Protein AF-A0A4Q2Y6X5-F1 (afdb_monomer_lite)

Radius of gyration: 33.6 Å; chains: 1; bounding box: 65×97×84 Å

Secondary structure (DSSP, 8-state):
-----------------------------------TTS-PPEEEEEEETTTTT-B-S--TTEEEEEEEEESSEE-PPTT--SEEEEESSS--EEEEESTTS---EEEE-STT--SEEEEEEE-PPPPPBPTTT-SB-------PPPPEEEEE-SEEEE-STT--SEEEEEEE--S-HHHHHHHHHHHHTTGGGGEEEEEEEEE-TTSPEEPTTSEEEPEEE-TTS-B-SS---EEEE-TTS-EEEE-TT--TTSPTT-EEEEEEEEEEEEEETTT--EEEEEEEEEEEEEB-SSS-BPPPEEEEEEETTTEEESSSS--HHHHHHHHHHTTT-------EEEEE-S-EEE-STT--SEEEEEEPPPPPPPPPP-SSSPPPPPPPPPPPPPEEEEE-S-EEE-STT--SEEEEEEPPPPPPPPPP-SSS---PPPPPPPP--EEEES---EE-

Structure (mmCIF, N/CA/C/O backbone):
data_AF-A0A4Q2Y6X5-F1
#
_entry.id   AF-A0A4Q2Y6X5-F1
#
loop_
_atom_site.group_PDB
_atom_site.id
_atom_site.type_symbol
_atom_site.label_atom_id
_atom_site.label_alt_id
_atom_site.label_comp_id
_atom_site.label_asym_id
_atom_site.label_entity_id
_atom_site.label_seq_id
_atom_site.pdbx_PDB_ins_code
_atom_site.Cartn_x
_atom_site.Cartn_y
_atom_site.Cartn_z
_atom_site.occupancy
_atom_site.B_iso_or_equiv
_atom_site.auth_seq_id
_atom_site.auth_comp_id
_atom_site.auth_asym_id
_atom_site.auth_atom_id
_atom_site.pdbx_PDB_model_num
ATOM 1 N N . MET A 1 1 ? -13.989 77.201 -10.271 1.00 36.44 1 MET A N 1
ATOM 2 C CA . MET A 1 1 ? -12.717 77.909 -10.003 1.00 36.44 1 MET A CA 1
ATOM 3 C C . MET A 1 1 ? -11.608 77.286 -10.845 1.00 36.44 1 MET A C 1
ATOM 5 O O . MET A 1 1 ? -11.292 76.140 -10.591 1.00 36.44 1 MET A O 1
ATOM 9 N N . LYS A 1 2 ? -11.138 78.050 -11.854 1.00 32.19 2 LYS A N 1
ATOM 10 C CA . LYS A 1 2 ? -9.777 78.178 -12.452 1.00 32.19 2 LYS A CA 1
ATOM 11 C C . LYS A 1 2 ? -8.945 76.885 -12.678 1.00 32.19 2 LYS A C 1
ATOM 13 O O . LYS A 1 2 ? -8.758 76.141 -11.739 1.00 32.19 2 LYS A O 1
ATOM 18 N N . SER A 1 3 ? -8.332 76.574 -13.830 1.00 28.69 3 SER A N 1
ATOM 19 C CA . SER A 1 3 ? -7.686 77.395 -14.880 1.00 28.69 3 SER A CA 1
ATOM 20 C C . SER A 1 3 ? -7.291 76.519 -16.101 1.00 28.69 3 SER A C 1
ATOM 22 O O . SER A 1 3 ? -6.844 75.400 -15.902 1.00 28.69 3 SER A O 1
ATOM 24 N N . ARG A 1 4 ? -7.543 76.966 -17.345 1.00 33.59 4 ARG A N 1
ATOM 25 C CA . ARG A 1 4 ? -6.596 77.439 -18.403 1.00 33.59 4 ARG A CA 1
ATOM 26 C C . ARG A 1 4 ? -5.912 76.396 -19.337 1.00 33.59 4 ARG A C 1
ATOM 28 O O . ARG A 1 4 ? -5.067 75.635 -18.903 1.00 33.59 4 ARG A O 1
ATOM 35 N N . PHE A 1 5 ? -6.219 76.571 -20.638 1.00 30.16 5 PHE A N 1
ATOM 36 C CA . PHE A 1 5 ? -5.363 76.647 -21.854 1.00 30.16 5 PHE A CA 1
ATOM 37 C C . PHE A 1 5 ? -4.479 75.461 -22.344 1.00 30.16 5 PHE A C 1
ATOM 39 O O . PHE A 1 5 ? -3.422 75.232 -21.781 1.00 30.16 5 PHE A O 1
ATOM 46 N N . TYR A 1 6 ? -4.903 74.855 -23.484 1.00 25.84 6 TYR A N 1
ATOM 47 C CA . TYR A 1 6 ? -4.253 74.724 -24.833 1.00 25.84 6 TYR A CA 1
ATOM 48 C C . TYR A 1 6 ? -2.778 74.193 -24.982 1.00 25.84 6 TYR A C 1
ATOM 50 O O . TYR A 1 6 ? -1.978 74.383 -24.081 1.00 25.84 6 TYR A O 1
ATOM 58 N N . PRO A 1 7 ? -2.292 73.756 -26.181 1.00 54.50 7 PRO A N 1
ATOM 59 C CA . PRO A 1 7 ? -2.598 72.568 -27.019 1.00 54.50 7 PRO A CA 1
ATOM 60 C C . PRO A 1 7 ? -1.309 71.921 -27.661 1.00 54.50 7 PRO A C 1
ATOM 62 O O . PRO A 1 7 ? -0.195 72.204 -27.243 1.00 54.50 7 PRO A O 1
ATOM 65 N N . VAL A 1 8 ? -1.468 71.153 -28.764 1.00 26.56 8 VAL A N 1
ATOM 66 C CA . VAL A 1 8 ? -0.503 70.868 -29.881 1.00 26.56 8 VAL A CA 1
ATOM 67 C C . VAL A 1 8 ? 0.210 69.490 -29.957 1.00 26.56 8 VAL A C 1
ATOM 69 O O . VAL A 1 8 ? 1.254 69.254 -29.374 1.00 26.56 8 VAL A O 1
ATOM 72 N N . SER A 1 9 ? -0.337 68.655 -30.856 1.00 28.62 9 SER A N 1
ATOM 73 C CA . SER A 1 9 ? 0.243 67.974 -32.047 1.00 28.62 9 SER A CA 1
ATOM 74 C C . SER A 1 9 ? 1.456 67.007 -32.029 1.00 28.62 9 SER A C 1
ATOM 76 O O . SER A 1 9 ? 2.563 67.362 -31.643 1.00 28.62 9 SER A O 1
ATOM 78 N N . LYS A 1 10 ? 1.228 65.906 -32.782 1.00 30.27 10 LYS A N 1
ATOM 79 C CA . LYS A 1 10 ? 2.110 65.109 -33.679 1.00 30.27 10 LYS A CA 1
ATOM 80 C C . LYS A 1 10 ? 3.243 64.261 -33.069 1.00 30.27 10 LYS A C 1
ATOM 82 O O . LYS A 1 10 ? 4.232 64.810 -32.606 1.00 30.27 10 LYS A O 1
ATOM 87 N N . ARG A 1 11 ? 3.250 62.950 -33.392 1.00 29.05 11 ARG A N 1
ATOM 88 C CA . ARG A 1 11 ? 4.263 62.341 -34.298 1.00 29.05 11 ARG A CA 1
ATOM 89 C C . ARG A 1 11 ? 4.002 60.873 -34.684 1.00 29.05 11 ARG A C 1
ATOM 91 O O . ARG A 1 11 ? 3.384 60.107 -33.963 1.00 29.05 11 ARG A O 1
ATOM 98 N N . LEU A 1 12 ? 4.502 60.568 -35.882 1.00 28.81 12 LEU A N 1
ATOM 99 C CA . LEU A 1 12 ? 4.464 59.348 -36.695 1.00 28.81 12 LEU A CA 1
ATOM 100 C C . LEU A 1 12 ? 5.640 58.382 -36.399 1.00 28.81 12 LEU A C 1
ATOM 102 O O . LEU A 1 12 ? 6.706 58.856 -36.011 1.00 28.81 12 LEU A O 1
ATOM 106 N N . LYS A 1 13 ? 5.483 57.124 -36.873 1.00 30.12 13 LYS A N 1
ATOM 107 C CA . LYS A 1 13 ? 6.500 56.088 -37.235 1.00 30.12 13 LYS A CA 1
ATOM 108 C C . LYS A 1 13 ? 7.158 55.361 -36.040 1.00 30.12 13 LYS A C 1
ATOM 110 O O . LYS A 1 13 ? 7.479 55.990 -35.050 1.00 30.12 13 LYS A O 1
ATOM 115 N N . LYS A 1 14 ? 7.429 54.046 -36.070 1.00 27.94 14 LYS A N 1
ATOM 116 C CA . LYS A 1 14 ? 8.181 53.298 -37.097 1.00 27.94 14 LYS A CA 1
ATOM 117 C C . LYS A 1 14 ? 8.068 51.771 -36.868 1.00 27.94 14 LYS A C 1
ATOM 119 O O . LYS A 1 14 ? 8.070 51.315 -35.733 1.00 27.94 14 LYS A O 1
ATOM 124 N N . GLN A 1 15 ? 8.033 51.019 -37.964 1.00 38.78 15 GLN A N 1
ATOM 125 C CA . GLN A 1 15 ? 8.224 49.568 -38.082 1.00 38.78 15 GLN A CA 1
ATOM 126 C C . GLN A 1 15 ? 9.649 49.167 -37.642 1.00 38.78 15 GLN A C 1
ATOM 128 O O . GLN A 1 15 ? 10.603 49.827 -38.059 1.00 38.78 15 GLN A O 1
ATOM 133 N N . ILE A 1 16 ? 9.806 48.098 -36.848 1.00 29.66 16 ILE A N 1
ATOM 134 C CA . ILE A 1 16 ? 11.092 47.405 -36.641 1.00 29.66 16 ILE A CA 1
ATOM 135 C C . ILE A 1 16 ? 10.860 45.894 -36.739 1.00 29.66 16 ILE A C 1
ATOM 137 O O . ILE A 1 16 ? 10.193 45.285 -35.907 1.00 29.66 16 ILE A O 1
ATOM 141 N N . ILE A 1 17 ? 11.430 45.327 -37.798 1.00 34.59 17 ILE A N 1
ATOM 142 C CA . ILE A 1 17 ? 11.757 43.914 -37.959 1.00 34.59 17 ILE A CA 1
ATOM 143 C C . ILE A 1 17 ? 12.865 43.597 -36.950 1.00 34.59 17 ILE A C 1
ATOM 145 O O . ILE A 1 17 ? 13.873 44.301 -36.923 1.00 34.59 17 ILE A O 1
ATOM 149 N N . THR A 1 18 ? 12.717 42.525 -36.174 1.00 30.08 18 THR A N 1
ATOM 150 C CA . THR A 1 18 ? 13.888 41.851 -35.600 1.00 30.08 18 THR A CA 1
ATOM 151 C C . THR A 1 18 ? 13.834 40.386 -35.998 1.00 30.08 18 THR A C 1
ATOM 153 O O . THR A 1 18 ? 13.193 39.567 -35.345 1.00 30.08 18 THR A O 1
ATOM 156 N N . GLU A 1 19 ? 14.510 40.077 -37.103 1.00 29.36 19 GLU A N 1
ATOM 157 C CA . GLU A 1 19 ? 15.130 38.774 -37.296 1.00 29.36 19 GLU A CA 1
ATOM 158 C C . GLU A 1 19 ? 15.998 38.478 -36.067 1.00 29.36 19 GLU A C 1
ATOM 160 O O . GLU A 1 19 ? 16.834 39.296 -35.673 1.00 29.36 19 GLU A O 1
ATOM 165 N N . ARG A 1 20 ? 15.839 37.301 -35.464 1.00 28.77 20 ARG A N 1
ATOM 166 C CA . ARG A 1 20 ? 16.902 36.711 -34.652 1.00 28.77 20 ARG A CA 1
ATOM 167 C C . ARG A 1 20 ? 17.358 35.441 -35.343 1.00 28.77 20 ARG A C 1
ATOM 169 O O . ARG A 1 20 ? 16.699 34.410 -35.289 1.00 28.77 20 ARG A O 1
ATOM 176 N N . ARG A 1 21 ? 18.495 35.573 -36.023 1.00 25.08 21 ARG A N 1
ATOM 177 C CA . ARG A 1 21 ? 19.333 34.465 -36.478 1.00 25.08 21 ARG A CA 1
ATOM 178 C C . ARG A 1 21 ? 19.626 33.532 -35.293 1.00 25.08 21 ARG A C 1
ATOM 180 O O . ARG A 1 21 ? 19.928 34.049 -34.213 1.00 25.08 21 ARG A O 1
ATOM 187 N N . PRO A 1 22 ? 19.584 32.202 -35.465 1.00 27.14 22 PRO A N 1
ATOM 188 C CA . PRO A 1 22 ? 20.047 31.291 -34.433 1.00 27.14 22 PRO A CA 1
ATOM 189 C C . PRO A 1 22 ? 21.564 31.448 -34.293 1.00 27.14 22 PRO A C 1
ATOM 191 O O . PRO A 1 22 ? 22.323 31.230 -35.237 1.00 27.14 22 PRO A O 1
ATOM 194 N N . ILE A 1 23 ? 22.003 31.875 -33.112 1.00 24.89 23 ILE A N 1
ATOM 195 C CA . ILE A 1 23 ? 23.399 31.767 -32.698 1.00 24.89 23 ILE A CA 1
ATOM 196 C C . ILE A 1 23 ? 23.594 30.309 -32.282 1.00 24.89 23 ILE A C 1
ATOM 198 O O . ILE A 1 23 ? 23.013 29.862 -31.296 1.00 24.89 23 ILE A O 1
ATOM 202 N N . TRP A 1 24 ? 24.373 29.567 -33.067 1.00 31.25 24 TRP A N 1
ATOM 203 C CA . TRP A 1 24 ? 24.811 28.216 -32.731 1.00 31.25 24 TRP A CA 1
ATOM 204 C C . TRP A 1 24 ? 25.836 28.280 -31.600 1.00 31.25 24 TRP A C 1
ATOM 206 O O . TRP A 1 24 ? 27.009 28.570 -31.825 1.00 31.25 24 TRP A O 1
ATOM 216 N N . ILE A 1 25 ? 25.379 28.000 -30.384 1.00 28.00 25 ILE A N 1
ATOM 217 C CA . ILE A 1 25 ? 26.199 27.497 -29.281 1.00 28.00 25 ILE A CA 1
ATOM 218 C C . ILE A 1 25 ? 25.350 26.387 -28.659 1.00 28.00 25 ILE A C 1
ATOM 220 O O . ILE A 1 25 ? 24.203 26.642 -28.300 1.00 28.00 25 ILE A O 1
ATOM 224 N N . GLY A 1 26 ? 25.868 25.155 -28.641 1.00 32.72 26 GLY A N 1
ATOM 225 C CA . GLY A 1 26 ? 25.118 23.946 -28.288 1.00 32.72 26 GLY A CA 1
ATOM 226 C C . GLY A 1 26 ? 24.322 24.095 -26.992 1.00 32.72 26 GLY A C 1
ATOM 227 O O . GLY A 1 26 ? 24.898 24.304 -25.927 1.00 32.72 26 GLY A O 1
ATOM 228 N N . ALA A 1 27 ? 22.998 24.018 -27.106 1.00 31.78 27 ALA A N 1
ATOM 229 C CA . ALA A 1 27 ? 22.073 23.980 -25.986 1.00 31.78 27 ALA A CA 1
ATOM 230 C C . ALA A 1 27 ? 20.736 23.398 -26.464 1.00 31.78 27 ALA A C 1
ATOM 232 O O . ALA A 1 27 ? 20.133 23.906 -27.411 1.00 31.78 27 ALA A O 1
ATOM 233 N N . SER A 1 28 ? 20.285 22.343 -25.785 1.00 37.31 28 SER A N 1
ATOM 234 C CA . SER A 1 28 ? 18.995 21.685 -25.983 1.00 37.31 28 SER A CA 1
ATOM 235 C C . SER A 1 28 ? 17.841 22.695 -26.038 1.00 37.31 28 SER A C 1
ATOM 237 O O . SER A 1 28 ? 17.734 23.589 -25.195 1.00 37.31 28 SER A O 1
ATOM 239 N N . VAL A 1 29 ? 16.943 22.547 -27.014 1.00 36.50 29 VAL A N 1
ATOM 240 C CA . VAL A 1 29 ? 15.789 23.441 -27.182 1.00 36.50 29 VAL A CA 1
ATOM 241 C C . VAL A 1 29 ? 14.688 23.052 -26.192 1.00 36.50 29 VAL A C 1
ATOM 243 O O . VAL A 1 29 ? 13.982 22.063 -26.383 1.00 36.50 29 VAL A O 1
ATOM 246 N N . ILE A 1 30 ? 14.507 23.850 -25.137 1.00 38.84 30 ILE A N 1
ATOM 247 C CA . ILE A 1 30 ? 13.331 23.770 -24.259 1.00 38.84 30 ILE A CA 1
ATOM 248 C C . ILE A 1 30 ? 12.236 24.656 -24.865 1.00 38.84 30 ILE A C 1
ATOM 250 O O . ILE A 1 30 ? 12.332 25.884 -24.835 1.00 38.84 30 ILE A O 1
ATOM 254 N N . CYS A 1 31 ? 11.193 24.051 -25.434 1.00 35.69 31 CYS A N 1
ATOM 255 C CA . CYS A 1 31 ? 10.058 24.793 -25.980 1.00 35.69 31 CYS A CA 1
ATOM 256 C C . CYS A 1 31 ? 9.036 25.080 -24.862 1.00 35.69 31 CYS A C 1
ATOM 258 O O . CYS A 1 31 ? 8.359 24.171 -24.386 1.00 35.69 31 CYS A O 1
ATOM 260 N N . PHE A 1 32 ? 8.926 26.337 -24.419 1.00 36.91 32 PHE A N 1
ATOM 261 C CA . PHE A 1 32 ? 7.901 26.772 -23.463 1.00 36.91 32 PHE A CA 1
ATOM 262 C C . PHE A 1 32 ? 6.635 27.222 -24.204 1.00 36.91 32 PHE A C 1
ATOM 264 O O . PHE A 1 32 ? 6.652 28.231 -24.903 1.00 36.91 32 PHE A O 1
ATOM 271 N N . SER A 1 33 ? 5.515 26.529 -23.990 1.00 33.69 33 SER A N 1
ATOM 272 C CA . SER A 1 33 ? 4.174 27.038 -24.303 1.00 33.69 33 SER A CA 1
ATOM 273 C C . SER A 1 33 ? 3.385 27.160 -23.000 1.00 33.69 33 SER A C 1
ATOM 275 O O . SER A 1 33 ? 2.939 26.157 -22.446 1.00 33.69 33 SER A O 1
ATOM 277 N N . MET A 1 34 ? 3.235 28.384 -22.482 1.00 29.00 34 MET A N 1
ATOM 278 C CA . MET A 1 34 ? 2.341 28.679 -21.359 1.00 29.00 34 MET A CA 1
ATOM 279 C C . MET A 1 34 ? 0.939 28.999 -21.888 1.00 29.00 34 MET A C 1
ATOM 281 O O . MET A 1 34 ? 0.717 30.066 -22.454 1.00 29.00 34 MET A O 1
ATOM 285 N N . VAL A 1 35 ? -0.019 28.109 -21.633 1.00 31.81 35 VAL A N 1
ATOM 286 C CA . VAL A 1 35 ? -1.444 28.458 -21.543 1.00 31.81 35 VAL A CA 1
ATOM 287 C C . VAL A 1 35 ? -1.878 28.125 -20.116 1.00 31.81 35 VAL A C 1
ATOM 289 O O . VAL A 1 35 ? -1.518 27.080 -19.580 1.00 31.81 35 VAL A O 1
ATOM 292 N N . GLN A 1 36 ? -2.553 29.071 -19.464 1.00 35.38 36 GLN A N 1
ATOM 293 C CA . GLN A 1 36 ? -2.872 29.034 -18.037 1.00 35.38 36 GLN A CA 1
ATOM 294 C C . GLN A 1 36 ? -3.654 27.774 -17.621 1.00 35.38 36 GLN A C 1
ATOM 296 O O . GLN A 1 36 ? -4.653 27.429 -18.244 1.00 35.38 36 GLN A O 1
ATOM 301 N N . GLY A 1 37 ? -3.251 27.156 -16.503 1.00 33.44 37 GLY A N 1
ATOM 302 C CA . GLY A 1 37 ? -4.154 26.374 -15.644 1.00 33.44 37 GLY A CA 1
ATOM 303 C C . GLY A 1 37 ? -4.007 24.847 -15.610 1.00 33.44 37 GLY A C 1
ATOM 304 O O . GLY A 1 37 ? -4.588 24.232 -14.723 1.00 33.44 37 GLY A O 1
ATOM 305 N N . GLN A 1 38 ? -3.208 24.222 -16.476 1.00 37.69 38 GLN A N 1
ATOM 306 C CA . GLN A 1 38 ? -2.830 22.806 -16.345 1.00 37.69 38 GLN A CA 1
ATOM 307 C C . GLN A 1 38 ? -1.335 22.656 -16.613 1.00 37.69 38 GLN A C 1
ATOM 309 O O . GLN A 1 38 ? -0.820 23.189 -17.594 1.00 37.69 38 GLN A O 1
ATOM 314 N N . LEU A 1 39 ? -0.622 21.944 -15.738 1.00 42.81 39 LEU A N 1
ATOM 315 C CA . LEU A 1 39 ? 0.773 21.575 -15.960 1.00 42.81 39 LEU A CA 1
ATOM 316 C C . LEU A 1 39 ? 0.811 20.609 -17.163 1.00 42.81 39 LEU A C 1
ATOM 318 O O . LEU A 1 39 ? 0.622 19.407 -17.007 1.00 42.81 39 LEU A O 1
ATOM 322 N N . MET A 1 40 ? 0.940 21.138 -18.383 1.00 52.28 40 MET A N 1
ATOM 323 C CA . MET A 1 40 ? 1.047 20.328 -19.599 1.00 52.28 40 MET A CA 1
ATOM 324 C C . MET A 1 40 ? 2.309 19.465 -19.502 1.00 52.28 40 MET A C 1
ATOM 326 O O . MET A 1 40 ? 3.392 19.986 -19.229 1.00 52.28 40 MET A O 1
ATOM 330 N N . ALA A 1 41 ? 2.165 18.161 -19.736 1.00 61.88 41 ALA A N 1
ATOM 331 C CA . ALA A 1 41 ? 3.274 17.229 -19.915 1.00 61.88 41 ALA A CA 1
ATOM 332 C C . ALA A 1 41 ? 4.303 17.819 -20.895 1.00 61.88 41 ALA A C 1
ATOM 334 O O . ALA A 1 41 ? 3.966 18.103 -22.046 1.00 61.88 41 ALA A O 1
ATOM 335 N N . GLN A 1 42 ? 5.543 18.044 -20.450 1.00 84.75 42 GLN A N 1
ATOM 336 C CA . GLN A 1 42 ? 6.549 18.677 -21.300 1.00 84.75 42 GLN A CA 1
ATOM 337 C C . GLN A 1 42 ? 7.275 17.636 -22.154 1.00 84.75 42 GLN A C 1
ATOM 339 O O . GLN A 1 42 ? 7.621 16.545 -21.693 1.00 84.75 42 GLN A O 1
ATOM 344 N N . THR A 1 43 ? 7.500 17.998 -23.416 1.00 90.81 43 THR A N 1
ATOM 345 C CA . THR A 1 43 ? 8.312 17.231 -24.363 1.00 90.81 43 THR A CA 1
ATOM 346 C C . THR A 1 43 ? 9.707 17.832 -24.431 1.00 90.81 43 THR A C 1
ATOM 348 O O . THR A 1 43 ? 9.841 19.040 -24.622 1.00 90.81 43 THR A O 1
ATOM 351 N N . GLN A 1 44 ? 10.738 16.996 -24.340 1.00 92.94 44 GLN A N 1
ATOM 352 C CA . GLN A 1 44 ? 12.119 17.392 -24.591 1.00 92.94 44 GLN A CA 1
ATOM 353 C C . GLN A 1 44 ? 12.674 16.642 -25.799 1.00 92.94 44 GLN A C 1
ATOM 355 O O . GLN A 1 44 ? 12.501 15.431 -25.924 1.00 92.94 44 GLN A O 1
ATOM 360 N N . THR A 1 45 ? 13.324 17.380 -26.698 1.00 92.94 45 THR A N 1
ATOM 361 C CA . THR A 1 45 ? 13.923 16.838 -27.923 1.00 92.94 45 THR A CA 1
ATOM 362 C C . THR A 1 45 ? 15.439 16.981 -27.864 1.00 92.94 45 THR A C 1
ATOM 364 O O . THR A 1 45 ? 15.938 18.035 -27.471 1.00 92.94 45 THR A O 1
ATOM 367 N N . PHE A 1 46 ? 16.149 15.926 -28.256 1.00 92.12 46 PHE A N 1
ATOM 368 C CA . PHE A 1 46 ? 17.604 15.843 -28.326 1.00 92.12 46 PHE A CA 1
ATOM 369 C C . PHE A 1 46 ? 18.015 15.522 -29.762 1.00 92.12 46 PHE A C 1
ATOM 371 O O . PHE A 1 46 ? 17.482 14.583 -30.360 1.00 92.12 46 PHE A O 1
ATOM 378 N N . THR A 1 47 ? 18.955 16.297 -30.303 1.00 90.81 47 THR A N 1
ATOM 379 C CA . THR A 1 47 ? 19.464 16.136 -31.674 1.00 90.81 47 THR A CA 1
ATOM 380 C C . THR A 1 47 ? 20.972 16.334 -31.739 1.00 90.81 47 THR A C 1
ATOM 382 O O . THR A 1 47 ? 21.573 16.882 -30.814 1.00 90.81 47 THR A O 1
ATOM 385 N N . GLY A 1 48 ? 21.617 15.904 -32.822 1.00 86.25 48 GLY A N 1
ATOM 386 C CA . GLY A 1 48 ? 23.053 16.086 -32.996 1.00 86.25 48 GLY A CA 1
ATOM 387 C C . GLY A 1 48 ? 23.856 15.401 -31.887 1.00 86.25 48 GLY A C 1
ATOM 388 O O . GLY A 1 48 ? 23.744 14.195 -31.691 1.00 86.25 48 GLY A O 1
ATOM 389 N N . ASN A 1 49 ? 24.657 16.172 -31.149 1.00 86.69 49 ASN A N 1
ATOM 390 C CA . ASN A 1 49 ? 25.468 15.659 -30.038 1.00 86.69 49 ASN A CA 1
ATOM 391 C C . ASN A 1 49 ? 24.774 15.764 -28.666 1.00 86.69 49 ASN A C 1
ATOM 393 O O . ASN A 1 49 ? 25.371 15.371 -27.666 1.00 86.69 49 ASN A O 1
ATOM 397 N N . ASP A 1 50 ? 23.535 16.266 -28.589 1.00 87.81 50 ASP A N 1
ATOM 398 C CA . ASP A 1 50 ? 22.850 16.530 -27.311 1.00 87.81 50 ASP A CA 1
ATOM 399 C C . ASP A 1 50 ? 22.644 15.262 -26.464 1.00 87.81 50 ASP A C 1
ATOM 401 O O . ASP A 1 50 ? 22.544 15.336 -25.242 1.00 87.81 50 ASP A O 1
ATOM 405 N N . ALA A 1 51 ? 22.578 14.097 -27.114 1.00 89.62 51 ALA A N 1
ATOM 406 C CA . ALA A 1 51 ? 22.402 12.799 -26.470 1.00 89.62 51 ALA A CA 1
ATOM 407 C C . ALA A 1 51 ? 23.710 11.994 -26.344 1.00 89.62 51 ALA A C 1
ATOM 409 O O . ALA A 1 51 ? 23.669 10.860 -25.877 1.00 89.62 51 ALA A O 1
ATOM 410 N N . ALA A 1 52 ? 24.871 12.540 -26.736 1.00 90.94 52 ALA A N 1
ATOM 411 C CA . ALA A 1 52 ? 26.121 11.775 -26.837 1.00 90.94 52 ALA A CA 1
ATOM 412 C C . ALA A 1 52 ? 26.542 11.107 -25.513 1.00 90.94 52 ALA A C 1
ATOM 414 O O . ALA A 1 52 ? 27.102 10.018 -25.529 1.00 90.94 52 ALA A O 1
ATOM 415 N N . THR A 1 53 ? 26.224 11.712 -24.364 1.00 92.69 53 THR A N 1
ATOM 416 C CA . THR A 1 53 ? 26.510 11.172 -23.020 1.00 92.69 53 THR A CA 1
ATOM 417 C C . THR A 1 53 ? 25.302 10.494 -22.357 1.00 92.69 53 THR A C 1
ATOM 419 O O . THR A 1 53 ? 25.306 10.265 -21.146 1.00 92.69 53 THR A O 1
ATOM 422 N N . GLY A 1 54 ? 24.253 10.193 -23.125 1.00 93.31 54 GLY A N 1
ATOM 423 C CA . GLY A 1 54 ? 22.978 9.677 -22.630 1.00 93.31 54 GLY A CA 1
ATOM 424 C C . GLY A 1 54 ? 21.994 10.763 -22.193 1.00 93.31 54 GLY A C 1
ATOM 425 O O . GLY A 1 54 ? 22.372 11.842 -21.739 1.00 93.31 54 GLY A O 1
ATOM 426 N N . VAL A 1 55 ? 20.708 10.442 -22.303 1.00 95.25 55 VAL A N 1
ATOM 427 C CA . VAL A 1 55 ? 19.577 11.276 -21.890 1.00 95.25 55 VAL A CA 1
ATOM 428 C C . VAL A 1 55 ? 19.120 10.814 -20.509 1.00 95.25 55 VAL A C 1
ATOM 430 O O . VAL A 1 55 ? 18.322 9.890 -20.378 1.00 95.25 55 VAL A O 1
ATOM 433 N N . ASN A 1 56 ? 19.668 11.437 -19.468 1.00 92.12 56 ASN A N 1
ATOM 434 C CA . ASN A 1 56 ? 19.449 11.074 -18.066 1.00 92.12 56 ASN A CA 1
ATOM 435 C C . ASN A 1 56 ? 19.158 12.326 -17.216 1.00 92.12 56 ASN A C 1
ATOM 437 O O . ASN A 1 56 ? 19.416 13.446 -17.650 1.00 92.12 56 ASN A O 1
ATOM 441 N N . ASN A 1 57 ? 18.677 12.138 -15.979 1.00 88.31 57 ASN A N 1
ATOM 442 C CA . ASN A 1 57 ? 18.447 13.212 -14.992 1.00 88.31 57 ASN A CA 1
ATOM 443 C C . ASN A 1 57 ? 17.487 14.321 -15.465 1.00 88.31 57 ASN A C 1
ATOM 445 O O . ASN A 1 57 ? 17.694 15.504 -15.193 1.00 88.31 57 ASN A O 1
ATOM 449 N N . LEU A 1 58 ? 16.433 13.934 -16.182 1.00 90.19 58 LEU A N 1
ATOM 450 C CA . LEU A 1 58 ? 15.428 14.863 -16.689 1.00 90.19 58 LEU A CA 1
ATOM 451 C C . LEU A 1 58 ? 14.583 15.456 -15.545 1.00 90.19 58 LEU A C 1
ATOM 453 O O . LEU A 1 58 ? 14.284 14.750 -14.577 1.00 90.19 58 LEU A O 1
ATOM 457 N N . PRO A 1 59 ? 14.152 16.727 -15.647 1.00 88.62 59 PRO A N 1
ATOM 458 C CA . PRO A 1 59 ? 13.180 17.300 -14.721 1.00 88.62 59 PRO A CA 1
ATOM 459 C C . PRO A 1 59 ? 11.883 16.483 -14.687 1.00 88.62 59 PRO A C 1
ATOM 461 O O . PRO A 1 59 ? 11.431 15.994 -15.720 1.00 88.62 59 PRO A O 1
ATOM 464 N N . SER A 1 60 ? 11.220 16.417 -13.529 1.00 85.19 60 SER A N 1
ATOM 465 C CA . SER A 1 60 ? 9.957 15.675 -13.362 1.00 85.19 60 SER A CA 1
ATOM 466 C C . SER A 1 60 ? 8.788 16.207 -14.204 1.00 85.19 60 SER A C 1
ATOM 468 O O . SER A 1 60 ? 7.775 15.526 -14.335 1.00 85.19 60 SER A O 1
ATOM 470 N N . SER A 1 61 ? 8.909 17.409 -14.781 1.00 87.06 61 SER A N 1
ATOM 471 C CA . SER A 1 61 ? 7.940 17.960 -15.735 1.00 87.06 61 SER A CA 1
ATOM 472 C C . SER A 1 61 ? 8.035 17.332 -17.128 1.00 87.06 61 SER A C 1
ATOM 474 O O . SER A 1 61 ? 7.072 17.420 -17.895 1.00 87.06 61 SER A O 1
ATOM 476 N N . ILE A 1 62 ? 9.176 16.722 -17.471 1.00 89.44 62 ILE A N 1
ATOM 477 C CA . ILE A 1 62 ? 9.386 16.060 -18.758 1.00 89.44 62 ILE A CA 1
ATOM 478 C C . ILE A 1 62 ? 8.753 14.675 -18.705 1.00 89.44 62 ILE A C 1
ATOM 480 O O . ILE A 1 62 ? 9.150 13.824 -17.916 1.00 89.44 62 ILE A O 1
ATOM 484 N N . LEU A 1 63 ? 7.779 14.450 -19.581 1.00 93.00 63 LEU A N 1
ATOM 485 C CA . LEU A 1 63 ? 7.038 13.191 -19.694 1.00 93.00 63 LEU A CA 1
ATOM 486 C C . LEU A 1 63 ? 7.119 12.597 -21.105 1.00 93.00 63 LEU A C 1
ATOM 488 O O . LEU A 1 63 ? 6.644 11.490 -21.356 1.00 93.00 63 LEU A O 1
ATOM 492 N N . THR A 1 64 ? 7.727 13.320 -22.046 1.00 94.81 64 THR A N 1
ATOM 493 C CA . THR A 1 64 ? 8.005 12.829 -23.395 1.00 94.81 64 THR A CA 1
ATOM 494 C C . THR A 1 64 ? 9.429 13.179 -23.798 1.00 94.81 64 THR A C 1
ATOM 496 O O . THR A 1 64 ? 9.835 14.337 -23.709 1.00 94.81 64 THR A O 1
ATOM 499 N N . VAL A 1 65 ? 10.181 12.181 -24.254 1.00 95.62 65 VAL A N 1
ATOM 500 C CA . VAL A 1 65 ? 11.550 12.327 -24.755 1.00 95.62 65 VAL A CA 1
ATOM 501 C C . VAL A 1 65 ? 11.600 11.908 -26.212 1.00 95.62 65 VAL A C 1
ATOM 503 O O . VAL A 1 65 ? 11.111 10.844 -26.580 1.00 95.62 65 VAL A O 1
ATOM 506 N N . ARG A 1 66 ? 12.225 12.755 -27.022 1.00 94.56 66 ARG A N 1
ATOM 507 C CA . ARG A 1 66 ? 12.451 12.561 -28.451 1.00 94.56 66 ARG A CA 1
ATOM 508 C C . ARG A 1 66 ? 13.941 12.609 -28.739 1.00 94.56 66 ARG A C 1
ATOM 510 O O . ARG A 1 66 ? 14.579 13.595 -28.378 1.00 94.56 66 ARG A O 1
ATOM 517 N N . VAL A 1 67 ? 14.488 11.582 -29.381 1.00 93.75 67 VAL A N 1
ATOM 518 C CA . VAL A 1 67 ? 15.909 11.530 -29.759 1.00 93.75 67 VAL A CA 1
ATOM 519 C C . VAL A 1 67 ? 16.032 11.176 -31.237 1.00 93.75 67 VAL A C 1
ATOM 521 O O . VAL A 1 67 ? 15.741 10.051 -31.644 1.00 93.75 67 VAL A O 1
ATOM 524 N N . TYR A 1 68 ? 16.467 12.139 -32.044 1.00 89.81 68 TYR A N 1
ATOM 525 C CA . TYR A 1 68 ? 16.552 12.021 -33.503 1.00 89.81 68 TYR A CA 1
ATOM 526 C C . TYR A 1 68 ? 17.854 12.646 -34.013 1.00 89.81 68 TYR A C 1
ATOM 528 O O . TYR A 1 68 ? 18.483 13.414 -33.293 1.00 89.81 68 TYR A O 1
ATOM 536 N N . ASP A 1 69 ? 18.266 12.323 -35.241 1.00 86.81 69 ASP A N 1
ATOM 537 C CA . ASP A 1 69 ? 19.409 12.954 -35.926 1.00 86.81 69 ASP A CA 1
ATOM 538 C C . ASP A 1 69 ? 20.702 13.029 -35.090 1.00 86.81 69 ASP A C 1
ATOM 540 O O . ASP A 1 69 ? 21.378 14.061 -35.039 1.00 86.81 69 ASP A O 1
ATOM 544 N N . VAL A 1 70 ? 21.040 11.943 -34.388 1.00 87.69 70 VAL A N 1
ATOM 545 C CA . VAL A 1 70 ? 22.246 11.871 -33.551 1.00 87.69 70 VAL A CA 1
ATOM 546 C C . VAL A 1 70 ? 23.496 11.795 -34.429 1.00 87.69 70 VAL A C 1
ATOM 548 O O . VAL A 1 70 ? 23.586 10.972 -35.340 1.00 87.69 70 VAL A O 1
ATOM 551 N N . LEU A 1 71 ? 24.492 12.630 -34.131 1.00 82.75 71 LEU A N 1
ATOM 552 C CA . LEU A 1 71 ? 25.799 12.582 -34.783 1.00 82.75 71 LEU A CA 1
ATOM 553 C C . LEU A 1 71 ? 26.692 11.582 -34.034 1.00 82.75 71 LEU A C 1
ATOM 555 O O . LEU A 1 71 ? 27.311 11.911 -33.027 1.00 82.75 71 LEU A O 1
ATOM 559 N N . GLY A 1 72 ? 26.749 10.341 -34.522 1.00 87.44 72 GLY A N 1
ATOM 560 C CA . GLY A 1 72 ? 27.526 9.262 -33.904 1.00 87.44 72 GLY A CA 1
ATOM 561 C C . GLY A 1 72 ? 26.670 8.346 -33.030 1.00 87.44 72 GLY A C 1
ATOM 562 O O . GLY A 1 72 ? 25.671 7.803 -33.500 1.00 87.44 72 GLY A O 1
ATOM 563 N N . GLU A 1 73 ? 27.082 8.134 -31.778 1.00 92.50 73 GLU A N 1
ATOM 564 C CA . GLU A 1 73 ? 26.424 7.206 -30.851 1.00 92.50 73 GLU A CA 1
ATOM 565 C C . GLU A 1 73 ? 26.026 7.898 -29.542 1.00 92.50 73 GLU A C 1
ATOM 567 O O . GLU A 1 73 ? 26.698 8.814 -29.067 1.00 92.50 73 GLU A O 1
ATOM 572 N N . VAL A 1 74 ? 24.954 7.407 -28.924 1.00 96.25 74 VAL A N 1
ATOM 573 C CA . VAL A 1 74 ? 24.626 7.688 -27.524 1.00 96.25 74 VAL A CA 1
ATOM 574 C C . VAL A 1 74 ? 25.470 6.757 -26.654 1.00 96.25 74 VAL A C 1
ATOM 576 O O . VAL A 1 74 ? 25.195 5.558 -26.579 1.00 96.25 74 VAL A O 1
ATOM 579 N N . LEU A 1 75 ? 26.500 7.308 -26.010 1.00 96.69 75 LEU A 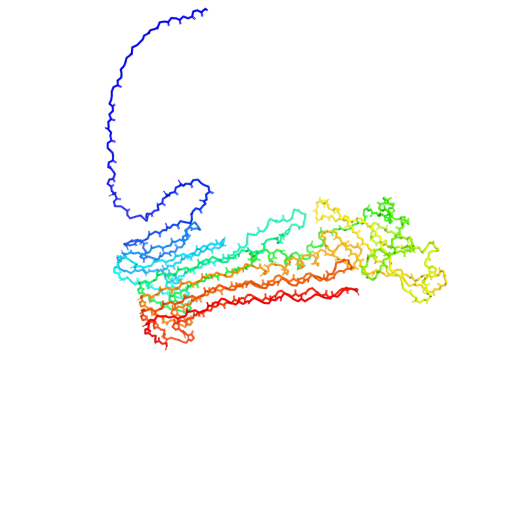N 1
ATOM 580 C CA . LEU A 1 75 ? 27.498 6.586 -25.221 1.00 96.69 75 LEU A CA 1
ATOM 581 C C . LEU A 1 75 ? 27.584 7.169 -23.794 1.00 96.69 75 LEU A C 1
ATOM 583 O O . LEU A 1 75 ? 28.476 7.967 -23.489 1.00 96.69 75 LEU A O 1
ATOM 587 N N . PRO A 1 76 ? 26.651 6.809 -22.895 1.00 96.94 76 PRO A N 1
ATOM 588 C CA . PRO A 1 76 ? 26.708 7.226 -21.500 1.00 96.94 76 PRO A CA 1
ATOM 589 C C . PRO A 1 76 ? 27.900 6.614 -20.750 1.00 96.94 76 PRO A C 1
ATOM 591 O O . PRO A 1 76 ? 28.508 5.627 -21.171 1.00 96.94 76 PRO A O 1
ATOM 594 N N . ALA A 1 77 ? 28.208 7.187 -19.585 1.00 96.31 77 ALA A N 1
ATOM 595 C CA . ALA A 1 77 ? 29.190 6.621 -18.664 1.00 96.31 77 ALA A CA 1
ATOM 596 C C . ALA A 1 77 ? 28.796 5.201 -18.208 1.00 96.31 77 ALA A C 1
ATOM 598 O O . ALA A 1 77 ? 27.617 4.841 -18.177 1.00 96.31 77 ALA A O 1
ATOM 599 N N . SER A 1 78 ? 29.787 4.402 -17.800 1.00 97.19 78 SER A N 1
ATOM 600 C CA . SER A 1 78 ? 29.550 3.052 -17.272 1.00 97.19 78 SER A CA 1
ATOM 601 C C . SER A 1 78 ? 28.546 3.066 -16.107 1.00 97.19 78 SER A C 1
ATOM 603 O O . SER A 1 78 ? 28.629 3.913 -15.218 1.00 97.19 78 SER A O 1
ATOM 605 N N . GLY A 1 79 ? 27.587 2.140 -16.126 1.00 96.19 79 GLY A N 1
ATOM 606 C CA . GLY A 1 79 ? 26.491 2.028 -15.161 1.00 96.19 79 GLY A CA 1
ATOM 607 C C . GLY A 1 79 ? 25.311 2.971 -15.417 1.00 96.19 79 GLY A C 1
ATOM 608 O O . GLY A 1 79 ? 24.338 2.931 -14.670 1.00 96.19 79 GLY A O 1
ATOM 609 N N . SER A 1 80 ? 25.369 3.817 -16.451 1.00 96.88 80 SER A N 1
ATOM 610 C CA . SER A 1 80 ? 24.284 4.740 -16.808 1.00 96.88 80 SER A CA 1
ATOM 611 C C . SER A 1 80 ? 23.497 4.244 -18.020 1.00 96.88 80 SER A C 1
ATOM 613 O O . SER A 1 80 ? 24.048 3.629 -18.934 1.00 96.88 80 SER A O 1
ATOM 615 N N . SER A 1 81 ? 22.192 4.518 -18.031 1.00 97.69 81 SER A N 1
ATOM 616 C CA . SER A 1 81 ? 21.323 4.148 -19.152 1.00 97.69 81 SER A CA 1
ATOM 617 C C . SER A 1 81 ? 21.501 5.097 -20.341 1.00 97.69 81 SER A C 1
ATOM 619 O O . SER A 1 81 ? 21.939 6.238 -20.178 1.00 97.69 81 SER A O 1
ATOM 621 N N . GLY A 1 82 ? 21.163 4.630 -21.544 1.00 97.50 82 GLY A N 1
ATOM 622 C CA . GLY A 1 82 ? 21.206 5.442 -22.761 1.00 97.50 82 GLY A CA 1
ATOM 623 C C . GLY A 1 82 ? 20.145 6.535 -22.731 1.00 97.50 82 GLY A C 1
ATOM 624 O O . GLY A 1 82 ? 20.465 7.715 -22.837 1.00 97.50 82 GLY A O 1
ATOM 625 N N . ILE A 1 83 ? 18.889 6.142 -22.524 1.00 97.94 83 ILE A N 1
ATOM 626 C CA . ILE A 1 83 ? 17.758 7.046 -22.301 1.00 97.94 83 ILE A CA 1
ATOM 627 C C . ILE A 1 83 ? 17.031 6.595 -21.037 1.00 97.94 83 ILE A C 1
ATOM 629 O O . ILE A 1 83 ? 16.579 5.456 -20.963 1.00 97.94 83 ILE A O 1
ATOM 633 N N . HIS A 1 84 ? 16.888 7.479 -20.054 1.00 97.25 84 HIS A N 1
ATOM 634 C CA . HIS A 1 84 ? 16.169 7.219 -18.810 1.00 97.25 84 HIS A CA 1
ATOM 635 C C . HIS A 1 84 ? 15.091 8.279 -18.595 1.00 97.25 84 HIS A C 1
ATOM 637 O O . HIS A 1 84 ? 15.377 9.438 -18.296 1.00 97.25 84 HIS A O 1
ATOM 643 N N . LEU A 1 85 ? 13.835 7.850 -18.700 1.00 96.56 85 LEU A N 1
ATOM 644 C CA . LEU A 1 85 ? 12.660 8.654 -18.412 1.00 96.56 85 LEU A CA 1
ATOM 645 C C . LEU A 1 85 ? 11.801 7.961 -17.353 1.00 96.56 85 LEU A C 1
ATOM 647 O O . LEU A 1 85 ? 11.281 6.864 -17.564 1.00 96.56 85 LEU A O 1
ATOM 651 N N . ARG A 1 86 ? 11.641 8.618 -16.204 1.00 93.75 86 ARG A N 1
ATOM 652 C CA . ARG A 1 86 ? 10.887 8.090 -15.070 1.00 93.75 86 ARG A CA 1
ATOM 653 C C . ARG A 1 86 ? 9.950 9.140 -14.488 1.00 93.75 86 ARG A C 1
ATOM 655 O O . ARG A 1 86 ? 10.389 10.227 -14.127 1.00 93.75 86 ARG A O 1
ATOM 662 N N . ASN A 1 87 ? 8.686 8.770 -14.316 1.00 92.12 87 ASN A N 1
ATOM 663 C CA . ASN A 1 87 ? 7.682 9.556 -13.607 1.00 92.12 87 ASN A CA 1
ATOM 664 C C . ASN A 1 87 ? 7.244 8.826 -12.324 1.00 92.12 87 ASN A C 1
ATOM 666 O O . ASN A 1 87 ? 6.859 7.664 -12.389 1.00 92.12 87 ASN A O 1
ATOM 670 N N . ASN A 1 88 ? 7.297 9.505 -11.172 1.00 87.31 88 ASN A N 1
ATOM 671 C CA . ASN A 1 88 ? 6.941 8.963 -9.848 1.00 87.31 88 ASN A CA 1
ATOM 672 C C . ASN A 1 88 ? 5.628 9.544 -9.274 1.00 87.31 88 ASN A C 1
ATOM 674 O O . ASN A 1 88 ? 5.362 9.374 -8.088 1.00 87.31 88 ASN A O 1
ATOM 678 N N . GLN A 1 89 ? 4.857 10.328 -10.033 1.00 76.56 89 GLN A N 1
ATOM 679 C CA . GLN A 1 89 ? 3.687 11.070 -9.520 1.00 76.56 89 GLN A CA 1
ATOM 680 C C . GLN A 1 89 ? 2.370 10.674 -10.211 1.00 76.56 89 GLN A C 1
ATOM 682 O O . GLN A 1 89 ? 1.402 11.427 -10.148 1.00 76.56 89 GLN A O 1
ATOM 687 N N . ALA A 1 90 ? 2.332 9.501 -10.859 1.00 71.19 90 ALA A N 1
ATOM 688 C CA . ALA A 1 90 ? 1.354 9.131 -11.892 1.00 71.19 90 ALA A CA 1
ATOM 689 C C . ALA A 1 90 ? 1.421 10.000 -13.163 1.00 71.19 90 ALA A C 1
ATOM 691 O O . ALA A 1 90 ? 1.937 11.117 -13.168 1.00 71.19 90 ALA A O 1
ATOM 692 N N . GLY A 1 91 ? 0.917 9.461 -14.278 1.00 85.69 91 GLY A N 1
ATOM 693 C CA . GLY A 1 91 ? 0.901 10.129 -15.586 1.00 85.69 91 GLY A CA 1
ATOM 694 C C . GLY A 1 91 ? 1.817 9.485 -16.628 1.00 85.69 91 GLY A C 1
ATOM 695 O O . GLY A 1 91 ? 2.719 8.710 -16.308 1.00 85.69 91 GLY A O 1
ATOM 696 N N . ASN A 1 92 ? 1.542 9.767 -17.898 1.00 93.12 92 ASN A N 1
ATOM 697 C CA . ASN A 1 92 ? 2.104 9.013 -19.017 1.00 93.12 92 ASN A CA 1
ATOM 698 C C . ASN A 1 92 ? 3.597 9.292 -19.221 1.00 93.12 92 ASN A C 1
ATOM 700 O O . ASN A 1 92 ? 4.081 10.374 -18.905 1.00 93.12 92 ASN A O 1
ATOM 704 N N . VAL A 1 93 ? 4.305 8.316 -19.778 1.00 96.12 93 VAL A N 1
ATOM 705 C CA . VAL A 1 93 ? 5.710 8.419 -20.171 1.00 96.12 93 VAL A CA 1
ATOM 706 C C . VAL A 1 93 ? 5.839 7.959 -21.616 1.00 96.12 93 VAL A C 1
ATOM 708 O O . VAL A 1 93 ? 5.360 6.883 -21.967 1.00 96.12 93 VAL A O 1
ATOM 711 N N . ARG A 1 94 ? 6.493 8.764 -22.456 1.00 97.06 94 ARG A N 1
ATOM 712 C CA . ARG A 1 94 ? 6.722 8.430 -23.864 1.00 97.06 94 ARG A CA 1
ATOM 713 C C . ARG A 1 94 ? 8.176 8.653 -24.266 1.00 97.06 94 ARG A C 1
ATOM 715 O O . ARG A 1 94 ? 8.725 9.723 -24.023 1.00 97.06 94 ARG A O 1
ATOM 722 N N . VAL A 1 95 ? 8.791 7.653 -24.886 1.00 97.69 95 VAL A N 1
ATOM 723 C CA . VAL A 1 95 ? 10.130 7.747 -25.480 1.00 97.69 95 VAL A CA 1
ATOM 724 C C . VAL A 1 95 ? 10.015 7.442 -26.963 1.00 97.69 95 VAL A C 1
ATOM 726 O O . VAL A 1 95 ? 9.409 6.444 -27.337 1.00 97.69 95 VAL A O 1
ATOM 729 N N . GLU A 1 96 ? 10.596 8.293 -27.797 1.00 95.88 96 GLU A N 1
ATOM 730 C CA . GLU A 1 96 ? 10.640 8.104 -29.242 1.00 95.88 96 GLU A CA 1
ATOM 731 C C . GLU A 1 96 ? 12.084 8.258 -29.744 1.00 95.88 96 GLU A C 1
ATOM 733 O O . GLU A 1 96 ? 12.750 9.254 -29.433 1.00 95.88 96 GLU A O 1
ATOM 738 N N . THR A 1 97 ? 12.572 7.290 -30.523 1.00 94.12 97 THR A N 1
ATOM 739 C CA . THR A 1 97 ? 13.892 7.338 -31.169 1.00 94.12 97 THR A CA 1
ATOM 740 C C . THR A 1 97 ? 13.780 7.158 -32.683 1.00 94.12 97 THR A C 1
ATOM 742 O O . THR A 1 97 ? 12.951 6.402 -33.176 1.00 94.12 97 THR A O 1
ATOM 745 N N . ALA A 1 98 ? 14.616 7.879 -33.431 1.00 76.31 98 ALA A N 1
ATOM 746 C CA . ALA A 1 98 ? 14.826 7.751 -34.884 1.00 76.31 98 ALA A CA 1
ATOM 747 C C . ALA A 1 98 ? 13.596 7.831 -35.844 1.00 76.31 98 ALA A C 1
ATOM 749 O O . ALA A 1 98 ? 13.767 7.609 -37.037 1.00 76.31 98 ALA A O 1
ATOM 750 N N . GLN A 1 99 ? 12.402 8.259 -35.412 1.00 63.38 99 GLN A N 1
ATOM 751 C CA . GLN A 1 99 ? 11.178 8.341 -36.243 1.00 63.38 99 GLN A CA 1
ATOM 752 C C . GLN A 1 99 ? 11.233 9.232 -37.515 1.00 63.38 99 GLN A C 1
ATOM 754 O O . GLN A 1 99 ? 10.303 9.158 -38.317 1.00 63.38 99 GLN A O 1
ATOM 759 N N . GLN A 1 100 ? 12.261 10.066 -37.743 1.00 55.03 100 GLN A N 1
ATOM 760 C CA . GLN A 1 100 ? 12.393 10.899 -38.964 1.00 55.03 100 GLN A CA 1
ATOM 761 C C . GLN A 1 100 ? 13.829 11.003 -39.533 1.00 55.03 100 GLN A C 1
ATOM 763 O O . GLN A 1 100 ? 14.089 11.867 -40.368 1.00 55.03 100 GLN A O 1
ATOM 768 N N . GLY A 1 101 ? 14.757 10.124 -39.129 1.00 59.47 101 GLY A N 1
ATOM 769 C CA . GLY A 1 101 ? 16.178 10.203 -39.509 1.00 59.47 101 GLY A CA 1
ATOM 770 C C . GLY A 1 101 ? 16.851 8.836 -39.664 1.00 59.47 101 GLY A C 1
ATOM 771 O O . GLY A 1 101 ? 16.214 7.797 -39.507 1.00 59.47 101 GLY A O 1
ATOM 772 N N . ALA A 1 102 ? 18.149 8.816 -39.985 1.00 70.12 102 ALA A N 1
ATOM 773 C CA . ALA A 1 102 ? 18.913 7.568 -40.038 1.00 70.12 102 ALA A CA 1
ATOM 774 C C . ALA A 1 102 ? 18.974 6.915 -38.646 1.00 70.12 102 ALA A C 1
ATOM 776 O O . ALA A 1 102 ? 19.163 7.605 -37.640 1.00 70.12 102 ALA A O 1
ATOM 777 N N . ALA A 1 103 ? 18.839 5.587 -38.587 1.00 79.94 103 ALA A N 1
ATOM 778 C CA . ALA A 1 103 ? 19.024 4.846 -37.344 1.00 79.94 103 ALA A CA 1
ATOM 779 C C . ALA A 1 103 ? 20.416 5.143 -36.761 1.00 79.94 103 ALA A C 1
ATOM 781 O O . ALA A 1 103 ? 21.425 5.070 -37.465 1.00 79.94 103 ALA A O 1
ATOM 782 N N . PHE A 1 104 ? 20.463 5.472 -35.473 1.00 92.31 104 PHE A N 1
ATOM 783 C CA . PHE A 1 104 ? 21.699 5.694 -34.724 1.00 92.31 104 PHE A CA 1
ATOM 784 C C . PHE A 1 104 ? 21.887 4.596 -33.677 1.00 92.31 104 PHE A C 1
ATOM 786 O O . PHE A 1 104 ? 20.983 3.793 -33.434 1.00 92.31 104 PHE A O 1
ATOM 793 N N . ASN A 1 105 ? 23.062 4.561 -33.049 1.00 95.62 105 ASN A N 1
ATOM 794 C CA . ASN A 1 105 ? 23.384 3.553 -32.045 1.00 95.62 105 ASN A CA 1
ATOM 795 C C . ASN A 1 105 ? 23.290 4.130 -30.628 1.00 95.62 105 ASN A C 1
ATOM 797 O O . ASN A 1 105 ? 23.810 5.208 -30.341 1.00 95.62 105 ASN A O 1
ATOM 801 N N . ILE A 1 106 ? 22.678 3.369 -29.727 1.00 97.62 106 ILE A N 1
ATOM 802 C CA . ILE A 1 106 ? 22.734 3.541 -28.279 1.00 97.62 106 ILE A CA 1
ATOM 803 C C . ILE A 1 106 ? 23.613 2.421 -27.737 1.00 97.62 106 ILE A C 1
ATOM 805 O O . ILE A 1 106 ? 23.278 1.244 -27.881 1.00 97.62 106 ILE A O 1
ATOM 809 N N . ARG A 1 107 ? 24.733 2.766 -27.101 1.00 98.25 107 ARG A N 1
ATOM 810 C CA . ARG A 1 107 ? 25.664 1.786 -26.542 1.00 98.25 107 ARG A CA 1
ATOM 811 C C . ARG A 1 107 ? 25.872 2.024 -25.056 1.00 98.25 107 ARG A C 1
ATOM 813 O O . ARG A 1 107 ? 26.438 3.034 -24.664 1.00 98.25 107 ARG A O 1
ATOM 820 N N . THR A 1 108 ? 25.477 1.067 -24.225 1.00 98.44 108 THR A N 1
ATOM 821 C CA . THR A 1 108 ? 25.646 1.151 -22.769 1.00 98.44 108 THR A CA 1
ATOM 822 C C . THR A 1 108 ? 26.618 0.099 -22.245 1.00 98.44 108 THR A C 1
ATOM 824 O O . THR A 1 108 ? 26.808 -0.979 -22.825 1.00 98.44 108 THR A O 1
ATOM 827 N N . SER A 1 109 ? 27.282 0.425 -21.137 1.00 98.06 109 SER A N 1
ATOM 828 C CA . SER A 1 109 ? 28.236 -0.462 -20.471 1.00 98.06 109 SER A CA 1
ATOM 829 C C . SER A 1 109 ? 28.103 -0.382 -18.958 1.00 98.06 109 SER A C 1
ATOM 831 O O . SER A 1 109 ? 27.617 0.617 -18.438 1.00 98.06 109 SER A O 1
ATOM 833 N N . GLY A 1 110 ? 28.545 -1.424 -18.257 1.00 97.69 110 GLY A N 1
ATOM 834 C CA . GLY A 1 110 ? 28.415 -1.537 -16.806 1.00 97.69 110 GLY A CA 1
ATOM 835 C C . GLY A 1 110 ? 27.111 -2.211 -16.376 1.00 97.69 110 GLY A C 1
ATOM 836 O O . GLY A 1 110 ? 26.166 -2.355 -17.150 1.00 97.69 110 GLY A O 1
ATOM 837 N N . ASN A 1 111 ? 27.078 -2.686 -15.132 1.00 97.44 111 ASN A N 1
ATOM 838 C CA . ASN A 1 111 ? 25.890 -3.346 -14.590 1.00 97.44 111 ASN A CA 1
ATOM 839 C C . ASN A 1 111 ? 24.740 -2.340 -14.447 1.00 97.44 111 ASN A C 1
ATOM 841 O O . ASN A 1 111 ? 24.985 -1.179 -14.120 1.00 97.44 111 ASN A O 1
ATOM 845 N N . ASN A 1 112 ? 23.502 -2.798 -14.639 1.00 97.06 112 ASN A N 1
ATOM 846 C CA . ASN A 1 112 ? 22.290 -1.980 -14.543 1.00 97.06 112 ASN A CA 1
ATOM 847 C C . ASN A 1 112 ? 22.192 -0.834 -15.582 1.00 97.06 112 ASN A C 1
ATOM 849 O O . ASN A 1 112 ? 21.450 0.130 -15.393 1.00 97.06 112 ASN A O 1
ATOM 853 N N . ALA A 1 113 ? 22.922 -0.929 -16.697 1.00 97.50 113 ALA A N 1
ATOM 854 C CA . ALA A 1 113 ? 22.995 0.104 -17.729 1.00 97.50 113 ALA A CA 1
ATOM 855 C C . ALA A 1 113 ? 22.045 -0.211 -18.900 1.00 97.50 113 ALA A C 1
ATOM 857 O O . ALA A 1 113 ? 22.431 -0.863 -19.873 1.00 97.50 113 ALA A O 1
ATOM 858 N N . LYS A 1 114 ? 20.786 0.237 -18.817 1.00 98.31 114 LYS A N 1
ATOM 859 C CA . LYS A 1 114 ? 19.750 -0.086 -19.816 1.00 98.31 114 LYS A CA 1
ATOM 860 C C . LYS A 1 114 ? 19.907 0.746 -21.089 1.00 98.31 114 LYS A C 1
ATOM 862 O O . LYS A 1 114 ? 20.326 1.898 -21.017 1.00 98.31 114 LYS A O 1
ATOM 867 N N . GLY A 1 115 ? 19.511 0.221 -22.246 1.00 98.44 115 GLY A N 1
ATOM 868 C CA . GLY A 1 115 ? 19.454 1.028 -23.472 1.00 98.44 115 GLY A CA 1
ATOM 869 C C . GLY A 1 115 ? 18.417 2.147 -23.349 1.00 98.44 115 GLY A C 1
ATOM 870 O O . GLY A 1 115 ? 18.766 3.328 -23.329 1.00 98.44 115 GLY A O 1
ATOM 871 N N . ILE A 1 116 ? 17.152 1.757 -23.186 1.00 98.69 116 ILE A N 1
ATOM 872 C CA . ILE A 1 116 ? 16.020 2.645 -22.902 1.00 98.69 116 ILE A CA 1
ATOM 873 C C . ILE A 1 116 ? 15.332 2.180 -21.618 1.00 98.69 116 ILE A C 1
ATOM 875 O O . ILE A 1 116 ? 14.962 1.016 -21.491 1.00 98.69 116 ILE A O 1
ATOM 879 N N . LEU A 1 117 ? 15.127 3.100 -20.680 1.00 98.44 117 LEU A N 1
ATOM 880 C CA . LEU A 1 117 ? 14.393 2.895 -19.438 1.00 98.44 117 LEU A CA 1
ATOM 881 C C . LEU A 1 117 ? 13.236 3.894 -19.366 1.00 98.44 117 LEU A C 1
ATOM 883 O O . LEU A 1 117 ? 13.450 5.075 -19.099 1.00 98.44 117 LEU A O 1
ATOM 887 N N . ALA A 1 118 ? 12.016 3.414 -19.601 1.00 98.00 118 ALA A N 1
ATOM 888 C CA . ALA A 1 118 ? 10.783 4.192 -19.557 1.00 98.00 118 ALA A CA 1
ATOM 889 C C . ALA A 1 118 ? 9.870 3.671 -18.438 1.00 98.00 118 ALA A C 1
ATOM 891 O O . ALA A 1 118 ? 9.391 2.538 -18.485 1.00 98.00 118 ALA A O 1
ATOM 892 N N . MET A 1 119 ? 9.631 4.486 -17.410 1.00 96.25 119 MET A N 1
ATOM 893 C CA . MET A 1 119 ? 8.904 4.054 -16.213 1.00 96.25 119 MET A CA 1
ATOM 894 C C . MET A 1 119 ? 7.854 5.074 -15.785 1.00 96.25 119 MET A C 1
ATOM 896 O O . MET A 1 119 ? 8.180 6.235 -15.548 1.00 96.25 119 MET A O 1
ATOM 900 N N . SER A 1 120 ? 6.617 4.630 -15.589 1.00 95.50 120 SER A N 1
ATOM 901 C CA . SER A 1 120 ? 5.587 5.399 -14.897 1.00 95.50 120 SER A CA 1
ATOM 902 C C . SER A 1 120 ? 5.144 4.663 -13.641 1.00 95.50 120 SER A C 1
ATOM 904 O O . SER A 1 120 ? 4.584 3.570 -13.708 1.00 95.50 120 SER A O 1
ATOM 906 N N . ILE A 1 121 ? 5.420 5.266 -12.488 1.00 92.50 121 ILE A N 1
ATOM 907 C CA . ILE A 1 121 ? 5.108 4.719 -11.175 1.00 92.50 121 ILE A CA 1
ATOM 908 C C . ILE A 1 121 ? 4.162 5.670 -10.460 1.00 92.50 121 ILE A C 1
ATOM 910 O O . ILE A 1 121 ? 4.488 6.825 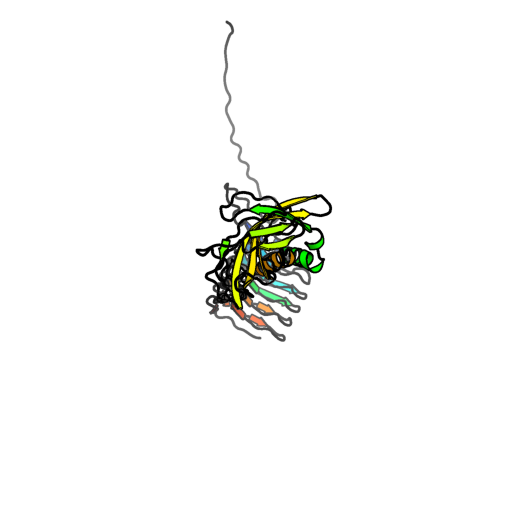-10.179 1.00 92.50 121 ILE A O 1
ATOM 914 N N . GLY A 1 122 ? 2.970 5.168 -10.166 1.00 90.31 122 GLY A N 1
ATOM 915 C CA . GLY A 1 122 ? 2.015 5.849 -9.315 1.00 90.31 122 GLY A CA 1
ATOM 916 C C . GLY A 1 122 ? 2.411 5.720 -7.847 1.00 90.31 122 GLY A C 1
ATOM 917 O O . GLY A 1 122 ? 2.275 4.644 -7.261 1.00 90.31 122 GLY A O 1
ATOM 918 N N . THR A 1 123 ? 2.885 6.808 -7.244 1.00 87.00 123 THR A N 1
ATOM 919 C CA . THR A 1 123 ? 3.210 6.872 -5.815 1.00 87.00 123 THR A CA 1
ATOM 920 C C . THR A 1 123 ? 2.317 7.916 -5.146 1.00 87.00 123 THR A C 1
ATOM 922 O O . THR A 1 123 ? 2.426 9.097 -5.480 1.00 87.00 123 THR A O 1
ATOM 925 N N . PRO A 1 124 ? 1.436 7.524 -4.207 1.00 84.12 124 PRO A N 1
ATOM 926 C CA . PRO A 1 124 ? 0.718 8.467 -3.363 1.00 84.12 124 PRO A CA 1
ATOM 927 C C . PRO A 1 124 ? 1.670 9.417 -2.637 1.00 84.12 124 PRO A C 1
ATOM 929 O O . PRO A 1 124 ? 2.731 9.015 -2.159 1.00 84.12 124 PRO A O 1
ATOM 932 N N . THR A 1 125 ? 1.282 10.683 -2.516 1.00 84.50 125 THR A N 1
ATOM 933 C CA . THR A 1 125 ? 2.027 11.641 -1.698 1.00 84.50 125 THR A CA 1
ATOM 934 C C . THR A 1 125 ? 1.978 11.203 -0.238 1.00 84.50 125 THR A C 1
ATOM 936 O O . THR A 1 125 ? 0.922 10.815 0.266 1.00 84.50 125 THR A O 1
ATOM 939 N N . ALA A 1 126 ? 3.118 11.275 0.455 1.00 84.56 126 ALA A N 1
ATOM 940 C CA . ALA A 1 126 ? 3.150 11.026 1.889 1.00 84.56 126 ALA A CA 1
ATOM 941 C C . ALA A 1 126 ? 2.201 12.015 2.596 1.00 84.56 126 ALA A C 1
ATOM 943 O O . ALA A 1 126 ? 2.330 13.227 2.391 1.00 84.56 126 ALA A O 1
ATOM 944 N N . PRO A 1 127 ? 1.243 11.530 3.401 1.00 86.19 127 PRO A N 1
ATOM 945 C CA . PRO A 1 127 ? 0.347 12.412 4.125 1.00 86.19 127 PRO A CA 1
ATOM 946 C C . PRO A 1 127 ? 1.134 13.169 5.198 1.00 86.19 127 PRO A C 1
ATOM 948 O O . PRO A 1 127 ? 2.159 12.696 5.696 1.00 86.19 127 PRO A O 1
ATOM 951 N N . GLY A 1 128 ? 0.639 14.350 5.569 1.00 86.56 128 GLY A N 1
ATOM 952 C CA . GLY A 1 128 ? 1.179 15.079 6.712 1.00 86.56 128 GLY A CA 1
ATOM 953 C C . GLY A 1 128 ? 1.077 14.250 7.995 1.00 86.56 128 GLY A C 1
ATOM 954 O O . GLY A 1 128 ? 0.195 13.398 8.135 1.00 86.56 128 GLY A O 1
ATOM 955 N N . SER A 1 129 ? 1.984 14.501 8.939 1.00 90.44 129 SER A N 1
ATOM 956 C CA . SER A 1 129 ? 1.902 13.883 10.259 1.00 90.44 129 SER A CA 1
ATOM 957 C C . SER A 1 129 ? 0.691 14.413 11.018 1.00 90.44 129 SER A C 1
ATOM 959 O O . SER A 1 129 ? 0.464 15.622 11.081 1.00 90.44 129 SER A O 1
ATOM 961 N N . ASP A 1 130 ? -0.045 13.504 11.645 1.00 91.12 130 ASP A N 1
ATOM 962 C CA . ASP A 1 130 ? -1.046 13.832 12.641 1.00 91.12 130 ASP A CA 1
ATOM 963 C C . ASP A 1 130 ? -0.400 14.691 13.743 1.00 91.12 130 ASP A C 1
ATOM 965 O O . ASP A 1 130 ? 0.624 14.292 14.311 1.00 91.12 130 ASP A O 1
ATOM 969 N N . PRO A 1 131 ? -0.954 15.873 14.056 1.00 88.94 131 PRO A N 1
ATOM 970 C CA . PRO A 1 131 ? -0.326 16.807 14.986 1.00 88.94 131 PRO A CA 1
ATOM 971 C C . PRO A 1 131 ? -0.277 16.275 16.424 1.00 88.94 131 PRO A C 1
ATOM 973 O O . PRO A 1 131 ? 0.551 16.723 17.221 1.00 88.94 131 PRO A O 1
ATOM 976 N N . PHE A 1 132 ? -1.139 15.317 16.775 1.00 91.88 132 PHE A N 1
ATOM 977 C CA . PHE A 1 132 ? -1.195 14.746 18.111 1.00 91.88 132 PHE A CA 1
ATOM 978 C C . PHE A 1 132 ? -0.251 13.545 18.242 1.00 91.88 132 PHE A C 1
ATOM 980 O O . PHE A 1 132 ? 0.722 13.592 19.004 1.00 91.88 132 PHE A O 1
ATOM 987 N N . LEU A 1 133 ? -0.470 12.504 17.443 1.00 91.62 133 LEU A N 1
ATOM 988 C CA . LEU A 1 133 ? 0.303 11.265 17.444 1.00 91.62 133 LEU A CA 1
ATOM 989 C C . LEU A 1 133 ? 1.705 11.432 16.842 1.00 91.62 133 LEU A C 1
ATOM 991 O O . LEU A 1 133 ? 2.624 10.713 17.230 1.00 91.62 133 LEU A O 1
ATOM 995 N N . GLY A 1 134 ? 1.902 12.398 15.941 1.00 90.81 134 GLY A N 1
ATOM 996 C CA . GLY A 1 134 ? 3.173 12.604 15.242 1.00 90.81 134 GLY A CA 1
ATOM 997 C C . GLY A 1 134 ? 3.484 11.509 14.220 1.00 90.81 134 GLY A C 1
ATOM 998 O O . GLY A 1 134 ? 4.653 11.203 13.997 1.00 90.81 134 GLY A O 1
ATOM 999 N N . ILE A 1 135 ? 2.450 10.900 13.634 1.00 92.50 135 ILE A N 1
ATOM 1000 C CA . ILE A 1 135 ? 2.559 9.828 12.634 1.00 92.50 135 ILE A CA 1
ATOM 1001 C C . ILE A 1 135 ? 1.776 10.196 11.369 1.00 92.50 135 ILE A C 1
ATOM 1003 O O . ILE A 1 135 ? 0.765 10.885 11.475 1.00 92.50 135 ILE A O 1
ATOM 1007 N N . PRO A 1 136 ? 2.192 9.752 10.176 1.00 92.62 136 PRO A N 1
ATOM 1008 C CA . PRO A 1 136 ? 1.403 9.934 8.958 1.00 92.62 136 PRO A CA 1
ATOM 1009 C C . PRO A 1 136 ? 0.093 9.131 9.028 1.00 92.62 136 PRO A C 1
ATOM 1011 O O . PRO A 1 136 ? 0.104 7.994 9.487 1.00 92.62 136 PRO A O 1
ATOM 1014 N N . ILE A 1 137 ? -1.027 9.682 8.545 1.00 89.31 137 ILE A N 1
ATOM 1015 C CA . ILE A 1 137 ? -2.297 8.937 8.423 1.00 89.31 137 ILE A CA 1
ATOM 1016 C C . ILE A 1 137 ? -2.569 8.642 6.939 1.00 89.31 137 ILE A C 1
ATOM 1018 O O . ILE A 1 137 ? -2.896 9.568 6.194 1.00 89.31 137 ILE A O 1
ATOM 1022 N N . PRO A 1 138 ? -2.434 7.384 6.480 1.00 84.81 138 PRO A N 1
ATOM 1023 C CA . PRO A 1 138 ? -2.729 7.000 5.099 1.00 84.81 138 PRO A CA 1
ATOM 1024 C C . PRO A 1 138 ? -4.231 7.147 4.789 1.00 84.81 138 PRO A C 1
ATOM 1026 O O . PRO A 1 138 ? -5.049 6.466 5.398 1.00 84.81 138 PRO A O 1
ATOM 1029 N N . THR A 1 139 ? -4.614 8.028 3.853 1.00 71.94 139 THR A N 1
ATOM 1030 C CA . THR A 1 139 ? -6.038 8.288 3.517 1.00 71.94 139 THR A CA 1
ATOM 1031 C C . THR A 1 139 ? -6.400 8.114 2.038 1.00 71.94 139 THR A C 1
ATOM 1033 O O . THR A 1 139 ? -7.561 7.850 1.735 1.00 71.94 139 THR A O 1
ATOM 1036 N N . SER A 1 140 ? -5.443 8.219 1.103 1.00 63.09 140 SER A N 1
ATOM 1037 C CA . SER A 1 140 ? -5.680 8.025 -0.339 1.00 63.09 140 SER A CA 1
ATOM 1038 C C . SER A 1 140 ? -4.688 7.036 -0.953 1.00 63.09 140 SER A C 1
ATOM 1040 O O . SER A 1 140 ? -3.502 7.335 -1.073 1.00 63.09 140 SER A O 1
ATOM 1042 N N . GLN A 1 141 ? -5.176 5.868 -1.365 1.00 66.50 141 GLN A N 1
ATOM 1043 C CA . GLN A 1 141 ? -4.337 4.748 -1.814 1.00 66.50 141 GLN A CA 1
ATOM 1044 C C . GLN A 1 141 ? -4.204 4.630 -3.337 1.00 66.50 141 GLN A C 1
ATOM 1046 O O . GLN A 1 141 ? -3.309 3.954 -3.825 1.00 66.50 141 GLN A O 1
ATOM 1051 N N . ASN A 1 142 ? -5.071 5.283 -4.112 1.00 74.44 142 ASN A N 1
ATOM 1052 C CA . ASN A 1 142 ? -5.228 4.959 -5.528 1.00 74.44 142 ASN A CA 1
ATOM 1053 C C . ASN A 1 142 ? -4.495 5.943 -6.446 1.00 74.44 142 ASN A C 1
ATOM 1055 O O . ASN A 1 142 ? -5.111 6.783 -7.101 1.00 74.44 142 ASN A O 1
ATOM 1059 N N . VAL A 1 143 ? -3.169 5.837 -6.486 1.00 87.25 143 VAL A N 1
ATOM 1060 C CA . VAL A 1 143 ? -2.361 6.525 -7.497 1.00 87.25 143 VAL A CA 1
ATOM 1061 C C . VAL A 1 143 ? -1.867 5.483 -8.493 1.00 87.25 143 VAL A C 1
ATOM 1063 O O . VAL A 1 143 ? -0.946 4.721 -8.207 1.00 87.25 143 VAL A O 1
ATOM 1066 N N . ALA A 1 144 ? -2.540 5.411 -9.643 1.00 90.31 144 ALA A N 1
ATOM 1067 C CA . ALA A 1 144 ? -2.232 4.464 -10.711 1.00 90.31 144 ALA A CA 1
ATOM 1068 C C . ALA A 1 144 ? -0.929 4.817 -11.441 1.00 90.31 144 ALA A C 1
ATOM 1070 O O . ALA A 1 144 ? -0.539 5.984 -11.527 1.00 90.31 144 ALA A O 1
ATOM 1071 N N . GLY A 1 145 ? -0.290 3.807 -12.028 1.00 91.88 145 GLY A N 1
ATOM 1072 C CA . GLY A 1 145 ? 0.707 4.035 -13.067 1.00 91.88 145 GLY A CA 1
ATOM 1073 C C . GLY A 1 145 ? 0.089 4.769 -14.265 1.00 91.88 145 GLY A C 1
ATOM 1074 O O . GLY A 1 145 ? -1.118 4.714 -14.517 1.00 91.88 145 GLY A O 1
ATOM 1075 N N . GLY A 1 146 ? 0.909 5.492 -15.018 1.00 93.62 146 GLY A N 1
ATOM 1076 C CA . GLY A 1 146 ? 0.510 6.085 -16.295 1.00 93.62 146 GLY A CA 1
ATOM 1077 C C . GLY A 1 146 ? 0.796 5.170 -17.479 1.00 93.62 146 GLY A C 1
ATOM 1078 O O . GLY A 1 146 ? 1.490 4.159 -17.345 1.00 93.62 146 GLY A O 1
ATOM 1079 N N . VAL A 1 147 ? 0.269 5.537 -18.647 1.00 95.75 147 VAL A N 1
ATOM 1080 C CA . VAL A 1 147 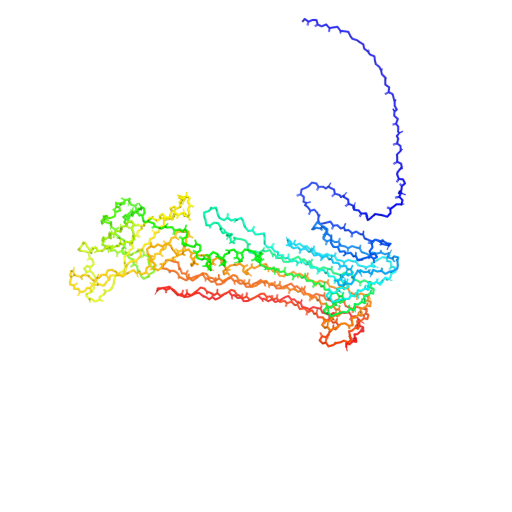? 0.550 4.841 -19.909 1.00 95.75 147 VAL A CA 1
ATOM 1081 C C . VAL A 1 147 ? 2.026 5.003 -20.251 1.00 95.75 147 VAL A C 1
ATOM 1083 O O . VAL A 1 147 ? 2.548 6.118 -20.203 1.00 95.75 147 VAL A O 1
ATOM 1086 N N . VAL A 1 148 ? 2.691 3.910 -20.612 1.00 98.31 148 VAL A N 1
ATOM 1087 C CA . VAL A 1 148 ? 4.083 3.939 -21.072 1.00 98.31 148 VAL A CA 1
ATOM 1088 C C . VAL A 1 148 ? 4.137 3.579 -22.543 1.00 98.31 148 VAL A C 1
ATOM 1090 O O . VAL A 1 148 ? 3.602 2.550 -22.949 1.00 98.31 148 VAL A O 1
ATOM 1093 N N . THR A 1 149 ? 4.797 4.409 -23.344 1.00 98.38 149 THR A N 1
ATOM 1094 C CA . THR A 1 149 ? 5.021 4.119 -24.760 1.00 98.38 149 THR A CA 1
ATOM 1095 C C . THR A 1 149 ? 6.480 4.299 -25.140 1.00 98.38 149 THR A C 1
ATOM 1097 O O . THR A 1 149 ? 7.079 5.331 -24.843 1.00 98.38 149 THR A O 1
ATOM 1100 N N . VAL A 1 150 ? 7.044 3.307 -25.819 1.00 98.56 150 VAL A N 1
ATOM 1101 C CA . VAL A 1 150 ? 8.383 3.363 -26.402 1.00 98.56 150 VAL A CA 1
ATOM 1102 C C . VAL A 1 150 ? 8.264 3.085 -27.895 1.00 98.56 150 VAL A C 1
ATOM 1104 O O . VAL A 1 150 ? 7.832 2.004 -28.278 1.00 98.56 150 VAL A O 1
ATOM 1107 N N . GLU A 1 151 ? 8.647 4.054 -28.718 1.00 97.31 151 GLU A N 1
ATOM 1108 C CA . GLU A 1 151 ? 8.834 3.895 -30.162 1.00 97.31 151 GLU A CA 1
ATOM 1109 C C . GLU A 1 151 ? 10.341 3.911 -30.424 1.00 97.31 151 GLU A C 1
ATOM 1111 O O . GLU A 1 151 ? 10.983 4.947 -30.231 1.00 97.31 151 GLU A O 1
ATOM 1116 N N . ASN A 1 152 ? 10.930 2.778 -30.799 1.00 96.62 152 ASN A N 1
ATOM 1117 C CA . ASN A 1 152 ? 12.369 2.675 -30.996 1.00 96.62 152 ASN A CA 1
ATOM 1118 C C . ASN A 1 152 ? 12.738 2.236 -32.411 1.00 96.62 152 ASN A C 1
ATOM 1120 O O . ASN A 1 152 ? 12.515 1.086 -32.773 1.00 96.62 152 ASN A O 1
ATOM 1124 N N . SER A 1 153 ? 13.439 3.097 -33.146 1.00 94.75 153 SER A N 1
ATOM 1125 C CA . SER A 1 153 ? 14.096 2.718 -34.407 1.00 94.75 153 SER A CA 1
ATOM 1126 C C . SER A 1 153 ? 15.633 2.816 -34.326 1.00 94.75 153 SER A C 1
ATOM 1128 O O . SER A 1 153 ? 16.328 2.588 -35.314 1.00 94.75 153 SER A O 1
ATOM 1130 N N . ALA A 1 154 ? 16.197 3.135 -33.151 1.00 95.19 154 ALA A N 1
ATOM 1131 C CA . ALA A 1 154 ? 17.642 3.132 -32.903 1.00 95.19 154 ALA A CA 1
ATOM 1132 C C . ALA A 1 154 ? 18.175 1.720 -32.598 1.00 95.19 154 ALA A C 1
ATOM 1134 O O . ALA A 1 154 ? 17.501 0.911 -31.957 1.00 95.19 154 ALA A O 1
ATOM 1135 N N . ASN A 1 155 ? 19.417 1.431 -32.993 1.00 96.56 155 ASN A N 1
ATOM 1136 C CA . ASN A 1 155 ? 20.078 0.188 -32.600 1.00 96.56 155 ASN A CA 1
ATOM 1137 C C . ASN A 1 155 ? 20.580 0.302 -31.158 1.00 96.56 155 ASN A C 1
ATOM 1139 O O . ASN A 1 155 ? 21.208 1.292 -30.792 1.00 96.56 155 ASN A O 1
ATOM 1143 N N . ILE A 1 156 ? 20.367 -0.723 -30.342 1.00 98.25 156 ILE A N 1
ATOM 1144 C CA . ILE A 1 156 ? 20.745 -0.753 -28.932 1.00 98.25 156 ILE A CA 1
ATOM 1145 C C . ILE A 1 156 ? 21.768 -1.863 -28.717 1.00 98.25 156 ILE A C 1
ATOM 1147 O O . ILE A 1 156 ? 21.526 -3.015 -29.059 1.00 98.25 156 ILE A O 1
ATOM 1151 N N . THR A 1 157 ? 22.907 -1.542 -28.110 1.00 98.50 157 THR A N 1
ATOM 1152 C CA . THR A 1 157 ? 23.865 -2.530 -27.604 1.00 98.50 157 THR A CA 1
ATOM 1153 C C . THR A 1 157 ? 24.126 -2.292 -26.127 1.00 98.50 157 THR A C 1
ATOM 1155 O O . THR A 1 157 ? 24.649 -1.245 -25.753 1.00 98.50 157 THR A O 1
ATOM 1158 N N . THR A 1 158 ? 23.829 -3.274 -25.283 1.00 98.44 158 THR A N 1
ATOM 1159 C CA . THR A 1 158 ? 24.086 -3.197 -23.843 1.00 98.44 158 THR A CA 1
ATOM 1160 C C . THR A 1 158 ? 25.110 -4.239 -23.398 1.00 98.44 158 THR A C 1
ATOM 1162 O O . THR A 1 158 ? 25.160 -5.385 -23.872 1.00 98.44 158 THR A O 1
ATOM 1165 N N . SER A 1 159 ? 25.967 -3.835 -22.463 1.00 97.19 159 SER A N 1
ATOM 1166 C CA . SER A 1 159 ? 26.979 -4.695 -21.850 1.00 97.19 159 SER A CA 1
ATOM 1167 C C . SER A 1 159 ? 27.012 -4.502 -20.337 1.00 97.19 159 SER A C 1
ATOM 1169 O O . SER A 1 159 ? 26.895 -3.383 -19.853 1.00 97.19 159 SER A O 1
ATOM 1171 N N . GLY A 1 160 ? 27.173 -5.594 -19.587 1.00 96.38 160 GLY A N 1
ATOM 1172 C CA . GLY A 1 160 ? 27.049 -5.610 -18.123 1.00 96.38 160 GLY A CA 1
ATOM 1173 C C . GLY A 1 160 ? 25.800 -6.358 -17.666 1.00 96.38 160 GLY A C 1
ATOM 1174 O O . GLY A 1 160 ? 24.883 -6.552 -18.451 1.00 96.38 160 GLY A O 1
ATOM 1175 N N . ASN A 1 161 ? 25.803 -6.853 -16.431 1.00 97.62 161 ASN A N 1
ATOM 1176 C CA . ASN A 1 161 ? 24.711 -7.678 -15.911 1.00 97.62 161 ASN A CA 1
ATOM 1177 C C . ASN A 1 161 ? 23.484 -6.823 -15.584 1.00 97.62 161 ASN A C 1
ATOM 1179 O O . ASN A 1 161 ? 23.636 -5.664 -15.192 1.00 97.62 161 ASN A O 1
ATOM 1183 N N . ASP A 1 162 ? 22.293 -7.413 -15.706 1.00 97.50 162 ASP A N 1
ATOM 1184 C CA . ASP A 1 162 ? 21.018 -6.709 -15.550 1.00 97.50 162 ASP A CA 1
ATOM 1185 C C . ASP A 1 162 ? 20.961 -5.454 -16.446 1.00 97.50 162 ASP A C 1
ATOM 1187 O O . ASP A 1 162 ? 20.593 -4.377 -16.011 1.00 97.50 162 ASP A O 1
ATOM 1191 N N . SER A 1 163 ? 21.388 -5.536 -17.706 1.00 97.81 163 SER A N 1
ATOM 1192 C CA . SER A 1 163 ? 21.421 -4.389 -18.628 1.00 97.81 163 SER A CA 1
ATOM 1193 C C . SER A 1 163 ? 20.511 -4.658 -19.825 1.00 97.81 163 SER A C 1
ATOM 1195 O O . SER A 1 163 ? 20.974 -5.002 -20.909 1.00 97.81 163 SER A O 1
ATOM 1197 N N . GLN A 1 164 ? 19.196 -4.550 -19.630 1.00 98.38 164 GLN A N 1
ATOM 1198 C CA . GLN A 1 164 ? 18.195 -4.794 -20.674 1.00 98.38 164 GLN A CA 1
ATOM 1199 C C . GLN A 1 164 ? 18.303 -3.783 -21.823 1.00 98.38 164 GLN A C 1
ATOM 1201 O O . GLN A 1 164 ? 18.698 -2.632 -21.618 1.00 98.38 164 GLN A O 1
ATOM 1206 N N . GLY A 1 165 ? 17.908 -4.197 -23.028 1.00 98.50 165 GLY A N 1
ATOM 1207 C CA . GLY A 1 165 ? 17.829 -3.299 -24.180 1.00 98.50 165 GLY A CA 1
ATOM 1208 C C . GLY A 1 165 ? 16.778 -2.213 -23.956 1.00 98.50 165 GLY A C 1
ATOM 1209 O O . GLY A 1 165 ? 17.113 -1.032 -23.877 1.00 98.50 165 GLY A O 1
ATOM 1210 N N . ILE A 1 166 ? 15.521 -2.622 -23.780 1.00 98.81 166 ILE A N 1
ATOM 1211 C CA . ILE A 1 166 ? 14.390 -1.739 -23.476 1.00 98.81 166 ILE A CA 1
ATOM 1212 C C . ILE A 1 166 ? 13.681 -2.228 -22.213 1.00 98.81 166 ILE A C 1
ATOM 1214 O O . ILE A 1 166 ? 13.308 -3.395 -22.119 1.00 98.81 166 ILE A O 1
ATOM 1218 N N . ILE A 1 167 ? 13.436 -1.318 -21.272 1.00 98.62 167 ILE A N 1
ATOM 1219 C CA . ILE A 1 167 ? 12.468 -1.487 -20.189 1.00 98.62 167 ILE A CA 1
ATOM 1220 C C . ILE A 1 167 ? 11.335 -0.489 -20.378 1.00 98.62 167 ILE A C 1
ATOM 1222 O O . ILE A 1 167 ? 11.568 0.719 -20.434 1.00 98.62 167 ILE A O 1
ATOM 1226 N N . ALA A 1 168 ? 10.109 -1.002 -20.383 1.00 98.50 168 ALA A N 1
ATOM 1227 C CA . ALA A 1 168 ? 8.894 -0.212 -20.289 1.00 98.50 168 ALA A CA 1
ATOM 1228 C C . ALA A 1 168 ? 8.055 -0.714 -19.104 1.00 98.50 168 ALA A C 1
ATOM 1230 O O . ALA A 1 168 ? 7.679 -1.886 -19.055 1.00 98.50 168 ALA A O 1
ATOM 1231 N N . GLN A 1 169 ? 7.783 0.147 -18.121 1.00 97.69 169 GLN A N 1
ATOM 1232 C CA . GLN A 1 169 ? 7.085 -0.252 -16.895 1.00 97.69 169 GLN A CA 1
ATOM 1233 C C . GLN A 1 169 ? 6.004 0.734 -16.474 1.00 97.69 169 GLN A C 1
ATOM 1235 O O . GLN A 1 169 ? 6.300 1.895 -16.206 1.00 97.69 169 GLN A O 1
ATOM 1240 N N . SER A 1 170 ? 4.780 0.235 -16.305 1.00 97.00 170 SER A N 1
ATOM 1241 C CA . SER A 1 170 ? 3.702 0.931 -15.604 1.00 97.00 170 SER A CA 1
ATOM 1242 C C . SER A 1 170 ? 3.370 0.200 -14.306 1.00 97.00 170 SER A C 1
ATOM 1244 O O . SER A 1 170 ? 2.975 -0.965 -14.329 1.00 97.00 170 SER A O 1
ATOM 1246 N N . SER A 1 171 ? 3.538 0.854 -13.162 1.00 93.75 171 SER A N 1
ATOM 1247 C CA . SER A 1 171 ? 3.214 0.245 -11.871 1.00 93.75 171 SER A CA 1
ATOM 1248 C C . SER A 1 171 ? 2.813 1.277 -10.823 1.00 93.75 171 SER A C 1
ATOM 1250 O O . SER A 1 171 ? 2.689 2.471 -11.094 1.00 93.75 171 SER A O 1
ATOM 1252 N N . THR A 1 172 ? 2.590 0.810 -9.603 1.00 88.38 172 THR A N 1
ATOM 1253 C CA . THR A 1 172 ? 2.377 1.636 -8.418 1.00 88.38 172 THR A CA 1
ATOM 1254 C C . THR A 1 172 ? 3.268 1.126 -7.292 1.00 88.38 172 THR A C 1
ATOM 1256 O O . THR A 1 172 ? 3.606 -0.056 -7.246 1.00 88.38 172 THR A O 1
ATOM 1259 N N . SER A 1 173 ? 3.677 2.013 -6.390 1.00 82.12 173 SER A N 1
ATOM 1260 C CA . SER A 1 173 ? 4.534 1.649 -5.256 1.00 82.12 173 SER A CA 1
ATOM 1261 C C . SER A 1 173 ? 3.778 1.443 -3.941 1.00 82.12 173 SER A C 1
ATOM 1263 O O . SER A 1 173 ? 4.402 1.048 -2.961 1.00 82.12 173 SER A O 1
ATOM 1265 N N . GLY A 1 174 ? 2.483 1.781 -3.880 1.00 82.25 174 GLY A N 1
ATOM 1266 C CA . GLY A 1 174 ? 1.841 2.104 -2.600 1.00 82.25 174 GLY A CA 1
ATOM 1267 C C . GLY A 1 174 ? 2.468 3.352 -1.963 1.00 82.25 174 GLY A C 1
ATOM 1268 O O . GLY A 1 174 ? 3.235 4.071 -2.622 1.00 82.25 174 GLY A O 1
ATOM 1269 N N . PHE A 1 175 ? 2.142 3.638 -0.699 1.00 85.88 175 PHE A N 1
ATOM 1270 C CA . PHE A 1 175 ? 2.713 4.799 -0.004 1.00 85.88 175 PHE A CA 1
ATOM 1271 C C . PHE A 1 175 ? 4.253 4.739 0.039 1.00 85.88 175 PHE A C 1
ATOM 1273 O O . PHE A 1 175 ? 4.827 3.649 0.085 1.00 85.88 175 PHE A O 1
ATOM 1280 N N . PRO A 1 176 ? 4.949 5.895 0.061 1.00 87.00 176 PRO A N 1
ATOM 1281 C CA . PRO A 1 176 ? 6.403 5.929 0.156 1.00 87.00 176 PRO A CA 1
ATOM 1282 C C . PRO A 1 176 ? 6.910 5.119 1.362 1.00 87.00 176 PRO A C 1
ATOM 1284 O O . PRO A 1 176 ? 6.296 5.203 2.431 1.00 87.00 176 PRO A O 1
ATOM 1287 N N . PRO A 1 177 ? 8.044 4.394 1.252 1.00 87.81 177 PRO A N 1
ATOM 1288 C CA . PRO A 1 177 ? 8.554 3.533 2.326 1.00 87.81 177 PRO A CA 1
ATOM 1289 C C . PRO A 1 177 ? 8.710 4.235 3.683 1.00 87.81 177 PRO A C 1
ATOM 1291 O O . PRO A 1 177 ? 8.567 3.612 4.732 1.00 87.81 177 PRO A O 1
ATOM 1294 N N . GLN A 1 178 ? 8.951 5.548 3.669 1.00 90.31 178 GLN A N 1
ATOM 1295 C CA . GLN A 1 178 ? 9.076 6.381 4.863 1.00 90.31 178 GLN A CA 1
ATOM 1296 C C . GLN A 1 178 ? 7.784 6.413 5.693 1.00 90.31 178 GLN A C 1
ATOM 1298 O O . GLN A 1 178 ? 7.856 6.483 6.916 1.00 90.31 178 GLN A O 1
ATOM 1303 N N . VAL A 1 179 ? 6.610 6.326 5.057 1.00 91.31 179 VAL A N 1
ATOM 1304 C CA . VAL A 1 179 ? 5.314 6.285 5.754 1.00 91.31 179 VAL A CA 1
ATOM 1305 C C . VAL A 1 179 ? 5.213 5.007 6.585 1.00 91.31 179 VAL A C 1
ATOM 1307 O O . VAL A 1 179 ? 4.960 5.069 7.786 1.00 91.31 179 VAL A O 1
ATOM 1310 N N . ALA A 1 180 ? 5.478 3.853 5.967 1.00 90.50 180 ALA A N 1
ATOM 1311 C CA . ALA A 1 180 ? 5.470 2.564 6.653 1.00 90.50 180 ALA A CA 1
ATOM 1312 C C . ALA A 1 180 ? 6.541 2.500 7.754 1.00 90.50 180 ALA A C 1
ATOM 1314 O O . ALA A 1 180 ? 6.264 2.034 8.858 1.00 90.50 180 ALA A O 1
ATOM 1315 N N . GLN A 1 181 ? 7.739 3.033 7.491 1.00 92.62 181 GLN A N 1
ATOM 1316 C CA . GLN A 1 181 ? 8.809 3.113 8.484 1.00 92.62 181 GLN A CA 1
ATOM 1317 C C . GLN A 1 181 ? 8.380 3.925 9.713 1.00 92.62 181 GLN A C 1
ATOM 1319 O O . GLN A 1 181 ? 8.546 3.451 10.832 1.00 92.62 181 GLN A O 1
ATOM 1324 N N . GLN A 1 182 ? 7.790 5.110 9.529 1.00 93.75 182 GLN A N 1
ATOM 1325 C CA . GLN A 1 182 ? 7.344 5.955 10.642 1.00 93.75 182 GLN A CA 1
ATOM 1326 C C . GLN A 1 182 ? 6.260 5.280 11.494 1.00 93.75 182 GLN A C 1
ATOM 1328 O O . GLN A 1 182 ? 6.301 5.368 12.723 1.00 93.75 182 GLN A O 1
ATOM 1333 N N . LEU A 1 183 ? 5.315 4.580 10.860 1.00 94.25 183 LEU A N 1
ATOM 1334 C CA . LEU A 1 183 ? 4.291 3.807 11.569 1.00 94.25 183 LEU A CA 1
ATOM 1335 C C . LEU A 1 183 ? 4.906 2.626 12.334 1.00 94.25 183 LEU A C 1
ATOM 1337 O O . LEU A 1 183 ? 4.599 2.420 13.507 1.00 94.25 183 LEU A O 1
ATOM 1341 N N . ASN A 1 184 ? 5.828 1.889 11.710 1.00 94.50 184 ASN A N 1
ATOM 1342 C CA . ASN A 1 184 ? 6.517 0.773 12.352 1.00 94.50 184 ASN A CA 1
ATOM 1343 C C . ASN A 1 184 ? 7.398 1.233 13.524 1.00 94.50 184 ASN A C 1
ATOM 1345 O O . ASN A 1 184 ? 7.426 0.589 14.570 1.00 94.50 184 ASN A O 1
ATOM 1349 N N . GLU A 1 185 ? 8.094 2.362 13.393 1.00 94.81 185 GLU A N 1
ATOM 1350 C CA . GLU A 1 185 ? 8.885 2.959 14.473 1.00 94.81 185 GLU A CA 1
ATOM 1351 C C . GLU A 1 185 ? 8.020 3.376 15.661 1.00 94.81 185 GLU A C 1
ATOM 1353 O O . GLU A 1 185 ? 8.446 3.214 16.801 1.00 94.81 185 GLU A O 1
ATOM 1358 N N . PHE A 1 186 ? 6.799 3.871 15.432 1.00 95.62 186 PHE A N 1
ATOM 1359 C CA . PHE A 1 186 ? 5.885 4.190 16.530 1.00 95.62 186 PHE A CA 1
ATOM 1360 C C . PHE A 1 186 ? 5.616 2.964 17.412 1.00 95.62 186 PHE A C 1
ATOM 1362 O O . PHE A 1 186 ? 5.690 3.063 18.639 1.00 95.62 186 PHE A O 1
ATOM 1369 N N . VAL A 1 187 ? 5.363 1.810 16.788 1.00 93.94 187 VAL A N 1
ATOM 1370 C CA . VAL A 1 187 ? 5.078 0.550 17.487 1.00 93.94 187 VAL A CA 1
ATOM 1371 C C . VAL A 1 187 ? 6.352 -0.039 18.101 1.00 93.94 187 VAL A C 1
ATOM 1373 O O . VAL A 1 187 ? 6.400 -0.313 19.299 1.00 93.94 187 VAL A O 1
ATOM 1376 N N . THR A 1 188 ? 7.407 -0.202 17.303 1.00 95.25 188 THR A N 1
ATOM 1377 C CA . THR A 1 188 ? 8.638 -0.909 17.705 1.00 95.25 188 THR A CA 1
ATOM 1378 C C . THR A 1 188 ? 9.504 -0.128 18.691 1.00 95.25 188 THR A C 1
ATOM 1380 O O . THR A 1 188 ? 10.154 -0.736 19.536 1.00 95.25 188 THR A O 1
ATOM 1383 N N . GLN A 1 189 ? 9.490 1.208 18.642 1.00 94.69 189 GLN A N 1
ATOM 1384 C CA . GLN A 1 189 ? 10.200 2.055 19.610 1.00 94.69 189 GLN A CA 1
ATOM 1385 C C . GLN A 1 189 ? 9.344 2.383 20.844 1.00 94.69 189 GLN A C 1
ATOM 1387 O O . GLN A 1 189 ? 9.741 3.212 21.660 1.00 94.69 189 GLN A O 1
ATOM 1392 N N . GLY A 1 190 ? 8.156 1.782 20.982 1.00 92.81 190 GLY A N 1
ATOM 1393 C CA . GLY A 1 190 ? 7.300 1.965 22.153 1.00 92.81 190 GLY A CA 1
ATOM 1394 C C . GLY A 1 190 ? 6.788 3.396 22.332 1.00 92.81 190 GLY A C 1
ATOM 1395 O O . GLY A 1 190 ? 6.550 3.821 23.461 1.00 92.81 190 GLY A O 1
ATOM 1396 N N . ARG A 1 191 ? 6.590 4.156 21.243 1.00 94.00 191 ARG A N 1
ATOM 1397 C CA . ARG A 1 191 ? 6.165 5.568 21.323 1.00 94.00 191 ARG A CA 1
ATOM 1398 C C . ARG A 1 191 ? 4.779 5.741 21.942 1.00 94.00 191 ARG A C 1
ATOM 1400 O O . ARG A 1 191 ? 4.486 6.820 22.448 1.00 94.00 191 ARG A O 1
ATOM 1407 N N . ALA A 1 192 ? 3.961 4.689 21.980 1.00 94.25 192 ALA A N 1
ATOM 1408 C CA . ALA A 1 192 ? 2.715 4.671 22.744 1.00 94.25 192 ALA A CA 1
ATOM 1409 C C . ALA A 1 192 ? 2.914 4.978 24.246 1.00 94.25 192 ALA A C 1
ATOM 1411 O O . ALA A 1 192 ? 2.000 5.504 24.870 1.00 94.25 192 ALA A O 1
ATOM 1412 N N . ALA A 1 193 ? 4.099 4.724 24.820 1.00 94.06 193 ALA A N 1
ATOM 1413 C CA . ALA A 1 193 ? 4.418 5.055 26.214 1.00 94.06 193 ALA A CA 1
ATOM 1414 C C . ALA A 1 193 ? 4.517 6.570 26.484 1.00 94.06 193 ALA A C 1
ATOM 1416 O O . ALA A 1 193 ? 4.418 7.002 27.631 1.00 94.06 193 ALA A O 1
ATOM 1417 N N . ASN A 1 194 ? 4.650 7.384 25.431 1.00 94.62 194 ASN A N 1
ATOM 1418 C CA . ASN A 1 194 ? 4.587 8.846 25.504 1.00 94.62 194 ASN A CA 1
ATOM 1419 C C . ASN A 1 194 ? 3.144 9.363 25.618 1.00 94.62 194 ASN A C 1
ATOM 1421 O O . ASN A 1 194 ? 2.892 10.549 25.409 1.00 94.62 194 ASN A O 1
ATOM 1425 N N . PHE A 1 195 ? 2.175 8.483 25.874 1.00 96.06 195 PHE A N 1
ATOM 1426 C CA . PHE A 1 195 ? 0.778 8.842 26.032 1.00 96.06 195 PHE A CA 1
ATOM 1427 C C . PHE A 1 195 ? 0.231 8.244 27.323 1.00 96.06 195 PHE A C 1
ATOM 1429 O O . PHE A 1 195 ? 0.437 7.070 27.627 1.00 96.06 195 PHE A O 1
ATOM 1436 N N . THR A 1 196 ? -0.485 9.063 28.086 1.00 95.88 196 THR A N 1
ATOM 1437 C CA . THR A 1 196 ? -1.206 8.638 29.286 1.00 95.88 196 THR A CA 1
ATOM 1438 C C . THR A 1 196 ? -2.702 8.773 29.069 1.00 95.88 196 THR A C 1
ATOM 1440 O O . THR A 1 196 ? -3.163 9.624 28.305 1.00 95.88 196 THR A O 1
ATOM 1443 N N . PHE A 1 197 ? -3.468 7.923 29.747 1.00 96.81 197 PHE A N 1
ATOM 1444 C CA . PHE A 1 197 ? -4.914 7.856 29.591 1.00 96.81 197 PHE A CA 1
ATOM 1445 C C . PHE A 1 197 ? -5.607 8.085 30.926 1.00 96.81 197 PHE A C 1
ATOM 1447 O O . PHE A 1 197 ? -5.164 7.585 31.960 1.00 96.81 197 PHE A O 1
ATOM 1454 N N . ALA A 1 198 ? -6.710 8.824 30.897 1.00 97.19 198 ALA A N 1
ATOM 1455 C CA . ALA A 1 198 ? -7.588 8.984 32.045 1.00 97.19 198 ALA A CA 1
ATOM 1456 C C . ALA A 1 198 ? -9.034 9.127 31.581 1.00 97.19 198 ALA A C 1
ATOM 1458 O O . ALA A 1 198 ? -9.321 9.868 30.638 1.00 97.19 198 ALA A O 1
ATOM 1459 N N . VAL A 1 199 ? -9.958 8.457 32.266 1.00 97.88 199 VAL A N 1
ATOM 1460 C CA . VAL A 1 199 ? -11.386 8.712 32.065 1.00 97.88 199 VAL A CA 1
ATOM 1461 C C . VAL A 1 199 ? -11.683 10.130 32.552 1.00 97.88 199 VAL A C 1
ATOM 1463 O O . VAL A 1 199 ? -11.342 10.479 33.680 1.00 97.88 199 VAL A O 1
ATOM 1466 N N . GLN A 1 200 ? -12.291 10.951 31.698 1.00 97.06 200 GLN A N 1
ATOM 1467 C CA . GLN A 1 200 ? -12.674 12.332 32.019 1.00 97.06 200 GLN A CA 1
ATOM 1468 C C . GLN A 1 200 ? -14.163 12.492 32.283 1.00 97.06 200 GLN A C 1
ATOM 1470 O O . GLN A 1 200 ? -14.567 13.406 32.993 1.00 97.06 200 GLN A O 1
ATOM 1475 N N . GLY A 1 201 ? -14.984 11.628 31.697 1.00 96.56 201 GLY A N 1
ATOM 1476 C CA . GLY A 1 201 ? -16.429 11.733 31.801 1.00 96.56 201 GLY A CA 1
ATOM 1477 C C . GLY A 1 201 ? -17.095 10.386 31.617 1.00 96.56 201 GLY A C 1
ATOM 1478 O O . GLY A 1 201 ? -16.545 9.492 30.978 1.00 96.56 201 GLY A O 1
ATOM 1479 N N . VAL A 1 202 ? -18.285 10.265 32.185 1.00 97.75 202 VAL A N 1
ATOM 1480 C CA . VAL A 1 202 ? -19.179 9.112 32.071 1.00 97.75 202 VAL A CA 1
ATOM 1481 C C . VAL A 1 202 ? -20.570 9.633 31.746 1.00 97.75 202 VAL A C 1
ATOM 1483 O O . VAL A 1 202 ? -20.925 10.734 32.165 1.00 97.75 202 VAL A O 1
ATOM 1486 N N . ALA A 1 203 ? -21.353 8.869 30.997 1.00 96.94 203 ALA A N 1
ATOM 1487 C CA . ALA A 1 203 ? -22.716 9.240 30.648 1.00 96.94 203 ALA A CA 1
ATOM 1488 C C . ALA A 1 203 ? -23.700 8.147 31.063 1.00 96.94 203 ALA A C 1
ATOM 1490 O O . ALA A 1 203 ? -23.397 6.953 31.003 1.00 96.94 203 ALA A O 1
ATOM 1491 N N . ASN A 1 204 ? -24.889 8.584 31.464 1.00 96.12 204 ASN A N 1
ATOM 1492 C CA . ASN A 1 204 ? -26.042 7.721 31.667 1.00 96.12 204 ASN A CA 1
ATOM 1493 C C . ASN A 1 204 ? -26.541 7.153 30.332 1.00 96.12 204 ASN A C 1
ATOM 1495 O O . ASN A 1 204 ? -26.202 7.643 29.248 1.00 96.12 204 ASN A O 1
ATOM 1499 N N . LYS A 1 205 ? -27.409 6.141 30.407 1.00 93.62 205 LYS A N 1
ATOM 1500 C CA . LYS A 1 205 ? -28.012 5.505 29.227 1.00 93.62 205 LYS A CA 1
ATOM 1501 C C . LYS A 1 205 ? -28.788 6.477 28.329 1.00 93.62 205 LYS A C 1
ATOM 1503 O O . LYS A 1 205 ? -28.898 6.236 27.133 1.00 93.62 205 LYS A O 1
ATOM 1508 N N . ASP A 1 206 ? -29.314 7.562 28.898 1.00 92.56 206 ASP A N 1
ATOM 1509 C CA . ASP A 1 206 ? -30.045 8.633 28.206 1.00 92.56 206 ASP A CA 1
ATOM 1510 C C . ASP A 1 206 ? -29.125 9.729 27.634 1.00 92.56 206 ASP A C 1
ATOM 1512 O O . ASP A 1 206 ? -29.601 10.774 27.197 1.00 92.56 206 ASP A O 1
ATOM 1516 N N . ALA A 1 207 ? -27.809 9.486 27.640 1.00 92.00 207 ALA A N 1
ATOM 1517 C CA . ALA A 1 207 ? -26.747 10.407 27.245 1.00 92.00 207 ALA A CA 1
ATOM 1518 C C . ALA A 1 207 ? -26.583 11.652 28.139 1.00 92.00 207 ALA A C 1
ATOM 1520 O O . ALA A 1 207 ? -25.743 12.502 27.837 1.00 92.00 207 ALA A O 1
ATOM 1521 N N . SER A 1 208 ? -27.303 11.754 29.262 1.00 95.88 208 SER A N 1
ATOM 1522 C CA . SER A 1 208 ? -27.028 12.792 30.257 1.00 95.88 208 SER A CA 1
ATOM 1523 C C . SER A 1 208 ? -25.663 12.567 30.916 1.00 95.88 208 SER A C 1
ATOM 1525 O O . SER A 1 208 ? -25.230 11.431 31.139 1.00 95.88 208 SER A O 1
ATOM 1527 N N . ALA A 1 209 ? -24.963 13.658 31.228 1.00 95.81 209 ALA A N 1
ATOM 1528 C CA . ALA A 1 209 ? -23.663 13.589 31.884 1.00 95.81 209 ALA A CA 1
ATOM 1529 C C . ALA A 1 209 ? -23.800 13.017 33.305 1.00 95.81 209 ALA A C 1
ATOM 1531 O O . ALA A 1 209 ? -24.640 13.460 34.087 1.00 95.81 209 ALA A O 1
ATOM 1532 N N . GLY A 1 210 ? -22.957 12.042 33.635 1.00 95.56 210 GLY A N 1
ATOM 1533 C CA . GLY A 1 210 ? -22.798 11.515 34.984 1.00 95.56 210 GLY A CA 1
ATOM 1534 C C . GLY A 1 210 ? -21.544 12.055 35.670 1.00 95.56 210 GLY A C 1
ATOM 1535 O O . GLY A 1 210 ? -20.699 12.705 35.052 1.00 95.56 210 GLY A O 1
ATOM 1536 N N . THR A 1 211 ? -21.400 11.740 36.956 1.00 96.25 211 THR A N 1
ATOM 1537 C CA . THR A 1 211 ? -20.221 12.118 37.746 1.00 96.25 211 THR A CA 1
ATOM 1538 C C . THR A 1 211 ? -19.237 10.953 37.811 1.00 96.25 211 THR A C 1
ATOM 1540 O O . THR A 1 211 ? -19.602 9.829 38.162 1.00 96.25 211 THR A O 1
ATOM 1543 N N . LEU A 1 212 ? -17.971 11.214 37.490 1.00 95.69 212 LEU A N 1
ATOM 1544 C CA . LEU A 1 212 ? -16.910 10.209 37.541 1.00 95.69 212 LEU A CA 1
ATOM 1545 C C . LEU A 1 212 ? -16.756 9.628 38.955 1.00 95.69 212 LEU A C 1
ATOM 1547 O O . LEU A 1 212 ? -16.837 10.356 39.941 1.00 95.69 212 LEU A O 1
ATOM 1551 N N . GLY A 1 213 ? -16.540 8.316 39.057 1.00 95.44 213 GLY A N 1
ATOM 1552 C CA . GLY A 1 213 ? -16.469 7.613 40.342 1.00 95.44 213 GLY A CA 1
ATOM 1553 C C . GLY A 1 213 ? -17.816 7.439 41.051 1.00 95.44 213 GLY A C 1
ATOM 1554 O O . GLY A 1 213 ? -17.858 6.896 42.152 1.00 95.44 213 GLY A O 1
ATOM 1555 N N . THR A 1 214 ? -18.925 7.831 40.417 1.00 96.75 214 THR A N 1
ATOM 1556 C CA . THR A 1 214 ? -20.284 7.551 40.897 1.00 96.75 214 THR A CA 1
ATOM 1557 C C . THR A 1 214 ? -21.023 6.618 39.942 1.00 96.75 214 THR A C 1
ATOM 1559 O O . THR A 1 214 ? -20.642 6.466 38.780 1.00 96.75 214 THR A O 1
ATOM 1562 N N . ALA A 1 215 ? -22.068 5.969 40.451 1.00 96.62 215 ALA A N 1
ATOM 1563 C CA . ALA A 1 215 ? -22.859 5.010 39.696 1.00 96.62 215 ALA A CA 1
ATOM 1564 C C . ALA A 1 215 ? -23.725 5.720 38.638 1.00 96.62 215 ALA A C 1
ATOM 1566 O O . ALA A 1 215 ? -24.593 6.521 38.985 1.00 96.62 215 ALA A O 1
ATOM 1567 N N . VAL A 1 216 ? -23.523 5.393 37.359 1.00 97.56 216 VAL A N 1
ATOM 1568 C CA . VAL A 1 216 ? -24.341 5.861 36.227 1.00 97.56 216 VAL A CA 1
ATOM 1569 C C . VAL A 1 216 ? -25.191 4.731 35.666 1.00 97.56 216 VAL A C 1
ATOM 1571 O O . VAL A 1 216 ? -24.807 3.564 35.732 1.00 97.56 216 VAL A O 1
ATOM 1574 N N . THR A 1 217 ? -26.352 5.061 35.105 1.00 96.75 217 THR A N 1
ATOM 1575 C CA . THR A 1 217 ? -27.225 4.057 34.476 1.00 96.75 217 THR A CA 1
ATOM 1576 C C . THR A 1 217 ? -26.603 3.533 33.183 1.00 96.75 217 THR A C 1
ATOM 1578 O O . THR A 1 217 ? -26.216 4.317 32.318 1.00 96.75 217 THR A O 1
ATOM 1581 N N . ALA A 1 218 ? -26.517 2.212 33.042 1.00 96.81 218 ALA A N 1
ATOM 1582 C CA . ALA A 1 218 ? -25.989 1.559 31.848 1.00 96.81 218 ALA A CA 1
ATOM 1583 C C . ALA A 1 218 ? -27.120 1.029 30.952 1.00 96.81 218 ALA A C 1
ATOM 1585 O O . ALA A 1 218 ? -28.275 0.902 31.368 1.00 96.81 218 ALA A O 1
ATOM 1586 N N . SER A 1 219 ? -26.784 0.727 29.701 1.00 95.31 219 SER A N 1
ATOM 1587 C CA . SER A 1 219 ? -27.698 0.094 28.747 1.00 95.31 219 SER A CA 1
ATOM 1588 C C . SER A 1 219 ? -27.447 -1.405 28.710 1.00 95.31 219 SER A C 1
ATOM 1590 O O . SER A 1 219 ? -26.296 -1.825 28.610 1.00 95.31 219 SER A O 1
ATOM 1592 N N . ARG A 1 220 ? -28.499 -2.225 28.722 1.00 95.25 220 ARG A N 1
ATOM 1593 C CA . ARG A 1 220 ? -28.360 -3.638 28.364 1.00 95.25 220 ARG A CA 1
ATOM 1594 C C . ARG A 1 220 ? -28.054 -3.740 26.879 1.00 95.25 220 ARG A C 1
ATOM 1596 O O . ARG A 1 220 ? -28.671 -3.036 26.079 1.00 95.25 220 ARG A O 1
ATOM 1603 N N . VAL A 1 221 ? -27.121 -4.611 26.522 1.00 92.00 221 VAL A N 1
ATOM 1604 C CA . VAL A 1 221 ? -26.759 -4.842 25.126 1.00 92.00 221 VAL A CA 1
ATOM 1605 C C . VAL A 1 221 ? -26.804 -6.318 24.771 1.00 92.00 221 VAL A C 1
ATOM 1607 O O . VAL A 1 221 ? -26.681 -7.186 25.639 1.00 92.00 221 VAL A O 1
ATOM 1610 N N . ASP A 1 222 ? -27.011 -6.599 23.492 1.00 86.44 222 ASP A N 1
ATOM 1611 C CA . ASP A 1 222 ? -26.895 -7.946 22.954 1.00 86.44 222 ASP A CA 1
ATOM 1612 C C . ASP A 1 222 ? -25.424 -8.391 22.856 1.00 86.44 222 ASP A C 1
ATOM 1614 O O . ASP A 1 222 ? -24.490 -7.772 23.381 1.00 86.44 222 ASP A O 1
ATOM 1618 N N . GLN A 1 223 ? -25.203 -9.516 22.181 1.00 76.81 223 GLN A N 1
ATOM 1619 C CA . GLN A 1 223 ? -23.860 -10.005 21.912 1.00 76.81 223 GLN A CA 1
ATOM 1620 C C . GLN A 1 223 ? -23.047 -9.040 21.033 1.00 76.81 223 GLN A C 1
ATOM 1622 O O . GLN A 1 223 ? -21.833 -9.004 21.166 1.00 76.81 223 GLN A O 1
ATOM 1627 N N . PHE A 1 224 ? -23.671 -8.218 20.192 1.00 72.69 224 PHE A N 1
ATOM 1628 C CA . PHE A 1 224 ? -23.003 -7.276 19.293 1.00 72.69 224 PHE A CA 1
ATOM 1629 C C . PHE A 1 224 ? -22.754 -5.896 19.927 1.00 72.69 224 PHE A C 1
ATOM 1631 O O . PHE A 1 224 ? -22.138 -5.040 19.293 1.00 72.69 224 PHE A O 1
ATOM 1638 N N . GLY A 1 225 ? -23.185 -5.670 21.172 1.00 78.12 225 GLY A N 1
ATOM 1639 C CA . GLY A 1 225 ? -23.069 -4.368 21.832 1.00 78.12 225 GLY A CA 1
ATOM 1640 C C . GLY A 1 225 ? -24.181 -3.382 21.450 1.00 78.12 225 GLY A C 1
ATOM 1641 O O . GLY A 1 225 ? -24.095 -2.203 21.809 1.00 78.12 225 GLY A O 1
ATOM 1642 N N . GLU A 1 226 ? -25.222 -3.859 20.759 1.00 83.31 226 GLU A N 1
ATOM 1643 C CA . GLU A 1 226 ? -26.399 -3.073 20.397 1.00 83.31 226 GLU A CA 1
ATOM 1644 C C . GLU A 1 226 ? -27.398 -3.048 21.550 1.00 83.31 226 GLU A C 1
ATOM 1646 O O . GLU A 1 226 ? -27.593 -4.046 22.245 1.00 83.31 226 GLU A O 1
ATOM 1651 N N . ALA A 1 227 ? -28.026 -1.894 21.780 1.00 86.56 227 ALA A N 1
ATOM 1652 C CA . ALA A 1 227 ? -28.956 -1.725 22.889 1.00 86.56 227 ALA A CA 1
ATOM 1653 C C . ALA A 1 227 ? -30.188 -2.627 22.723 1.00 86.56 227 ALA A C 1
ATOM 1655 O O . ALA A 1 227 ? -30.847 -2.612 21.686 1.00 86.56 227 ALA A O 1
ATOM 1656 N N . VAL A 1 228 ? -30.531 -3.364 23.779 1.00 91.19 228 VAL A N 1
ATOM 1657 C CA . VAL A 1 228 ? -31.745 -4.187 23.842 1.00 91.19 228 VAL A CA 1
ATOM 1658 C C . VAL A 1 228 ? -32.681 -3.683 24.929 1.00 91.19 228 VAL A C 1
ATOM 1660 O O . VAL A 1 228 ? -32.268 -3.018 25.881 1.00 91.19 228 VAL A O 1
ATOM 1663 N N . THR A 1 229 ? -33.967 -4.004 24.796 1.00 87.19 229 THR A N 1
ATOM 1664 C CA . THR A 1 229 ? -34.970 -3.658 25.804 1.00 87.19 229 THR A CA 1
ATOM 1665 C C . THR A 1 229 ? -34.643 -4.324 27.143 1.00 87.19 229 THR A C 1
ATOM 1667 O O . THR A 1 229 ? -34.321 -5.510 27.201 1.00 87.19 229 THR A O 1
ATOM 1670 N N . GLY A 1 230 ? -34.742 -3.556 28.228 1.00 87.06 230 GLY A N 1
ATOM 1671 C CA . GLY A 1 230 ? -34.502 -4.026 29.590 1.00 87.06 230 GLY A CA 1
ATOM 1672 C C . GLY A 1 230 ? -33.667 -3.051 30.415 1.00 87.06 230 GLY A C 1
ATOM 1673 O O . GLY A 1 230 ? -33.196 -2.023 29.924 1.00 87.06 230 GLY A O 1
ATOM 1674 N N . GLY A 1 231 ? -33.511 -3.382 31.693 1.00 88.56 231 GLY A N 1
ATOM 1675 C CA . GLY A 1 231 ? -32.596 -2.696 32.597 1.00 88.56 231 GLY A CA 1
ATOM 1676 C C . GLY A 1 231 ? -31.133 -3.065 32.317 1.00 88.56 231 GLY A C 1
ATOM 1677 O O . GLY A 1 231 ? -30.856 -4.211 31.966 1.00 88.56 231 GLY A O 1
ATOM 1678 N N . GLY A 1 232 ? -30.218 -2.095 32.414 1.00 93.06 232 GLY A N 1
ATOM 1679 C CA . GLY A 1 232 ? -28.771 -2.274 32.221 1.00 93.06 232 GLY A CA 1
ATOM 1680 C C . GLY A 1 232 ? -27.944 -2.160 33.506 1.00 93.06 232 GLY A C 1
ATOM 1681 O O . GLY A 1 232 ? -26.718 -2.203 33.445 1.00 93.06 232 GLY A O 1
ATOM 1682 N N . GLY A 1 233 ? -28.588 -2.041 34.664 1.00 95.06 233 GLY A N 1
ATOM 1683 C CA . GLY A 1 233 ? -27.964 -1.810 35.956 1.00 95.06 233 GLY A CA 1
ATOM 1684 C C . GLY A 1 233 ? -27.287 -0.444 36.040 1.00 95.06 233 GLY A C 1
ATOM 1685 O O . GLY A 1 233 ? -27.555 0.488 35.270 1.00 95.06 233 GLY A O 1
ATOM 1686 N N . LYS A 1 234 ? -26.375 -0.332 36.999 1.00 96.31 234 LYS A N 1
ATOM 1687 C CA . LYS A 1 234 ? -25.514 0.826 37.190 1.00 96.31 234 LYS A CA 1
ATOM 1688 C C . LYS A 1 234 ? -24.048 0.424 37.125 1.00 96.31 234 LYS A C 1
ATOM 1690 O O . LYS A 1 234 ? -23.646 -0.621 37.632 1.00 96.31 234 LYS A O 1
ATOM 1695 N N . VAL A 1 235 ? -23.239 1.286 36.522 1.00 97.56 235 VAL A N 1
ATOM 1696 C CA . VAL A 1 235 ? -21.787 1.126 36.433 1.00 97.56 235 VAL A CA 1
ATOM 1697 C C . VAL A 1 235 ? -21.124 2.331 37.077 1.00 97.56 235 VAL A C 1
ATOM 1699 O O . VAL A 1 235 ? -21.472 3.470 36.780 1.00 97.56 235 VAL A O 1
ATOM 1702 N N . THR A 1 236 ? -20.146 2.083 37.937 1.00 97.31 236 THR A N 1
ATOM 1703 C CA . THR A 1 236 ? -19.239 3.116 38.442 1.00 97.31 236 THR A CA 1
ATOM 1704 C C . THR A 1 236 ? -17.924 2.981 37.699 1.00 97.31 236 THR A C 1
ATOM 1706 O O . THR A 1 236 ? -17.344 1.899 37.704 1.00 97.31 236 THR A O 1
ATOM 1709 N N . LEU A 1 237 ? -17.439 4.057 37.079 1.00 97.69 237 LEU A N 1
ATOM 1710 C CA . LEU A 1 237 ? -16.151 4.085 36.382 1.00 97.69 237 LEU A CA 1
ATOM 1711 C C . LEU A 1 237 ? -15.289 5.225 36.934 1.00 97.69 237 LEU A C 1
ATOM 1713 O O . LEU A 1 237 ? -15.762 6.352 37.079 1.00 97.69 237 LEU A O 1
ATOM 1717 N N . ASN A 1 238 ? -14.033 4.923 37.258 1.00 97.06 238 ASN A N 1
ATOM 1718 C CA . ASN A 1 238 ? -13.082 5.861 37.852 1.00 97.06 238 ASN A CA 1
ATOM 1719 C C . ASN A 1 238 ? -12.090 6.410 36.818 1.00 97.06 238 ASN A C 1
ATOM 1721 O O . ASN A 1 238 ? -11.881 5.823 35.757 1.00 97.06 238 ASN A O 1
ATOM 1725 N N . ALA A 1 239 ? -11.412 7.510 37.165 1.00 96.00 239 ALA A N 1
ATOM 1726 C CA . ALA A 1 239 ? -10.413 8.161 36.308 1.00 96.00 239 ALA A CA 1
ATOM 1727 C C . ALA A 1 239 ? -9.291 7.217 35.844 1.00 96.00 239 ALA A C 1
ATOM 1729 O O . ALA A 1 239 ? -8.860 7.281 34.695 1.00 96.00 239 ALA A O 1
ATOM 1730 N N . ASN A 1 240 ? -8.848 6.316 36.724 1.00 96.00 240 ASN A N 1
ATOM 1731 C CA . ASN A 1 240 ? -7.810 5.319 36.449 1.00 96.00 240 ASN A CA 1
ATOM 1732 C C . ASN A 1 240 ? -8.324 4.085 35.682 1.00 96.00 240 ASN A C 1
ATOM 1734 O O . ASN A 1 240 ? -7.567 3.142 35.471 1.00 96.00 240 ASN A O 1
ATOM 1738 N N . GLY A 1 241 ? -9.597 4.077 35.284 1.00 95.81 241 GLY A N 1
ATOM 1739 C CA . GLY A 1 241 ? -10.215 2.995 34.528 1.00 95.81 241 GLY A CA 1
ATOM 1740 C C . GLY A 1 241 ? -10.714 1.825 35.376 1.00 95.81 241 GLY A C 1
ATOM 1741 O O . GLY A 1 241 ? -11.227 0.867 34.808 1.00 95.81 241 GLY A O 1
ATOM 1742 N N . THR A 1 242 ? -10.616 1.862 36.710 1.00 96.75 242 THR A N 1
ATOM 1743 C CA . THR A 1 242 ? -11.273 0.833 37.532 1.00 96.75 242 THR A CA 1
ATOM 1744 C C . THR A 1 242 ? -12.786 1.004 37.484 1.00 96.75 242 THR A C 1
ATOM 1746 O O . THR A 1 242 ? -13.295 2.128 37.441 1.00 96.75 242 THR A O 1
ATOM 1749 N N . TYR A 1 243 ? -13.508 -0.113 37.505 1.00 96.81 243 TYR A N 1
ATOM 1750 C CA . TYR A 1 243 ? -14.961 -0.127 37.399 1.00 96.81 243 TYR A CA 1
ATOM 1751 C C . TYR A 1 243 ? -15.609 -1.060 38.422 1.00 96.81 243 TYR A C 1
ATOM 1753 O O . TYR A 1 243 ? -15.003 -2.027 38.881 1.00 96.81 243 TYR A O 1
ATOM 1761 N N . ALA A 1 244 ? -16.862 -0.761 38.752 1.00 95.81 244 ALA A N 1
ATOM 1762 C CA . ALA A 1 244 ? -17.742 -1.594 39.559 1.00 95.81 244 ALA A CA 1
ATOM 1763 C C . ALA A 1 244 ? -19.134 -1.646 38.921 1.00 95.81 244 ALA A C 1
ATOM 1765 O O . ALA A 1 244 ? -19.516 -0.749 38.167 1.00 95.81 244 ALA A O 1
ATOM 1766 N N . PHE A 1 245 ? -19.886 -2.698 39.230 1.00 96.19 245 PHE A N 1
ATOM 1767 C CA . PHE A 1 245 ? -21.229 -2.921 38.712 1.00 96.19 245 PHE A CA 1
ATOM 1768 C C . PHE A 1 245 ? -22.206 -3.153 39.863 1.00 96.19 245 PHE A C 1
ATOM 1770 O O . PHE A 1 245 ? -21.899 -3.889 40.799 1.00 96.19 245 PHE A O 1
ATOM 1777 N N . ASP A 1 246 ? -23.382 -2.545 39.756 1.00 95.00 246 ASP A N 1
ATOM 1778 C CA . ASP A 1 246 ? -24.530 -2.766 40.624 1.00 95.00 246 ASP A CA 1
ATOM 1779 C C . ASP A 1 246 ? -25.731 -3.122 39.745 1.00 95.00 246 ASP A C 1
ATOM 1781 O O . ASP A 1 246 ? -26.130 -2.352 38.870 1.00 95.00 246 ASP A O 1
ATOM 1785 N N . ALA A 1 247 ? -26.327 -4.290 39.975 1.00 92.75 247 ALA A N 1
ATOM 1786 C CA . ALA A 1 247 ? -27.502 -4.724 39.231 1.00 92.75 247 ALA A CA 1
ATOM 1787 C C . ALA A 1 247 ? -28.721 -3.818 39.462 1.00 92.75 247 ALA A C 1
ATOM 1789 O O . ALA A 1 247 ? -29.636 -3.835 38.645 1.00 92.75 247 ALA A O 1
ATOM 1790 N N . ASN A 1 248 ? -28.748 -3.027 40.543 1.00 93.62 248 ASN A N 1
ATOM 1791 C CA . ASN A 1 248 ? -29.807 -2.066 40.856 1.00 93.62 248 ASN A CA 1
ATOM 1792 C C . ASN A 1 248 ? -31.210 -2.715 40.893 1.00 93.62 248 ASN A C 1
ATOM 1794 O O . ASN A 1 248 ? -32.197 -2.114 40.482 1.00 93.62 248 ASN A O 1
ATOM 1798 N N . SER A 1 249 ? -31.290 -3.957 41.393 1.00 89.19 249 SER A N 1
ATOM 1799 C CA . SER A 1 249 ? -32.503 -4.802 41.401 1.00 89.19 249 SER A CA 1
ATOM 1800 C C . SER A 1 249 ? -33.098 -5.104 40.014 1.00 89.19 249 SER A C 1
ATOM 1802 O O . SER A 1 249 ? -34.276 -5.437 39.902 1.00 89.19 249 SER A O 1
ATOM 1804 N N . GLU A 1 250 ? -32.302 -4.998 38.950 1.00 91.75 250 GLU A N 1
ATOM 1805 C CA . GLU A 1 250 ? -32.696 -5.355 37.584 1.00 91.75 250 GLU A CA 1
ATOM 1806 C C . GLU A 1 250 ? -32.322 -6.821 37.255 1.00 91.75 250 GLU A C 1
ATOM 1808 O O . GLU A 1 250 ? -31.824 -7.561 38.104 1.00 91.75 250 GLU A O 1
ATOM 1813 N N . PHE A 1 251 ? -32.571 -7.262 36.014 1.00 93.44 251 PHE A N 1
ATOM 1814 C CA . PHE A 1 251 ? -32.241 -8.611 35.505 1.00 93.44 251 PHE A CA 1
ATOM 1815 C C . PHE A 1 251 ? -32.983 -9.782 36.177 1.00 93.44 251 PHE A C 1
ATOM 1817 O O . PHE A 1 251 ? -32.465 -10.901 36.274 1.00 93.44 251 PHE A O 1
ATOM 1824 N N . ALA A 1 252 ? -34.224 -9.558 36.619 1.00 91.00 252 ALA A N 1
ATOM 1825 C CA . ALA A 1 252 ? -35.112 -10.637 37.065 1.00 91.00 252 ALA A CA 1
ATOM 1826 C C . ALA A 1 252 ? -35.411 -11.650 35.939 1.00 91.00 252 ALA A C 1
ATOM 1828 O O . ALA A 1 252 ? -35.623 -12.826 36.204 1.00 91.00 252 ALA A O 1
ATOM 1829 N N . ASP A 1 253 ? -35.362 -11.204 34.681 1.00 91.69 253 ASP A N 1
ATOM 1830 C CA . ASP A 1 253 ? -35.560 -12.027 33.485 1.00 91.69 253 ASP A CA 1
ATOM 1831 C C . ASP A 1 253 ? -34.366 -12.940 33.149 1.00 91.69 253 ASP A C 1
ATOM 1833 O O . ASP A 1 253 ? -34.484 -13.843 32.323 1.00 91.69 253 ASP A O 1
ATOM 1837 N N . VAL A 1 254 ? -33.207 -12.717 33.775 1.00 92.25 254 VAL A N 1
ATOM 1838 C CA . VAL A 1 254 ? -32.011 -13.537 33.566 1.00 92.25 254 VAL A CA 1
ATOM 1839 C C . VAL A 1 254 ? -32.030 -14.692 34.564 1.00 92.25 254 VAL A C 1
ATOM 1841 O O . VAL A 1 254 ? -32.130 -14.479 35.773 1.00 92.25 254 VAL A O 1
ATOM 1844 N N . ALA A 1 255 ? -31.915 -15.924 34.069 1.00 94.44 255 ALA A N 1
ATOM 1845 C CA . ALA A 1 255 ? -31.811 -17.110 34.914 1.00 94.44 255 ALA A CA 1
ATOM 1846 C C . ALA A 1 255 ? -30.463 -17.161 35.655 1.00 94.44 255 ALA A C 1
ATOM 1848 O O . ALA A 1 255 ? -29.444 -16.673 35.158 1.00 94.44 255 ALA A O 1
ATOM 1849 N N . VAL A 1 256 ? -30.438 -17.796 36.828 1.00 95.50 256 VAL A N 1
ATOM 1850 C CA . VAL A 1 256 ? -29.188 -18.084 37.549 1.00 95.50 256 VAL A CA 1
ATOM 1851 C C . VAL A 1 256 ? -28.265 -18.935 36.667 1.00 95.50 256 VAL A C 1
ATOM 1853 O O . VAL A 1 256 ? -28.704 -19.881 36.019 1.00 95.50 256 VAL A O 1
ATOM 1856 N N . GLY A 1 257 ? -26.986 -18.567 36.612 1.00 94.00 257 GLY A N 1
ATOM 1857 C CA . GLY A 1 257 ? -25.983 -19.119 35.699 1.00 94.00 257 GLY A CA 1
ATOM 1858 C C . GLY A 1 257 ? -25.912 -18.404 34.345 1.00 94.00 257 GLY A C 1
ATOM 1859 O O . GLY A 1 257 ? -24.905 -18.540 33.648 1.00 94.00 257 GLY A O 1
ATOM 1860 N N . GLY A 1 258 ? -26.934 -17.615 33.993 1.00 94.31 258 GLY A N 1
ATOM 1861 C CA . GLY A 1 258 ? -27.001 -16.836 32.761 1.00 94.31 258 GLY A CA 1
ATOM 1862 C C . GLY A 1 258 ? -26.072 -15.621 32.748 1.00 94.31 258 GLY A C 1
ATOM 1863 O O . GLY A 1 258 ? -25.598 -15.152 33.787 1.00 94.31 258 GLY A O 1
ATOM 1864 N N . PHE A 1 259 ? -25.837 -15.095 31.546 1.00 92.56 259 PHE A N 1
ATOM 1865 C CA . PHE A 1 259 ? -24.993 -13.926 31.311 1.00 92.56 259 PHE A CA 1
ATOM 1866 C C . PHE A 1 259 ? -25.793 -12.768 30.724 1.00 92.56 259 PHE A C 1
ATOM 1868 O O . PHE A 1 259 ? -26.713 -12.967 29.931 1.00 92.56 259 PHE A O 1
ATOM 1875 N N . VAL A 1 260 ? -25.383 -11.552 31.071 1.00 93.56 260 VAL A N 1
ATOM 1876 C CA . VAL A 1 260 ? -25.874 -10.318 30.464 1.00 93.56 260 VAL A CA 1
ATOM 1877 C C . VAL A 1 260 ? -24.712 -9.388 30.143 1.00 93.56 260 VAL A C 1
ATOM 1879 O O . VAL A 1 260 ? -23.739 -9.317 30.897 1.00 93.56 260 VAL A O 1
ATOM 1882 N N . ASN A 1 261 ? -24.818 -8.676 29.024 1.00 93.12 261 ASN A N 1
ATOM 1883 C CA . ASN A 1 261 ? -23.878 -7.629 28.660 1.00 93.12 261 ASN A CA 1
ATOM 1884 C C . ASN A 1 261 ? -24.501 -6.261 28.936 1.00 93.12 261 ASN A C 1
ATOM 1886 O O . ASN A 1 261 ? -25.678 -6.025 28.649 1.00 93.12 261 ASN A O 1
ATOM 1890 N N . VAL A 1 262 ? -23.695 -5.348 29.466 1.00 95.12 262 VAL A N 1
ATOM 1891 C CA . VAL A 1 262 ? -24.089 -3.961 29.719 1.00 95.12 262 VAL A CA 1
ATOM 1892 C C . VAL A 1 262 ? -23.057 -3.017 29.128 1.00 95.12 262 VAL A C 1
ATOM 1894 O O . VAL A 1 262 ? -21.863 -3.318 29.113 1.00 95.12 262 VAL A O 1
ATOM 1897 N N . ARG A 1 263 ? -23.520 -1.870 28.643 1.00 93.94 263 ARG A N 1
ATOM 1898 C CA . ARG A 1 263 ? -22.715 -0.832 28.008 1.00 93.94 263 ARG A CA 1
ATOM 1899 C C . ARG A 1 263 ? -22.799 0.469 28.793 1.00 93.94 263 ARG A C 1
ATOM 1901 O O . ARG A 1 263 ? -23.896 0.930 29.106 1.00 93.94 263 ARG A O 1
ATOM 1908 N N . VAL A 1 264 ? -21.649 1.100 29.015 1.00 95.31 264 VAL A N 1
ATOM 1909 C CA . VAL A 1 264 ? -21.547 2.473 29.529 1.00 95.31 264 VAL A CA 1
ATOM 1910 C C . VAL A 1 264 ? -20.784 3.345 28.534 1.00 95.31 264 VAL A C 1
ATOM 1912 O O . VAL A 1 264 ? -19.743 2.938 28.021 1.00 95.31 264 VAL A O 1
ATOM 1915 N N . ASN A 1 265 ? -21.310 4.532 28.232 1.00 94.88 265 ASN A N 1
ATOM 1916 C CA . ASN A 1 265 ? -20.623 5.519 27.399 1.00 94.88 265 ASN A CA 1
ATOM 1917 C C . ASN A 1 265 ? -19.741 6.404 28.290 1.00 94.88 265 ASN A C 1
ATOM 1919 O O . ASN A 1 265 ? -20.133 6.775 29.398 1.00 94.88 265 ASN A O 1
ATOM 1923 N N . TYR A 1 266 ? -18.547 6.739 27.818 1.00 96.88 266 TYR A N 1
ATOM 1924 C CA . TYR A 1 266 ? -17.560 7.499 28.577 1.00 96.88 266 TYR A CA 1
ATOM 1925 C C . TYR A 1 266 ? -16.633 8.278 27.643 1.00 96.88 266 TYR A C 1
ATOM 1927 O O . TYR A 1 266 ? -16.614 8.057 26.434 1.00 96.88 266 TYR A O 1
ATOM 1935 N N . THR A 1 267 ? -15.861 9.201 28.204 1.00 97.44 267 THR A N 1
ATOM 1936 C CA . THR A 1 267 ? -14.861 9.980 27.470 1.00 97.44 267 THR A CA 1
ATOM 1937 C C . THR A 1 267 ? -13.498 9.737 28.091 1.00 97.44 267 THR A C 1
ATOM 1939 O O . THR A 1 267 ? -13.340 9.847 29.310 1.00 97.44 267 THR A O 1
ATOM 1942 N N . VAL A 1 268 ? -12.503 9.431 27.262 1.00 97.62 268 VAL A N 1
ATOM 1943 C CA . VAL A 1 268 ? -11.110 9.258 27.685 1.00 97.62 268 VAL A CA 1
ATOM 1944 C C . VAL A 1 268 ? -10.266 10.397 27.159 1.00 97.62 268 VAL A C 1
ATOM 1946 O O . VAL A 1 268 ? -10.267 10.680 25.965 1.00 97.62 268 VAL A O 1
ATOM 1949 N N . ARG A 1 269 ? -9.483 10.994 28.051 1.00 96.81 269 ARG A N 1
ATOM 1950 C CA . ARG A 1 269 ? -8.393 11.884 27.681 1.00 96.81 269 ARG A CA 1
ATOM 1951 C C . ARG A 1 269 ? -7.147 11.082 27.414 1.00 96.81 269 ARG A C 1
ATOM 1953 O O . ARG A 1 269 ? -6.694 10.342 28.285 1.00 96.81 269 ARG A O 1
ATOM 1960 N N . THR A 1 270 ? -6.590 11.288 26.234 1.00 97.00 270 THR A N 1
ATOM 1961 C CA . THR A 1 270 ? -5.235 10.873 25.898 1.00 97.00 270 THR A CA 1
ATOM 1962 C C . THR A 1 270 ? -4.346 12.100 26.002 1.00 97.00 270 THR A C 1
ATOM 1964 O O . THR A 1 270 ? -4.611 13.098 25.338 1.00 97.00 270 THR A O 1
ATOM 1967 N N . THR A 1 271 ? -3.311 12.048 26.831 1.00 96.12 271 THR A N 1
ATOM 1968 C CA . THR A 1 271 ? -2.374 13.157 27.046 1.00 96.12 271 THR A CA 1
ATOM 1969 C C . THR A 1 271 ? -0.998 12.757 26.550 1.00 96.12 271 THR A C 1
ATOM 1971 O O . THR A 1 271 ? -0.486 11.712 26.940 1.00 96.12 271 THR A O 1
ATOM 1974 N N . LYS A 1 272 ? -0.378 13.596 25.723 1.00 94.94 272 LYS A N 1
ATOM 1975 C CA . LYS A 1 272 ? 0.987 13.410 25.234 1.00 94.94 272 LYS A CA 1
ATOM 1976 C C . LYS A 1 272 ? 2.006 13.888 26.269 1.00 94.94 272 LYS A C 1
ATOM 1978 O O . LYS A 1 272 ? 1.903 14.995 26.803 1.00 94.94 272 LYS A O 1
ATOM 1983 N N . THR A 1 273 ? 3.023 13.078 26.521 1.00 87.81 273 THR A N 1
ATOM 1984 C CA . THR A 1 273 ? 4.126 13.349 27.441 1.00 87.81 273 THR A CA 1
ATOM 1985 C C . THR A 1 273 ? 5.475 13.247 26.711 1.00 87.81 273 THR A C 1
ATOM 1987 O O . THR A 1 273 ? 5.681 12.322 25.929 1.00 87.81 273 THR A O 1
ATOM 1990 N N . PRO A 1 274 ? 6.421 14.180 26.939 1.00 79.75 274 PRO A N 1
ATOM 1991 C CA . PRO A 1 274 ? 6.260 15.468 27.617 1.00 79.75 274 PRO A CA 1
ATOM 1992 C C . PRO A 1 274 ? 5.490 16.475 26.738 1.00 79.75 274 PRO A C 1
ATOM 1994 O O . PRO A 1 274 ? 5.477 16.367 25.516 1.00 79.75 274 PRO A O 1
ATOM 1997 N N . GLY A 1 275 ? 4.856 17.472 27.357 1.00 78.75 275 GLY A N 1
ATOM 1998 C CA . GLY A 1 275 ? 4.186 18.572 26.645 1.00 78.75 275 GLY A CA 1
ATOM 1999 C C . GLY A 1 275 ? 2.734 18.810 27.058 1.00 78.75 275 GLY A C 1
ATOM 2000 O O . GLY A 1 275 ? 2.258 19.933 26.943 1.00 78.75 275 GLY A O 1
ATOM 2001 N N . GLY A 1 276 ? 2.041 17.797 27.587 1.00 85.44 276 GLY A N 1
ATOM 2002 C CA . GLY A 1 276 ? 0.723 17.951 28.213 1.00 85.44 276 GLY A CA 1
ATOM 2003 C C . GLY A 1 276 ? -0.425 18.277 27.253 1.00 85.44 276 GLY A C 1
ATOM 2004 O O . GLY A 1 276 ? -1.546 18.494 27.710 1.00 85.44 276 GLY A O 1
ATOM 2005 N N . THR A 1 277 ? -0.183 18.303 25.938 1.00 94.62 277 THR A N 1
ATOM 2006 C CA . THR A 1 277 ? -1.260 18.402 24.948 1.00 94.62 277 THR A CA 1
ATOM 2007 C C . THR A 1 277 ? -2.136 17.162 25.032 1.00 94.62 277 THR A C 1
ATOM 2009 O O . THR A 1 277 ? -1.650 16.059 25.287 1.00 94.62 277 THR A O 1
ATOM 2012 N N . PHE A 1 278 ? -3.440 17.330 24.839 1.00 95.00 278 PHE A N 1
ATOM 2013 C CA . PHE A 1 278 ? -4.390 16.246 25.030 1.00 95.00 278 PHE A CA 1
ATOM 2014 C C . PHE A 1 278 ? -5.479 16.239 23.963 1.00 95.00 278 PHE A C 1
ATOM 2016 O O . PHE A 1 278 ? -5.783 17.266 23.355 1.00 95.00 278 PHE A O 1
ATOM 2023 N N . GLN A 1 279 ? -6.068 15.065 23.764 1.00 95.00 279 GLN A N 1
ATOM 2024 C CA . GLN A 1 279 ? -7.270 14.861 22.969 1.00 95.00 279 GLN A CA 1
ATOM 2025 C C . GLN A 1 279 ? -8.255 14.002 23.753 1.00 95.00 279 GLN A C 1
ATOM 2027 O O . GLN A 1 279 ? -7.893 12.953 24.294 1.00 95.00 279 GLN A O 1
ATOM 2032 N N . ASP A 1 280 ? -9.504 14.453 23.785 1.00 95.56 280 ASP A N 1
ATOM 2033 C CA . ASP A 1 280 ? -10.601 13.719 24.396 1.00 95.56 280 ASP A CA 1
ATOM 2034 C C . ASP A 1 280 ? -11.310 12.893 23.323 1.00 95.56 280 ASP A C 1
ATOM 2036 O O . ASP A 1 280 ? -11.630 13.381 22.241 1.00 95.56 280 ASP A O 1
ATOM 2040 N N . ASN A 1 281 ? -11.533 11.623 23.632 1.00 93.94 281 ASN A N 1
ATOM 2041 C CA . ASN A 1 281 ? -12.121 10.645 22.739 1.00 93.94 281 ASN A CA 1
ATOM 2042 C C . ASN A 1 281 ? -13.368 10.050 23.376 1.00 93.94 281 ASN A C 1
ATOM 2044 O O . ASN A 1 281 ? -13.314 9.511 24.484 1.00 93.94 281 ASN A O 1
ATOM 2048 N N . THR A 1 282 ? -14.489 10.136 22.665 1.00 94.44 282 THR A N 1
ATOM 2049 C CA . THR A 1 282 ? -15.716 9.449 23.064 1.00 94.44 282 THR A CA 1
ATOM 2050 C C . THR A 1 282 ? -15.552 7.950 22.890 1.00 94.44 282 THR A C 1
ATOM 2052 O O . THR A 1 282 ? -14.951 7.486 21.916 1.00 94.44 282 THR A O 1
ATOM 2055 N N . ALA A 1 283 ? -16.098 7.201 23.835 1.00 93.00 283 ALA A N 1
ATOM 2056 C CA . ALA A 1 283 ? -15.963 5.766 23.897 1.00 93.00 283 ALA A CA 1
ATOM 2057 C C . ALA A 1 283 ? -17.181 5.109 24.541 1.00 93.00 283 ALA A C 1
ATOM 2059 O O . ALA A 1 283 ? -18.012 5.753 25.187 1.00 93.00 283 ALA A O 1
ATOM 2060 N N . PHE A 1 284 ? -17.261 3.794 24.413 1.00 91.75 284 PHE A N 1
ATOM 2061 C CA . PHE A 1 284 ? -18.117 2.994 25.273 1.00 91.75 284 PHE A CA 1
ATOM 2062 C C . PHE A 1 284 ? -17.403 1.710 25.700 1.00 91.75 284 PHE A C 1
ATOM 2064 O O . PHE A 1 284 ? -16.491 1.219 25.032 1.00 91.75 284 PHE A O 1
ATOM 2071 N N . LEU A 1 285 ? -17.805 1.208 26.860 1.00 92.44 285 LEU A N 1
ATOM 2072 C CA . LEU A 1 285 ? -17.253 0.044 27.539 1.00 92.44 285 LEU A CA 1
ATOM 2073 C C . LEU A 1 285 ? -18.349 -1.014 27.632 1.00 92.44 285 LEU A C 1
ATOM 2075 O O . LEU A 1 285 ? -19.457 -0.672 28.048 1.00 92.44 285 LEU A O 1
ATOM 2079 N N . VAL A 1 286 ? -18.057 -2.271 27.287 1.00 91.69 286 VAL A N 1
ATOM 2080 C CA . VAL A 1 286 ? -18.991 -3.389 27.504 1.00 91.69 286 VAL A CA 1
ATOM 2081 C C . VAL A 1 286 ? -18.452 -4.324 28.570 1.00 91.69 286 VAL A C 1
ATOM 2083 O O . VAL A 1 286 ? -17.331 -4.831 28.484 1.00 91.69 286 VAL A O 1
ATOM 2086 N N . LEU A 1 287 ? -19.291 -4.573 29.566 1.00 93.31 287 LEU A N 1
ATOM 2087 C CA . LEU A 1 287 ? -19.044 -5.510 30.647 1.00 93.31 287 LEU A CA 1
ATOM 2088 C C . LEU A 1 287 ? -19.998 -6.687 30.502 1.00 93.31 287 LEU A C 1
ATOM 2090 O O . LEU A 1 287 ? -21.171 -6.509 30.179 1.00 93.31 287 LEU A O 1
ATOM 2094 N N . ARG A 1 288 ? -19.497 -7.884 30.781 1.00 92.88 288 ARG A N 1
ATOM 2095 C CA . ARG A 1 288 ? -20.286 -9.106 30.869 1.00 92.88 288 ARG A CA 1
ATOM 2096 C C . ARG A 1 288 ? -20.394 -9.516 32.323 1.00 92.88 288 ARG A C 1
ATOM 2098 O O . ARG A 1 288 ? -19.383 -9.647 33.019 1.00 92.88 288 ARG A O 1
ATOM 2105 N N . ILE A 1 289 ? -21.622 -9.753 32.752 1.00 94.62 289 ILE A N 1
ATOM 2106 C CA . ILE A 1 289 ? -21.972 -10.088 34.123 1.00 94.62 289 ILE A CA 1
ATOM 2107 C C . ILE A 1 289 ? -22.670 -11.439 34.122 1.00 94.62 289 ILE A C 1
ATOM 2109 O O . ILE A 1 289 ? -23.590 -11.673 33.339 1.00 94.62 289 ILE A O 1
ATOM 2113 N N . GLN A 1 290 ? -22.229 -12.326 35.009 1.00 95.00 290 GLN A N 1
ATOM 2114 C CA . GLN A 1 290 ? -22.918 -13.581 35.276 1.00 95.00 290 GLN A CA 1
ATOM 2115 C C . GLN A 1 290 ? -23.855 -13.405 36.467 1.00 95.00 290 GLN A C 1
ATOM 2117 O O . GLN A 1 290 ? -23.435 -12.905 37.512 1.00 95.00 290 GLN A O 1
ATOM 2122 N N . LYS A 1 291 ? -25.102 -13.854 36.347 1.00 94.94 291 LYS A N 1
ATOM 2123 C CA . LYS A 1 291 ? -26.000 -13.966 37.498 1.00 94.94 291 LYS A CA 1
ATOM 2124 C C . LYS A 1 291 ? -25.651 -15.241 38.264 1.00 94.94 291 LYS A C 1
ATOM 2126 O O . LYS A 1 291 ? -25.741 -16.332 37.710 1.00 94.94 291 LYS A O 1
ATOM 2131 N N . THR A 1 292 ? -25.212 -15.121 39.513 1.00 95.19 292 THR A N 1
ATOM 2132 C CA . THR A 1 292 ? -24.723 -16.254 40.328 1.00 95.19 292 THR A CA 1
ATOM 2133 C C . THR A 1 292 ? -25.757 -16.764 41.329 1.00 95.19 292 THR A C 1
ATOM 2135 O O . THR A 1 292 ? -25.614 -17.869 41.841 1.00 95.19 292 THR A O 1
ATOM 2138 N N . GLY A 1 293 ? -26.817 -15.994 41.575 1.00 92.50 293 GLY A N 1
ATOM 2139 C CA . GLY A 1 293 ? -27.958 -16.350 42.418 1.00 92.50 293 GLY A CA 1
ATOM 2140 C C . GLY A 1 293 ? -29.144 -15.433 42.123 1.00 92.50 293 GLY A C 1
ATOM 2141 O O . GLY A 1 293 ? -29.082 -14.630 41.195 1.00 92.50 293 GLY A O 1
ATOM 2142 N N . GLU A 1 294 ? -30.231 -15.538 42.889 1.00 87.06 294 GLU A N 1
ATOM 2143 C CA . GLU A 1 294 ? -31.487 -14.831 42.574 1.00 87.06 294 GLU A CA 1
ATOM 2144 C C . GLU A 1 294 ? -31.310 -13.305 42.492 1.00 87.06 294 GLU A C 1
ATOM 2146 O O . GLU A 1 294 ? -31.827 -12.655 41.584 1.00 87.06 294 GLU A O 1
ATOM 2151 N N . THR A 1 295 ? -30.496 -12.751 43.393 1.00 86.69 295 THR A N 1
ATOM 2152 C CA . THR A 1 295 ? -30.154 -11.321 43.465 1.00 86.69 295 THR A CA 1
ATOM 2153 C C . THR A 1 295 ? -28.645 -11.065 43.472 1.00 86.69 295 THR A C 1
ATOM 2155 O O . THR A 1 295 ? -28.211 -9.922 43.613 1.00 86.69 295 THR A O 1
ATOM 2158 N N . THR A 1 296 ? -27.825 -12.110 43.326 1.00 90.44 296 THR A N 1
ATOM 2159 C CA . THR A 1 296 ? -26.362 -12.009 43.380 1.00 90.44 296 THR A CA 1
ATOM 2160 C C . THR A 1 296 ? -25.748 -12.136 41.993 1.00 90.44 296 THR A C 1
ATOM 2162 O O . THR A 1 296 ? -26.151 -12.973 41.182 1.00 90.44 296 THR A O 1
ATOM 2165 N N . PHE A 1 297 ? -24.727 -11.323 41.740 1.00 93.31 297 PHE A N 1
ATOM 2166 C CA . PHE A 1 297 ? -24.025 -11.258 40.465 1.00 93.31 297 PHE A CA 1
ATOM 2167 C C . PHE A 1 297 ? -22.525 -11.447 40.685 1.00 93.31 297 PHE A C 1
ATOM 2169 O O . PHE A 1 297 ? -21.975 -11.042 41.709 1.00 93.31 297 PHE A O 1
ATOM 2176 N N . GLY A 1 298 ? -21.872 -12.100 39.727 1.00 90.44 298 GLY A N 1
ATOM 2177 C CA . GLY A 1 298 ? -20.424 -12.247 39.703 1.00 90.44 298 GLY A CA 1
ATOM 2178 C C . GLY A 1 298 ? -19.726 -10.924 39.394 1.00 90.44 298 GLY A C 1
ATOM 2179 O O . GLY A 1 298 ? -20.348 -9.956 38.952 1.00 90.44 298 GLY A O 1
ATOM 2180 N N . MET A 1 299 ? -18.407 -10.899 39.591 1.00 90.25 299 MET A N 1
ATOM 2181 C CA . MET A 1 299 ? -17.598 -9.735 39.233 1.00 90.25 299 MET A CA 1
ATOM 2182 C C . MET A 1 299 ? -17.731 -9.439 37.731 1.00 90.25 299 MET A C 1
ATOM 2184 O O . MET A 1 299 ? -17.658 -10.371 36.922 1.00 90.25 299 MET A O 1
ATOM 2188 N N . PRO A 1 300 ? -17.920 -8.166 37.339 1.00 93.38 300 PRO A N 1
ATOM 2189 C CA . PRO A 1 300 ? -18.027 -7.809 35.935 1.00 93.38 300 PRO A CA 1
ATOM 2190 C C . PRO A 1 300 ? -16.724 -8.149 35.213 1.00 93.38 300 PRO A C 1
ATOM 2192 O O . PRO A 1 300 ? -15.637 -7.767 35.644 1.00 93.38 300 PRO A O 1
ATOM 2195 N N . THR A 1 301 ? -16.841 -8.852 34.092 1.00 92.00 301 THR A N 1
ATOM 2196 C CA . THR A 1 301 ? -15.714 -9.132 33.199 1.00 92.00 301 THR A CA 1
ATOM 2197 C C . THR A 1 301 ? -15.720 -8.129 32.061 1.00 92.00 301 THR A C 1
ATOM 2199 O O . THR A 1 301 ? -16.736 -7.951 31.385 1.00 92.00 301 THR A O 1
ATOM 2202 N N . LEU A 1 302 ? -14.591 -7.461 31.838 1.00 91.00 302 LEU A N 1
ATOM 2203 C CA . LEU A 1 302 ? -14.443 -6.594 30.680 1.00 91.00 302 LEU A CA 1
ATOM 2204 C C . LEU A 1 302 ? -14.502 -7.427 29.401 1.00 91.00 302 LEU A C 1
ATOM 2206 O O . LEU A 1 302 ? -13.686 -8.324 29.203 1.00 91.00 302 LEU A O 1
ATOM 2210 N N . VAL A 1 303 ? -15.461 -7.111 28.534 1.00 88.31 303 VAL A N 1
ATOM 2211 C CA . VAL A 1 303 ? -15.496 -7.649 27.171 1.00 88.31 303 VAL A CA 1
ATOM 2212 C C . VAL A 1 303 ? -14.586 -6.815 26.269 1.00 88.31 303 VAL A C 1
ATOM 2214 O O . VAL A 1 303 ? -13.825 -7.365 25.481 1.00 88.31 303 VAL A O 1
ATOM 2217 N N . GLY A 1 304 ? -14.631 -5.489 26.416 1.00 88.31 304 GLY A N 1
ATOM 2218 C CA . GLY A 1 304 ? -13.748 -4.551 25.728 1.00 88.31 304 GLY A CA 1
ATOM 2219 C C . GLY A 1 304 ? -14.297 -3.126 25.719 1.00 88.31 304 GLY A C 1
ATOM 2220 O O . GLY A 1 304 ? -15.344 -2.836 26.305 1.00 88.31 304 GLY A O 1
ATOM 2221 N N . SER A 1 305 ? -13.590 -2.242 25.024 1.00 89.62 305 SER A N 1
ATOM 2222 C CA . SER A 1 305 ? -14.004 -0.863 24.760 1.00 89.62 305 SER A CA 1
ATOM 2223 C C . SER A 1 305 ? -13.830 -0.492 23.286 1.00 89.62 305 SER A C 1
ATOM 2225 O O . SER A 1 305 ? -13.157 -1.188 22.518 1.00 89.62 305 SER A O 1
ATOM 2227 N N . ASN A 1 306 ? -14.457 0.603 22.867 1.00 89.19 306 ASN A N 1
ATOM 2228 C CA . ASN A 1 306 ? -14.278 1.188 21.542 1.00 89.19 306 ASN A CA 1
ATOM 2229 C C . ASN A 1 306 ? -14.231 2.708 21.647 1.00 89.19 306 ASN A C 1
ATOM 2231 O O . ASN A 1 306 ? -15.058 3.305 22.332 1.00 89.19 306 ASN A O 1
ATOM 2235 N N . PHE A 1 307 ? -13.267 3.295 20.951 1.00 90.81 307 PHE A N 1
ATOM 2236 C CA . PHE A 1 307 ? -12.992 4.718 20.878 1.00 90.81 307 PHE A CA 1
ATOM 2237 C C . PHE A 1 307 ? -13.272 5.201 19.463 1.00 90.81 307 PHE A C 1
ATOM 2239 O O . PHE A 1 307 ? -12.845 4.571 18.495 1.00 90.81 307 PHE A O 1
ATOM 2246 N N . SER A 1 308 ? -13.909 6.362 19.344 1.00 88.56 308 SER A N 1
ATOM 2247 C CA . SER A 1 308 ? -14.275 6.951 18.051 1.00 88.56 308 SER A CA 1
ATOM 2248 C C . SER A 1 308 ? -13.093 7.130 17.091 1.00 88.56 308 SER A C 1
ATOM 2250 O O . SER A 1 308 ? -13.268 6.987 15.887 1.00 88.56 308 SER A O 1
ATOM 2252 N N . GLN A 1 309 ? -11.899 7.440 17.609 1.00 88.50 309 GLN A N 1
ATOM 2253 C CA . GLN A 1 309 ? -10.696 7.671 16.798 1.00 88.50 309 GLN A CA 1
ATOM 2254 C C . GLN A 1 309 ? -9.750 6.467 16.774 1.00 88.50 309 GLN A C 1
ATOM 2256 O O . GLN A 1 309 ? -9.201 6.136 15.730 1.00 88.50 309 GLN A O 1
ATOM 2261 N N . PHE A 1 310 ? -9.539 5.820 17.924 1.00 89.19 310 PHE A N 1
ATOM 2262 C CA . PHE A 1 310 ? -8.500 4.795 18.085 1.00 89.19 310 PHE A CA 1
ATOM 2263 C C . PHE A 1 310 ? -9.011 3.361 17.920 1.00 89.19 310 PHE A C 1
ATOM 2265 O O . PHE A 1 310 ? -8.252 2.414 18.115 1.00 89.19 310 PHE A O 1
ATOM 2272 N N . GLY A 1 311 ? -10.286 3.187 17.570 1.00 86.75 311 GLY A N 1
ATOM 2273 C CA . GLY A 1 311 ? -10.893 1.871 17.426 1.00 86.75 311 GLY A CA 1
ATOM 2274 C C . GLY A 1 311 ? -11.017 1.162 18.770 1.00 86.75 311 GLY A C 1
ATOM 2275 O O . GLY A 1 311 ? -11.215 1.798 19.802 1.00 86.75 311 GLY A O 1
ATOM 2276 N N . SER A 1 312 ? -10.944 -0.165 18.781 1.00 85.38 312 SER A N 1
ATOM 2277 C CA . SER A 1 312 ? -11.177 -0.935 20.005 1.00 85.38 312 SER A CA 1
ATOM 2278 C C . SER A 1 312 ? -9.946 -1.301 20.802 1.00 85.38 312 SER A C 1
ATOM 2280 O O . SER A 1 312 ? -8.817 -1.303 20.325 1.00 85.38 312 SER A O 1
ATOM 2282 N N . SER A 1 313 ? -10.217 -1.650 22.055 1.00 88.19 313 SER A N 1
ATOM 2283 C CA . SER A 1 313 ? -9.229 -2.108 23.012 1.00 88.19 313 SER A CA 1
ATOM 2284 C C . SER A 1 313 ? -9.805 -3.215 23.886 1.00 88.19 313 SER A C 1
ATOM 2286 O O . SER A 1 313 ? -11.004 -3.266 24.167 1.00 88.19 313 SER A O 1
ATOM 2288 N N . THR A 1 314 ? -8.921 -4.090 24.350 1.00 87.81 314 THR A N 1
ATOM 2289 C CA . THR A 1 314 ? -9.209 -5.104 25.372 1.00 87.81 314 THR A CA 1
ATOM 2290 C C . THR A 1 314 ? -9.166 -4.527 26.788 1.00 87.81 314 THR A C 1
ATOM 2292 O O . THR A 1 314 ? -9.444 -5.232 27.753 1.00 87.81 314 THR A O 1
ATOM 2295 N N . THR A 1 315 ? -8.821 -3.245 26.926 1.00 92.12 315 THR A N 1
ATOM 2296 C CA . THR A 1 315 ? -8.783 -2.520 28.198 1.00 92.12 315 THR A CA 1
ATOM 2297 C C . THR A 1 315 ? -9.810 -1.389 28.204 1.00 92.12 315 THR A C 1
ATOM 2299 O O . THR A 1 315 ? -10.508 -1.154 27.220 1.00 92.12 315 THR A O 1
ATOM 2302 N N . VAL A 1 316 ? -9.906 -0.661 29.314 1.00 94.81 316 VAL A N 1
ATOM 2303 C CA . VAL A 1 316 ? -10.732 0.553 29.431 1.00 94.81 316 VAL A CA 1
ATOM 2304 C C . VAL A 1 316 ? -10.112 1.744 28.682 1.00 94.81 316 VAL A C 1
ATOM 2306 O O . VAL A 1 316 ? -10.763 2.773 28.517 1.00 94.81 316 VAL A O 1
ATOM 2309 N N . PHE A 1 317 ? -8.874 1.628 28.196 1.00 96.06 317 PHE A N 1
ATOM 2310 C CA . PHE A 1 317 ? -8.146 2.705 27.527 1.00 96.06 317 PHE A CA 1
ATOM 2311 C C . PHE A 1 317 ? -7.767 2.348 26.085 1.00 96.06 317 PHE A C 1
ATOM 2313 O O . PHE A 1 317 ? -7.690 1.164 25.752 1.00 96.06 317 PHE A O 1
ATOM 2320 N N . PRO A 1 318 ? -7.519 3.344 25.216 1.00 94.38 318 PRO A N 1
ATOM 2321 C CA . PRO A 1 318 ? -7.092 3.106 23.841 1.00 94.38 318 PRO A CA 1
ATOM 2322 C C . PRO A 1 318 ? -5.832 2.245 23.742 1.00 94.38 318 PRO A C 1
ATOM 2324 O O . PRO A 1 318 ? -4.911 2.375 24.546 1.00 94.38 318 PRO A O 1
ATOM 2327 N N . ASN A 1 319 ? -5.757 1.414 22.700 1.00 92.19 319 ASN A N 1
ATOM 2328 C CA . ASN A 1 319 ? -4.531 0.714 22.328 1.00 92.19 319 ASN A CA 1
ATOM 2329 C C . ASN A 1 319 ? -3.920 1.382 21.089 1.00 92.19 319 ASN A C 1
ATOM 2331 O O . ASN A 1 319 ? -4.229 1.022 19.953 1.00 92.19 319 ASN A O 1
ATOM 2335 N N . LEU A 1 320 ? -3.045 2.367 21.311 1.00 93.88 320 LEU A N 1
ATOM 2336 C CA . LEU A 1 320 ? -2.421 3.114 20.214 1.00 93.88 320 LEU A CA 1
ATOM 2337 C C . LEU A 1 320 ? -1.531 2.229 19.329 1.00 93.88 320 LEU A C 1
ATOM 2339 O O . LEU A 1 320 ? -1.460 2.463 18.129 1.00 93.88 320 LEU A O 1
ATOM 2343 N N . ASN A 1 321 ? -0.898 1.186 19.878 1.00 93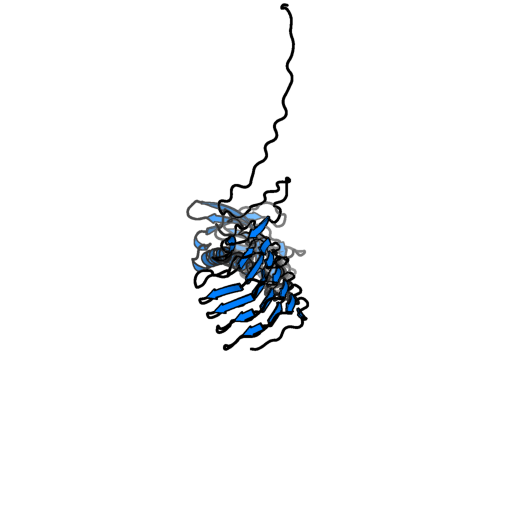.50 321 ASN A N 1
ATOM 2344 C CA . ASN A 1 321 ? -0.108 0.252 19.069 1.00 93.50 321 ASN A CA 1
ATOM 2345 C C . ASN A 1 321 ? -0.992 -0.531 18.094 1.00 93.50 321 ASN A C 1
ATOM 2347 O O . ASN A 1 321 ? -0.626 -0.674 16.929 1.00 93.50 321 ASN A O 1
ATOM 2351 N N . ALA A 1 322 ? -2.160 -0.999 18.545 1.00 88.69 322 ALA A N 1
ATOM 2352 C CA . ALA A 1 322 ? -3.120 -1.681 17.678 1.00 88.69 322 ALA A CA 1
ATOM 2353 C C . ALA A 1 322 ? -3.661 -0.737 16.596 1.00 88.69 322 ALA A C 1
ATOM 2355 O O . ALA A 1 322 ? -3.672 -1.098 15.422 1.00 88.69 322 ALA A O 1
ATOM 2356 N N . TYR A 1 323 ? -4.016 0.497 16.971 1.00 90.00 323 TYR A N 1
ATOM 2357 C CA . TYR A 1 323 ? -4.450 1.523 16.020 1.00 90.00 323 TYR A CA 1
ATOM 2358 C C . TYR A 1 323 ? -3.404 1.770 14.919 1.00 90.00 323 TYR A C 1
ATOM 2360 O O . TYR A 1 323 ? -3.717 1.700 13.732 1.00 90.00 323 TYR A O 1
ATOM 2368 N N . VAL A 1 324 ? -2.142 1.995 15.297 1.00 92.38 324 VAL A N 1
ATOM 2369 C CA . VAL A 1 324 ? -1.061 2.269 14.337 1.00 92.38 324 VAL A CA 1
ATOM 2370 C C . VAL A 1 324 ? -0.699 1.046 13.495 1.00 92.38 324 VAL A C 1
ATOM 2372 O O . VAL A 1 324 ? -0.416 1.189 12.306 1.00 92.38 324 VAL A O 1
ATOM 2375 N N . SER A 1 325 ? -0.762 -0.157 14.067 1.00 88.62 325 SER A N 1
ATOM 2376 C CA . SER A 1 325 ? -0.571 -1.402 13.310 1.00 88.62 325 SER A CA 1
ATOM 2377 C C . SER A 1 325 ? -1.652 -1.571 12.238 1.00 88.62 325 SER A C 1
ATOM 2379 O O . SER A 1 325 ? -1.343 -1.952 11.112 1.00 88.62 325 SER A O 1
ATOM 2381 N N . GLY A 1 326 ? -2.897 -1.193 12.551 1.00 85.81 326 GLY A N 1
ATOM 2382 C CA . GLY A 1 326 ? -3.984 -1.137 11.575 1.00 85.81 326 GLY A CA 1
ATOM 2383 C C . GLY A 1 326 ? -3.683 -0.175 10.424 1.00 85.81 326 GLY A C 1
ATOM 2384 O O . GLY A 1 326 ? -3.854 -0.538 9.266 1.00 85.81 326 GLY A O 1
ATOM 2385 N N . LEU A 1 327 ? -3.146 1.019 10.709 1.00 88.31 327 LEU A N 1
ATOM 2386 C CA . LEU A 1 327 ? -2.725 1.956 9.658 1.00 88.31 327 LEU A CA 1
ATOM 2387 C C . LEU A 1 327 ? -1.598 1.386 8.789 1.00 88.31 327 LEU A C 1
ATOM 2389 O O . LEU A 1 327 ? -1.621 1.569 7.572 1.00 88.31 327 LEU A O 1
ATOM 2393 N N . LEU A 1 328 ? -0.632 0.674 9.377 1.00 88.44 328 LEU A N 1
ATOM 2394 C CA . LEU A 1 328 ? 0.476 0.062 8.638 1.00 88.44 328 LEU A CA 1
ATOM 2395 C C . LEU A 1 328 ? -0.030 -0.924 7.575 1.00 88.44 328 LEU A C 1
ATOM 2397 O O . LEU A 1 328 ? 0.443 -0.890 6.437 1.00 88.44 328 LEU A O 1
ATOM 2401 N N . ALA A 1 329 ? -1.044 -1.723 7.913 1.00 82.94 329 ALA A N 1
ATOM 2402 C CA . ALA A 1 329 ? -1.656 -2.702 7.013 1.00 82.94 329 ALA A CA 1
ATOM 2403 C C . ALA A 1 329 ? -2.299 -2.066 5.761 1.00 82.94 329 ALA A C 1
ATOM 2405 O O . ALA A 1 329 ? -2.473 -2.709 4.728 1.00 82.94 329 ALA A O 1
ATOM 2406 N N . THR A 1 330 ? -2.583 -0.763 5.812 1.00 82.19 330 THR A N 1
ATOM 2407 C CA . THR A 1 330 ? -3.148 -0.006 4.690 1.00 82.19 330 THR A CA 1
ATOM 2408 C C . THR A 1 330 ? -2.080 0.611 3.775 1.00 82.19 330 THR A C 1
ATOM 2410 O O . THR A 1 330 ? -2.398 1.054 2.669 1.00 82.19 330 THR A O 1
ATOM 2413 N N . THR A 1 331 ? -0.804 0.637 4.183 1.00 84.81 331 THR A N 1
ATOM 2414 C CA . THR A 1 331 ? 0.253 1.358 3.444 1.00 84.81 331 THR A CA 1
ATOM 2415 C C . THR A 1 331 ? 0.702 0.674 2.153 1.00 84.81 331 THR A C 1
ATOM 2417 O O . THR A 1 331 ? 1.166 1.356 1.239 1.00 84.81 331 THR A O 1
ATOM 2420 N N . ALA A 1 332 ? 0.529 -0.649 2.063 1.00 73.75 332 ALA A N 1
ATOM 2421 C CA . ALA A 1 332 ? 0.895 -1.453 0.895 1.00 73.75 332 ALA A CA 1
ATOM 2422 C C . ALA A 1 332 ? -0.095 -1.328 -0.280 1.00 73.75 332 ALA A C 1
ATOM 2424 O O . ALA A 1 332 ? 0.189 -1.802 -1.381 1.00 73.75 332 ALA A O 1
ATOM 2425 N N . SER A 1 333 ? -1.244 -0.689 -0.058 1.00 76.88 333 SER A N 1
ATOM 2426 C CA . SER A 1 333 ? -2.266 -0.496 -1.088 1.00 76.88 333 SER A CA 1
ATOM 2427 C C . SER A 1 333 ? -1.874 0.625 -2.052 1.00 76.88 333 SER A C 1
ATOM 2429 O O . SER A 1 333 ? -1.410 1.685 -1.625 1.00 76.88 333 SER A O 1
ATOM 2431 N N . GLY A 1 334 ? -2.086 0.404 -3.347 1.00 78.06 334 GLY A N 1
ATOM 2432 C CA . GLY A 1 334 ? -1.741 1.323 -4.434 1.00 78.06 334 GLY A CA 1
ATOM 2433 C C . GLY A 1 334 ? -2.824 1.395 -5.520 1.00 78.06 334 GLY A C 1
ATOM 2434 O O . GLY A 1 334 ? -3.959 0.947 -5.335 1.00 78.06 334 GLY A O 1
ATOM 2435 N N . GLY A 1 335 ? -2.468 1.955 -6.678 1.00 88.25 335 GLY A N 1
ATOM 2436 C CA . GLY A 1 335 ? -3.351 2.006 -7.847 1.00 88.25 335 GLY A CA 1
ATOM 2437 C C . GLY A 1 335 ? -3.186 0.859 -8.852 1.00 88.25 335 GLY A C 1
ATOM 2438 O O . GLY A 1 335 ? -2.465 -0.116 -8.645 1.00 88.25 335 GLY A O 1
ATOM 2439 N N . ALA A 1 336 ? -3.881 0.969 -9.981 1.00 92.12 336 ALA A N 1
ATOM 2440 C CA . ALA A 1 336 ? -3.724 0.044 -11.103 1.00 92.12 336 ALA A CA 1
ATOM 2441 C C . ALA A 1 336 ? -2.401 0.265 -11.855 1.00 92.12 336 ALA A C 1
ATOM 2443 O O . ALA A 1 336 ? -1.865 1.377 -11.888 1.00 92.12 336 ALA A O 1
ATOM 2444 N N . GLY A 1 337 ? -1.914 -0.791 -12.506 1.00 93.44 337 GLY A N 1
ATOM 2445 C CA . GLY A 1 337 ? -0.994 -0.649 -13.631 1.00 93.44 337 GLY A CA 1
ATOM 2446 C C . GLY A 1 337 ? -1.750 -0.118 -14.850 1.00 93.44 337 GLY A C 1
ATOM 2447 O O . GLY A 1 337 ? -2.973 -0.235 -14.939 1.00 93.44 337 GLY A O 1
ATOM 2448 N N . ASN A 1 338 ? -1.038 0.471 -15.805 1.00 95.75 338 ASN A N 1
ATOM 2449 C CA . ASN A 1 338 ? -1.636 1.015 -17.024 1.00 95.75 338 ASN A CA 1
ATOM 2450 C C . ASN A 1 338 ? -1.026 0.389 -18.277 1.00 95.75 338 ASN A C 1
ATOM 2452 O O . ASN A 1 338 ? -0.138 -0.461 -18.196 1.00 95.75 338 ASN A O 1
ATOM 2456 N N . SER A 1 339 ? -1.534 0.786 -19.440 1.00 97.06 339 SER A N 1
ATOM 2457 C CA . SER A 1 339 ? -1.099 0.219 -20.709 1.00 97.06 339 SER A CA 1
ATOM 2458 C C . SER A 1 339 ? 0.379 0.499 -20.969 1.00 97.06 339 SER A C 1
ATOM 2460 O O . SER A 1 339 ? 0.863 1.611 -20.743 1.00 97.06 339 SER A O 1
ATOM 2462 N N . VAL A 1 340 ? 1.082 -0.516 -21.459 1.00 98.69 340 VAL A N 1
ATOM 2463 C CA . VAL A 1 340 ? 2.483 -0.432 -21.867 1.00 98.69 340 VAL A CA 1
ATOM 2464 C C . VAL A 1 340 ? 2.596 -0.869 -23.315 1.00 98.69 340 VAL A C 1
ATOM 2466 O O . VAL A 1 340 ? 2.209 -1.984 -23.650 1.00 98.69 340 VAL A O 1
ATOM 2469 N N . THR A 1 341 ? 3.153 -0.006 -24.157 1.00 98.56 341 THR A N 1
ATOM 2470 C CA . THR A 1 341 ? 3.381 -0.284 -25.576 1.00 98.56 341 THR A CA 1
ATOM 2471 C C . THR A 1 341 ? 4.854 -0.098 -25.906 1.00 98.56 341 THR A C 1
ATOM 2473 O O . THR A 1 341 ? 5.424 0.954 -25.618 1.00 98.56 341 THR A O 1
ATOM 2476 N N . VAL A 1 342 ? 5.465 -1.102 -26.526 1.00 98.69 342 VAL A N 1
ATOM 2477 C CA . VAL A 1 342 ? 6.815 -1.025 -27.090 1.00 98.69 342 VAL A CA 1
ATOM 2478 C C . VAL A 1 342 ? 6.735 -1.401 -28.562 1.00 98.69 342 VAL A C 1
ATOM 2480 O O . VAL A 1 342 ? 6.382 -2.531 -28.873 1.00 98.69 342 VAL A O 1
ATOM 2483 N N . ASN A 1 343 ? 7.084 -0.478 -29.450 1.00 97.75 343 ASN A N 1
ATOM 2484 C CA . ASN A 1 343 ? 7.314 -0.756 -30.863 1.00 97.75 343 ASN A CA 1
ATOM 2485 C C . ASN A 1 343 ? 8.815 -0.615 -31.120 1.00 97.75 343 ASN A C 1
ATOM 2487 O O . ASN A 1 343 ? 9.404 0.415 -30.784 1.00 97.75 343 ASN A O 1
ATOM 2491 N N . ASN A 1 344 ? 9.446 -1.660 -31.646 1.00 97.25 344 ASN A N 1
ATOM 2492 C CA . ASN A 1 344 ? 10.885 -1.709 -31.850 1.00 97.25 344 ASN A CA 1
ATOM 2493 C C . ASN A 1 344 ? 11.243 -2.166 -33.268 1.00 97.25 344 ASN A C 1
ATOM 2495 O O . ASN A 1 344 ? 11.226 -3.364 -33.552 1.00 97.25 344 ASN A O 1
ATOM 2499 N N . ASP A 1 345 ? 11.705 -1.229 -34.089 1.00 95.19 345 ASP A N 1
ATOM 2500 C CA . ASP A 1 345 ? 12.256 -1.478 -35.427 1.00 95.19 345 ASP A CA 1
ATOM 2501 C C . ASP A 1 345 ? 13.786 -1.634 -35.403 1.00 95.19 345 ASP A C 1
ATOM 2503 O O . ASP A 1 345 ? 14.388 -2.206 -36.310 1.00 95.19 345 ASP A O 1
ATOM 2507 N N . GLY A 1 346 ? 14.445 -1.093 -34.373 1.00 94.38 346 GLY A N 1
ATOM 2508 C CA . GLY A 1 346 ? 15.902 -1.112 -34.244 1.00 94.38 346 GLY A CA 1
ATOM 2509 C C . GLY A 1 346 ? 16.461 -2.468 -33.803 1.00 94.38 346 GLY A C 1
ATOM 2510 O O . GLY A 1 346 ? 15.783 -3.264 -33.151 1.00 94.38 346 GLY A O 1
ATOM 2511 N N . ASN A 1 347 ? 17.735 -2.733 -34.107 1.00 97.25 347 ASN A N 1
ATOM 2512 C CA . ASN A 1 347 ? 18.392 -3.956 -33.642 1.00 97.25 347 ASN A CA 1
ATOM 2513 C C . ASN A 1 347 ? 18.772 -3.845 -32.163 1.00 97.25 347 ASN A C 1
ATOM 2515 O O . ASN A 1 347 ? 19.404 -2.870 -31.764 1.00 97.25 347 ASN A O 1
ATOM 2519 N N . ILE A 1 348 ? 18.471 -4.861 -31.360 1.00 98.44 348 ILE A N 1
ATOM 2520 C CA . ILE A 1 348 ? 18.839 -4.934 -29.945 1.00 98.44 348 ILE A CA 1
ATOM 2521 C C . ILE A 1 348 ? 19.857 -6.051 -29.745 1.00 98.44 348 ILE A C 1
ATOM 2523 O O . ILE A 1 348 ? 19.613 -7.204 -30.088 1.00 98.44 348 ILE A O 1
ATOM 2527 N N . ARG A 1 349 ? 20.985 -5.733 -29.112 1.00 98.50 349 ARG A N 1
ATOM 2528 C CA . ARG A 1 349 ? 21.961 -6.715 -28.650 1.00 98.50 349 ARG A CA 1
ATOM 2529 C C . ARG A 1 349 ? 22.278 -6.532 -27.175 1.00 98.50 349 ARG A C 1
ATOM 2531 O O . ARG A 1 349 ? 22.818 -5.504 -26.778 1.00 98.50 349 ARG A O 1
ATOM 2538 N N . THR A 1 350 ? 22.024 -7.556 -26.372 1.00 98.25 350 THR A N 1
ATOM 2539 C CA . THR A 1 350 ? 22.389 -7.582 -24.953 1.00 98.25 350 THR A CA 1
ATOM 2540 C C . THR A 1 350 ? 23.396 -8.697 -24.687 1.00 98.25 350 THR A C 1
ATOM 2542 O O . THR A 1 350 ? 23.309 -9.799 -25.227 1.00 98.25 350 THR A O 1
ATOM 2545 N N . THR A 1 351 ? 24.412 -8.404 -23.874 1.00 97.94 351 THR A N 1
ATOM 2546 C CA . THR A 1 351 ? 25.535 -9.337 -23.640 1.00 97.94 351 THR A CA 1
ATOM 2547 C C . THR A 1 351 ? 25.766 -9.675 -22.170 1.00 97.94 351 THR A C 1
ATOM 2549 O O . THR A 1 351 ? 26.719 -10.379 -21.847 1.00 97.94 351 THR A O 1
ATOM 2552 N N . GLY A 1 352 ? 24.928 -9.171 -21.266 1.00 97.19 352 GLY A N 1
ATOM 2553 C CA . GLY A 1 352 ? 24.991 -9.435 -19.830 1.00 97.19 352 GLY A CA 1
ATOM 2554 C C . GLY A 1 352 ? 24.137 -10.608 -19.374 1.00 97.19 352 GLY A C 1
ATOM 2555 O O . GLY A 1 352 ? 23.185 -10.984 -20.049 1.00 97.19 352 GLY A O 1
ATOM 2556 N N . VAL A 1 353 ? 24.443 -11.144 -18.189 1.00 97.56 353 VAL A N 1
ATOM 2557 C CA . VAL A 1 353 ? 23.513 -12.036 -17.473 1.00 97.56 353 VAL A CA 1
ATOM 2558 C C . VAL A 1 353 ? 22.255 -11.223 -17.126 1.00 97.56 353 VAL A C 1
ATOM 2560 O O . VAL A 1 353 ? 22.363 -10.012 -16.911 1.00 97.56 353 VAL A O 1
ATOM 2563 N N . ASP A 1 354 ? 21.067 -11.830 -17.134 1.00 96.69 354 ASP A N 1
ATOM 2564 C CA . ASP A 1 354 ? 19.776 -11.173 -16.792 1.00 96.69 354 ASP A CA 1
ATOM 2565 C C . ASP A 1 354 ? 19.355 -10.019 -17.701 1.00 96.69 354 ASP A C 1
ATOM 2567 O O . ASP A 1 354 ? 18.503 -9.194 -17.370 1.00 96.69 354 ASP A O 1
ATOM 2571 N N . SER A 1 355 ? 19.984 -9.919 -18.864 1.00 97.75 355 SER A N 1
ATOM 2572 C CA . SER A 1 355 ? 19.808 -8.808 -19.787 1.00 97.75 355 SER A CA 1
ATOM 2573 C C . SER A 1 355 ? 18.874 -9.206 -20.928 1.00 97.75 355 SER A C 1
ATOM 2575 O O . SER A 1 355 ? 19.320 -9.660 -21.979 1.00 97.75 355 SER A O 1
ATOM 2577 N N . HIS A 1 356 ? 17.567 -9.052 -20.724 1.00 98.25 356 HIS A N 1
ATOM 2578 C CA . HIS A 1 356 ? 16.563 -9.252 -21.775 1.00 98.25 356 HIS A CA 1
ATOM 2579 C C . HIS A 1 356 ? 16.677 -8.206 -22.893 1.00 98.25 356 HIS A C 1
ATOM 2581 O O . HIS A 1 356 ? 17.095 -7.074 -22.643 1.00 98.25 356 HIS A O 1
ATOM 2587 N N . GLY A 1 357 ? 16.261 -8.561 -24.110 1.00 98.44 357 GLY A N 1
ATOM 2588 C CA . GLY A 1 357 ? 16.162 -7.600 -25.210 1.00 98.44 357 GLY A CA 1
ATOM 2589 C C . GLY A 1 357 ? 15.121 -6.523 -24.902 1.00 98.44 357 GLY A C 1
ATOM 2590 O O . GLY A 1 357 ? 15.463 -5.351 -24.747 1.00 98.44 357 GLY A O 1
ATOM 2591 N N . ILE A 1 358 ? 13.867 -6.941 -24.729 1.00 98.75 358 ILE A N 1
ATOM 2592 C CA . ILE A 1 358 ? 12.740 -6.088 -24.334 1.00 98.75 358 ILE A CA 1
ATOM 2593 C C . ILE A 1 358 ? 12.091 -6.662 -23.073 1.00 98.75 358 ILE A C 1
ATOM 2595 O O . ILE A 1 358 ? 11.762 -7.845 -23.026 1.00 98.75 358 ILE A O 1
ATOM 2599 N N . LEU A 1 359 ? 11.872 -5.815 -22.069 1.00 98.56 359 LEU A N 1
ATOM 2600 C CA . LEU A 1 359 ? 11.112 -6.114 -20.858 1.00 98.56 359 LEU A CA 1
ATOM 2601 C C . LEU A 1 359 ? 9.968 -5.097 -20.708 1.00 98.56 359 LEU A C 1
ATOM 2603 O O . LEU A 1 359 ? 10.193 -3.941 -20.347 1.00 98.56 359 LEU A O 1
ATOM 2607 N N . ALA A 1 360 ? 8.736 -5.527 -20.982 1.00 98.62 360 ALA A N 1
ATOM 2608 C CA . ALA A 1 360 ? 7.534 -4.694 -20.940 1.00 98.62 360 ALA A CA 1
ATOM 2609 C C . ALA A 1 360 ? 6.568 -5.169 -19.845 1.00 98.62 360 ALA A C 1
ATOM 2611 O O . ALA A 1 360 ? 6.194 -6.341 -19.790 1.00 98.62 360 ALA A O 1
ATOM 2612 N N . THR A 1 361 ? 6.189 -4.270 -18.935 1.00 98.19 361 THR A N 1
ATOM 2613 C CA . THR A 1 361 ? 5.620 -4.660 -17.640 1.00 98.19 361 THR A CA 1
ATOM 2614 C C . THR A 1 361 ? 4.482 -3.757 -17.190 1.00 98.19 361 THR A C 1
ATOM 2616 O O . THR A 1 361 ? 4.636 -2.538 -17.146 1.00 98.19 361 THR A O 1
ATOM 2619 N N . SER A 1 362 ? 3.346 -4.344 -16.817 1.00 97.69 362 SER A N 1
ATOM 2620 C CA . SER A 1 362 ? 2.249 -3.612 -16.180 1.00 97.69 362 SER A CA 1
ATOM 2621 C C . SER A 1 362 ? 1.802 -4.312 -14.905 1.00 97.69 362 SER A C 1
ATOM 2623 O O . SER A 1 362 ? 1.497 -5.502 -14.940 1.00 97.69 362 SER A O 1
ATOM 2625 N N . GLN A 1 363 ? 1.771 -3.593 -13.782 1.00 95.56 363 GLN A N 1
ATOM 2626 C CA . GLN A 1 363 ? 1.479 -4.187 -12.477 1.00 95.56 363 GLN A CA 1
ATOM 2627 C C . GLN A 1 363 ? 0.540 -3.323 -11.633 1.00 95.56 363 GLN A C 1
ATOM 2629 O O . GLN A 1 363 ? 0.847 -2.166 -11.343 1.00 95.56 363 GLN A O 1
ATOM 2634 N N . GLY A 1 364 ? -0.577 -3.907 -11.198 1.00 93.25 364 GLY A N 1
ATOM 2635 C CA . GLY A 1 364 ? -1.420 -3.339 -10.146 1.00 93.25 364 GLY A CA 1
ATOM 2636 C C . GLY A 1 364 ? -0.927 -3.699 -8.741 1.00 93.25 364 GLY A C 1
ATOM 2637 O O . GLY A 1 364 ? -0.241 -4.701 -8.544 1.00 93.25 364 GLY A O 1
ATOM 2638 N N . SER A 1 365 ? -1.262 -2.880 -7.746 1.00 91.44 365 SER A N 1
ATOM 2639 C CA . SER A 1 365 ? -0.938 -3.161 -6.339 1.00 91.44 365 SER A CA 1
ATOM 2640 C C . SER A 1 365 ? -1.884 -4.157 -5.687 1.00 91.44 365 SER A C 1
ATOM 2642 O O . SER A 1 365 ? -3.066 -4.232 -6.033 1.00 91.44 365 SER A O 1
ATOM 2644 N N . ARG A 1 366 ? -1.404 -4.777 -4.610 1.00 91.12 366 ARG A N 1
ATOM 2645 C CA . ARG A 1 366 ? -2.248 -5.452 -3.625 1.00 91.12 366 ARG A CA 1
ATOM 2646 C C . ARG A 1 366 ? -3.290 -4.498 -3.009 1.00 91.12 366 ARG A C 1
ATOM 2648 O O . ARG A 1 366 ? -3.034 -3.301 -2.875 1.00 91.12 366 ARG A O 1
ATOM 2655 N N . GLY A 1 367 ? -4.458 -5.024 -2.650 1.00 88.94 367 GLY A N 1
ATOM 2656 C CA . GLY A 1 367 ? -5.480 -4.304 -1.888 1.00 88.94 367 GLY A CA 1
ATOM 2657 C C . GLY A 1 367 ? -5.139 -4.196 -0.399 1.00 88.94 367 GLY A C 1
ATOM 2658 O O . GLY A 1 367 ? -4.437 -5.045 0.146 1.00 88.94 367 GLY A O 1
ATOM 2659 N N . GLY A 1 368 ? -5.631 -3.153 0.271 1.00 86.50 368 GLY A N 1
ATOM 2660 C CA . GLY A 1 368 ? -5.378 -2.954 1.702 1.00 86.50 368 GLY A CA 1
ATOM 2661 C C . GLY A 1 368 ? -6.046 -4.009 2.568 1.00 86.50 368 GLY A C 1
ATOM 2662 O O . GLY A 1 368 ? -7.147 -4.455 2.255 1.00 86.50 368 GLY A O 1
ATOM 2663 N N . ASP A 1 369 ? -5.405 -4.402 3.662 1.00 88.31 369 ASP A N 1
ATOM 2664 C CA . ASP A 1 369 ? -6.007 -5.367 4.578 1.00 88.31 369 ASP A CA 1
ATOM 2665 C C . ASP A 1 369 ? -7.204 -4.743 5.314 1.00 88.31 369 ASP A C 1
ATOM 2667 O O . ASP A 1 369 ? -7.222 -3.552 5.643 1.00 88.31 369 ASP A O 1
ATOM 2671 N N . GLY A 1 370 ? -8.226 -5.561 5.544 1.00 86.38 370 GLY A N 1
ATOM 2672 C CA . GLY A 1 370 ? -9.363 -5.216 6.373 1.00 86.38 370 GLY A CA 1
ATOM 2673 C C . GLY A 1 370 ? -8.937 -5.111 7.832 1.00 86.38 370 GLY A C 1
ATOM 2674 O O . GLY A 1 370 ? -8.064 -5.827 8.310 1.00 86.38 370 GLY A O 1
ATOM 2675 N N . SER A 1 371 ? -9.579 -4.212 8.561 1.00 83.44 371 SER A N 1
ATOM 2676 C CA . SER A 1 371 ? -9.452 -4.115 10.009 1.00 83.44 371 SER A CA 1
ATOM 2677 C C . SER A 1 371 ? -10.171 -5.273 10.694 1.00 83.44 371 SER A C 1
ATOM 2679 O O . SER A 1 371 ? -11.333 -5.555 10.371 1.00 83.44 371 SER A O 1
ATOM 2681 N N . ASP A 1 372 ? -9.538 -5.860 11.702 1.00 83.56 372 ASP A N 1
ATOM 2682 C CA . ASP A 1 372 ? -10.154 -6.876 12.552 1.00 83.56 372 ASP A CA 1
ATOM 2683 C C . ASP A 1 372 ? -11.438 -6.383 13.210 1.00 83.56 372 ASP A C 1
ATOM 2685 O O . ASP A 1 372 ? -11.663 -5.186 13.435 1.00 83.56 372 ASP A O 1
ATOM 2689 N N . ALA A 1 373 ? -12.312 -7.337 13.508 1.00 78.75 373 ALA A N 1
ATOM 2690 C CA . ALA A 1 373 ? -13.551 -7.042 14.171 1.00 78.75 373 ALA A CA 1
ATOM 2691 C C . ALA A 1 373 ? -13.259 -6.591 15.588 1.00 78.75 373 ALA A C 1
ATOM 2693 O O . ALA A 1 373 ? -12.384 -7.079 16.302 1.00 78.75 373 ALA A O 1
ATOM 2694 N N . THR A 1 374 ? -14.086 -5.664 16.009 1.00 68.50 374 THR A N 1
ATOM 2695 C CA . THR A 1 374 ? -14.077 -5.132 17.342 1.00 68.50 374 THR A CA 1
ATOM 2696 C C . THR A 1 374 ? -15.371 -5.486 18.059 1.00 68.50 374 THR A C 1
ATOM 2698 O O . THR A 1 374 ? -16.233 -6.197 17.541 1.00 68.50 374 THR A O 1
ATOM 2701 N N . LEU A 1 375 ? -15.521 -4.985 19.279 1.00 64.19 375 LEU A N 1
ATOM 2702 C CA . LEU A 1 375 ? -16.720 -5.188 20.077 1.00 64.19 375 LEU A CA 1
ATOM 2703 C C . LEU A 1 375 ? -17.983 -4.620 19.398 1.00 64.19 375 LEU A C 1
ATOM 2705 O O . LEU A 1 375 ? -19.026 -5.266 19.436 1.00 64.19 375 LEU A O 1
ATOM 2709 N N . THR A 1 376 ? -17.897 -3.473 18.712 1.00 60.84 376 THR A N 1
ATOM 2710 C CA . THR A 1 376 ? -19.063 -2.829 18.056 1.00 60.84 376 THR A CA 1
ATOM 2711 C C . THR A 1 376 ? -18.948 -2.602 16.569 1.00 60.84 376 THR A C 1
ATOM 2713 O O . THR A 1 376 ? -19.932 -2.260 15.921 1.00 60.84 376 THR A O 1
ATOM 2716 N N . SER A 1 377 ? -17.771 -2.806 16.009 1.00 67.75 377 SER A N 1
ATOM 2717 C CA . SER A 1 377 ? -17.587 -2.777 14.569 1.00 67.75 377 SER A CA 1
ATOM 2718 C C . SER A 1 377 ? -17.246 -4.186 14.148 1.00 67.75 377 SER A C 1
ATOM 2720 O O . SER A 1 377 ? -16.315 -4.777 14.681 1.00 67.75 377 SER A O 1
ATOM 2722 N N . SER A 1 378 ? -18.002 -4.749 13.212 1.00 79.88 378 SER A N 1
ATOM 2723 C CA . SER A 1 378 ? -17.569 -5.982 12.552 1.00 79.88 378 SER A CA 1
ATOM 2724 C C . SER A 1 378 ? -16.216 -5.748 11.888 1.00 79.88 378 SER A C 1
ATOM 2726 O O . SER A 1 378 ? -15.863 -4.597 11.611 1.00 79.88 378 SER A O 1
ATOM 2728 N N . SER A 1 379 ? -15.478 -6.818 11.605 1.00 87.69 379 SER A N 1
ATOM 2729 C CA . SER A 1 379 ? -14.300 -6.674 10.762 1.00 87.69 379 SER A CA 1
ATOM 2730 C C . SER A 1 379 ? -14.717 -6.084 9.431 1.00 87.69 379 SER A C 1
ATOM 2732 O O . SER A 1 379 ? -15.884 -6.163 9.015 1.00 87.69 379 SER A O 1
ATOM 2734 N N . THR A 1 380 ? -13.752 -5.475 8.766 1.00 87.31 380 THR A N 1
ATOM 2735 C CA . THR A 1 380 ? -13.930 -5.019 7.399 1.00 87.31 380 THR A CA 1
ATOM 2736 C C . THR A 1 380 ? -13.355 -6.052 6.444 1.00 87.31 380 THR A C 1
ATOM 2738 O O . THR A 1 380 ? -12.479 -6.849 6.786 1.00 87.31 380 THR A O 1
ATOM 2741 N N . GLN A 1 381 ? -13.938 -6.101 5.251 1.00 90.62 381 GLN A N 1
ATOM 2742 C CA . GLN A 1 381 ? -13.397 -6.911 4.173 1.00 90.62 381 GLN A CA 1
ATOM 2743 C C . GLN A 1 381 ? -12.035 -6.345 3.764 1.00 90.62 381 GLN A C 1
ATOM 2745 O O . GLN A 1 381 ? -11.854 -5.126 3.779 1.00 90.62 381 GLN A O 1
ATOM 2750 N N . GLY A 1 382 ? -11.115 -7.217 3.357 1.00 90.62 382 GLY A N 1
ATOM 2751 C CA . GLY A 1 382 ? -9.922 -6.768 2.649 1.00 90.62 382 GLY A CA 1
ATOM 2752 C C . GLY A 1 382 ? -10.294 -6.031 1.362 1.00 90.62 382 GLY A C 1
ATOM 2753 O O . GLY A 1 382 ? -11.263 -6.378 0.683 1.00 90.62 382 GLY A O 1
ATOM 2754 N N . GLY A 1 383 ? -9.530 -5.003 1.020 1.00 89.62 383 GLY A N 1
ATOM 2755 C CA . GLY A 1 383 ? -9.643 -4.308 -0.254 1.00 89.62 383 GLY A CA 1
ATOM 2756 C C . GLY A 1 383 ? -9.274 -5.230 -1.414 1.00 89.62 383 GLY A C 1
ATOM 2757 O O . GLY A 1 383 ? -8.401 -6.088 -1.292 1.00 89.62 383 GLY A O 1
ATOM 2758 N N . ASN A 1 384 ? -9.927 -5.057 -2.559 1.00 92.00 384 ASN A N 1
ATOM 2759 C CA . ASN A 1 384 ? -9.553 -5.786 -3.769 1.00 92.00 384 ASN A CA 1
ATOM 2760 C C . ASN A 1 384 ? -8.171 -5.343 -4.262 1.00 92.00 384 ASN A C 1
ATOM 2762 O O . ASN A 1 384 ? -7.782 -4.188 -4.079 1.00 92.00 384 ASN A O 1
ATOM 2766 N N . GLY A 1 385 ? -7.460 -6.248 -4.929 1.00 92.38 385 GLY A N 1
ATOM 2767 C CA . GLY A 1 385 ? -6.280 -5.888 -5.703 1.00 92.38 385 GLY A CA 1
ATOM 2768 C C . GLY A 1 385 ? -6.624 -4.953 -6.862 1.00 92.38 385 GLY A C 1
ATOM 2769 O O . GLY A 1 385 ? -7.769 -4.881 -7.317 1.00 92.38 385 GLY A O 1
ATOM 2770 N N . SER A 1 386 ? -5.620 -4.240 -7.358 1.00 93.50 386 SER A N 1
ATOM 2771 C CA . SER A 1 386 ? -5.749 -3.351 -8.514 1.00 93.50 386 SER A CA 1
ATOM 2772 C C . SER A 1 386 ? -5.349 -4.075 -9.800 1.00 93.50 386 SER A C 1
ATOM 2774 O O . SER A 1 386 ? -4.447 -4.908 -9.797 1.00 93.50 386 SER A O 1
ATOM 2776 N N . THR A 1 387 ? -5.992 -3.773 -10.924 1.00 95.31 387 THR A N 1
ATOM 2777 C CA . THR A 1 387 ? -5.721 -4.451 -12.203 1.00 95.31 387 THR A CA 1
ATOM 2778 C C . THR A 1 387 ? -4.347 -4.103 -12.778 1.00 95.31 387 THR A C 1
ATOM 2780 O O . THR A 1 387 ? -3.846 -2.992 -12.590 1.00 95.31 387 THR A O 1
ATOM 2783 N N . GLY A 1 388 ? -3.765 -5.032 -13.537 1.00 95.62 388 GLY A N 1
ATOM 2784 C CA . GLY A 1 388 ? -2.712 -4.712 -14.505 1.00 95.62 388 GLY A CA 1
ATOM 2785 C C . GLY A 1 388 ? -3.310 -4.103 -15.779 1.00 95.62 388 GLY A C 1
ATOM 2786 O O . GLY A 1 388 ? -4.494 -4.278 -16.063 1.00 95.62 388 GLY A O 1
ATOM 2787 N N . GLY A 1 389 ? -2.506 -3.385 -16.559 1.00 96.69 389 GLY A N 1
ATOM 2788 C CA . GLY A 1 389 ? -2.903 -2.828 -17.857 1.00 96.69 389 GLY A CA 1
ATOM 2789 C C . GLY A 1 389 ? -2.489 -3.705 -19.039 1.00 96.69 389 GLY A C 1
ATOM 2790 O O . GLY A 1 389 ? -1.689 -4.627 -18.894 1.00 96.69 389 GLY A O 1
ATOM 2791 N N . THR A 1 390 ? -3.011 -3.424 -20.231 1.00 98.25 390 THR A N 1
ATOM 2792 C CA . THR A 1 390 ? -2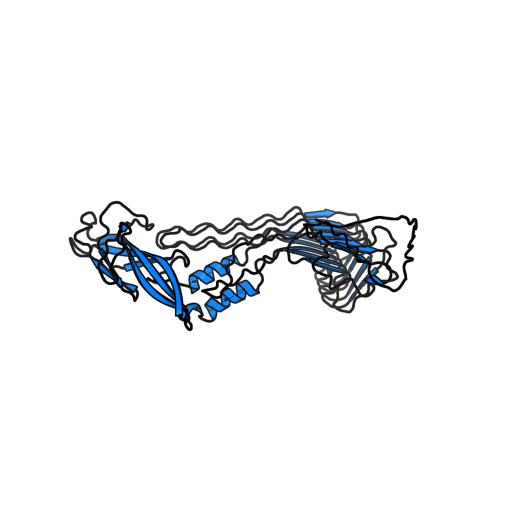.617 -4.136 -21.458 1.00 98.25 390 THR A CA 1
ATOM 2793 C C . THR A 1 390 ? -1.138 -3.909 -21.771 1.00 98.25 390 THR A C 1
ATOM 2795 O O . THR A 1 390 ? -0.664 -2.776 -21.739 1.00 98.25 390 THR A O 1
ATOM 2798 N N . VAL A 1 391 ? -0.411 -4.968 -22.117 1.00 98.81 391 VAL A N 1
ATOM 2799 C CA . VAL A 1 391 ? 0.983 -4.887 -22.565 1.00 98.81 391 VAL A CA 1
ATOM 2800 C C . VAL A 1 391 ? 1.054 -5.298 -24.029 1.00 98.81 391 VAL A C 1
ATOM 2802 O O . VAL A 1 391 ? 0.644 -6.398 -24.381 1.00 98.81 391 VAL A O 1
ATOM 2805 N N . THR A 1 392 ? 1.554 -4.415 -24.887 1.00 98.69 392 THR A N 1
ATOM 2806 C CA . THR A 1 392 ? 1.770 -4.671 -26.316 1.00 98.69 392 THR A CA 1
ATOM 2807 C C . THR A 1 392 ? 3.244 -4.491 -26.649 1.00 98.69 392 THR A C 1
ATOM 2809 O O . THR A 1 392 ? 3.818 -3.444 -26.357 1.00 98.69 392 THR A O 1
ATOM 2812 N N . VAL A 1 393 ? 3.856 -5.499 -27.259 1.00 98.69 393 VAL A N 1
ATOM 2813 C CA . VAL A 1 393 ? 5.215 -5.427 -27.797 1.00 98.69 393 VAL A CA 1
ATOM 2814 C C . VAL A 1 393 ? 5.172 -5.821 -29.267 1.00 98.69 393 VAL A C 1
ATOM 2816 O O . VAL A 1 393 ? 4.826 -6.956 -29.574 1.00 98.69 393 VAL A O 1
ATOM 2819 N N . ASN A 1 394 ? 5.543 -4.904 -30.155 1.00 98.06 394 ASN A N 1
ATOM 2820 C CA . ASN A 1 394 ? 5.820 -5.189 -31.559 1.00 98.06 394 ASN A CA 1
ATOM 2821 C C . ASN A 1 394 ? 7.331 -5.091 -31.768 1.00 98.06 394 ASN A C 1
ATOM 2823 O O . ASN A 1 394 ? 7.923 -4.038 -31.526 1.00 98.06 394 ASN A O 1
ATOM 2827 N N . ALA A 1 395 ? 7.965 -6.198 -32.138 1.00 96.56 395 ALA A N 1
ATOM 2828 C CA . ALA A 1 395 ? 9.395 -6.260 -32.398 1.00 96.56 395 ALA A CA 1
ATOM 2829 C C . ALA A 1 395 ? 9.626 -6.639 -33.862 1.00 96.56 395 ALA A C 1
ATOM 2831 O O . ALA A 1 395 ? 9.345 -7.770 -34.241 1.00 96.56 395 ALA A O 1
ATOM 2832 N N . ASP A 1 396 ? 10.174 -5.711 -34.644 1.00 94.38 396 ASP A N 1
ATOM 2833 C CA . ASP A 1 396 ? 10.415 -5.859 -36.085 1.00 94.38 396 ASP A CA 1
ATOM 2834 C C . ASP A 1 396 ? 11.919 -5.855 -36.441 1.00 94.38 396 ASP A C 1
ATOM 2836 O O . ASP A 1 396 ? 12.327 -6.405 -37.463 1.00 94.38 396 ASP A O 1
ATOM 2840 N N . GLY A 1 397 ? 12.779 -5.304 -35.572 1.00 90.44 397 GLY A N 1
ATOM 2841 C CA . GLY A 1 397 ? 14.245 -5.403 -35.689 1.00 90.44 397 GLY A CA 1
ATOM 2842 C C . GLY A 1 397 ? 14.822 -6.763 -35.255 1.00 90.44 397 GLY A C 1
ATOM 2843 O O . GLY A 1 397 ? 14.107 -7.639 -34.777 1.00 90.44 397 GLY A O 1
ATOM 2844 N N . SER A 1 398 ? 16.143 -6.972 -35.358 1.00 96.69 398 SER A N 1
ATOM 2845 C CA . SER A 1 398 ? 16.773 -8.183 -34.789 1.00 96.69 398 SER A CA 1
ATOM 2846 C C . SER A 1 398 ? 17.025 -8.043 -33.285 1.00 96.69 398 SER A C 1
ATOM 2848 O O . SER A 1 398 ? 17.479 -6.997 -32.826 1.00 96.69 398 SER A O 1
ATOM 2850 N N . ILE A 1 399 ? 16.768 -9.095 -32.504 1.00 98.38 399 ILE A N 1
ATOM 2851 C CA . ILE A 1 399 ? 17.044 -9.127 -31.061 1.00 98.38 399 ILE A CA 1
ATOM 2852 C C . ILE A 1 399 ? 18.008 -10.271 -30.765 1.00 98.38 399 ILE A C 1
ATOM 2854 O O . ILE A 1 399 ? 17.698 -11.435 -31.003 1.00 98.38 399 ILE A O 1
ATOM 2858 N N . SER A 1 400 ? 19.172 -9.955 -30.200 1.00 98.31 400 SER A N 1
ATOM 2859 C CA . SER A 1 400 ? 20.142 -10.953 -29.766 1.00 98.31 400 SER A CA 1
ATOM 2860 C C . SER A 1 400 ? 20.529 -10.793 -28.301 1.00 98.31 400 SER A C 1
ATOM 2862 O O . SER A 1 400 ? 21.121 -9.786 -27.917 1.00 98.31 400 SER A O 1
ATOM 2864 N N . THR A 1 401 ? 20.257 -11.816 -27.499 1.00 97.88 401 THR A N 1
ATOM 2865 C CA . THR A 1 401 ? 20.768 -11.971 -26.132 1.00 97.88 401 THR A CA 1
ATOM 2866 C C . THR A 1 401 ? 21.786 -13.119 -26.118 1.00 97.88 401 THR A C 1
ATOM 2868 O O . THR A 1 401 ? 21.749 -13.948 -27.020 1.00 97.88 401 THR A O 1
ATOM 2871 N N . THR A 1 402 ? 22.780 -13.140 -25.215 1.00 96.12 402 THR A N 1
ATOM 2872 C CA . THR A 1 402 ? 23.874 -14.149 -25.310 1.00 96.12 402 THR A CA 1
ATOM 2873 C C . THR A 1 402 ? 24.369 -14.761 -24.006 1.00 96.12 402 THR A C 1
ATOM 2875 O O . THR A 1 402 ? 25.439 -15.372 -23.992 1.00 96.12 402 THR A O 1
ATOM 2878 N N . ARG A 1 403 ? 23.706 -14.523 -22.878 1.00 96.25 403 ARG A N 1
ATOM 2879 C CA . ARG A 1 403 ? 24.146 -15.048 -21.576 1.00 96.25 403 ARG A CA 1
ATOM 2880 C C . ARG A 1 403 ? 22.982 -15.664 -20.816 1.00 96.25 403 ARG A C 1
ATOM 2882 O O . ARG A 1 403 ? 21.832 -15.584 -21.241 1.00 96.25 403 ARG A O 1
ATOM 2889 N N . ASP A 1 404 ? 23.301 -16.273 -19.685 1.00 94.62 404 ASP A N 1
ATOM 2890 C CA . ASP A 1 404 ? 22.343 -16.971 -18.837 1.00 94.62 404 ASP A CA 1
ATOM 2891 C C . ASP A 1 404 ? 21.179 -16.072 -18.397 1.00 94.62 404 ASP A C 1
ATOM 2893 O O . ASP A 1 404 ? 21.339 -14.865 -18.175 1.00 94.62 404 ASP A O 1
ATOM 2897 N N . ARG A 1 405 ? 20.001 -16.695 -18.243 1.00 95.00 405 ARG A N 1
ATOM 2898 C CA . ARG A 1 405 ? 18.755 -16.062 -17.772 1.00 95.00 405 ARG A CA 1
ATOM 2899 C C . ARG A 1 405 ? 18.353 -14.835 -18.611 1.00 95.00 405 ARG A C 1
ATOM 2901 O O . ARG A 1 405 ? 17.787 -13.870 -18.106 1.00 95.00 405 ARG A O 1
ATOM 2908 N N . THR A 1 406 ? 18.615 -14.889 -19.916 1.00 96.62 406 THR A N 1
ATOM 2909 C CA . THR A 1 406 ? 18.169 -13.882 -20.885 1.00 96.62 406 THR A CA 1
ATOM 2910 C C . THR A 1 406 ? 17.010 -14.389 -21.740 1.00 96.62 406 THR A C 1
ATOM 2912 O O . THR A 1 406 ? 16.743 -15.584 -21.823 1.00 96.62 406 THR A O 1
ATOM 2915 N N . ALA A 1 407 ? 16.276 -13.450 -22.331 1.00 97.25 407 ALA A N 1
ATOM 2916 C CA . ALA A 1 407 ? 15.193 -13.717 -23.270 1.00 97.25 407 ALA A CA 1
ATOM 2917 C C . ALA A 1 407 ? 15.105 -12.541 -24.245 1.00 97.25 407 ALA A C 1
ATOM 2919 O O . ALA A 1 407 ? 15.383 -11.403 -23.855 1.00 97.25 407 ALA A O 1
ATOM 2920 N N . GLY A 1 408 ? 14.697 -12.800 -25.489 1.00 97.50 408 GLY A N 1
ATOM 2921 C CA . GLY A 1 408 ? 14.514 -11.745 -26.485 1.00 97.50 408 GLY A CA 1
ATOM 2922 C C . GLY A 1 408 ? 13.444 -10.741 -26.055 1.00 97.50 408 GLY A C 1
ATOM 2923 O O . GLY A 1 408 ? 13.731 -9.554 -25.916 1.00 97.50 408 GLY A O 1
ATOM 2924 N N . VAL A 1 409 ? 12.235 -11.231 -25.769 1.00 98.31 409 VAL A N 1
ATOM 2925 C CA . VAL A 1 409 ? 11.102 -10.421 -25.306 1.00 98.31 409 VAL A CA 1
ATOM 2926 C C . VAL A 1 409 ? 10.482 -11.055 -24.065 1.00 98.31 409 VAL A C 1
ATOM 2928 O O . VAL A 1 409 ? 10.136 -12.234 -24.065 1.00 98.31 409 VAL A O 1
ATOM 2931 N N . VAL A 1 410 ? 10.311 -10.252 -23.019 1.00 98.12 410 VAL A N 1
ATOM 2932 C CA . VAL A 1 410 ? 9.516 -10.568 -21.833 1.00 98.12 410 VAL A CA 1
ATOM 2933 C C . VAL A 1 410 ? 8.412 -9.525 -21.728 1.00 98.12 410 VAL A C 1
ATOM 2935 O O . VAL A 1 410 ? 8.683 -8.334 -21.573 1.00 98.12 410 VAL A O 1
ATOM 2938 N N . ALA A 1 411 ? 7.162 -9.971 -21.804 1.00 98.12 411 ALA A N 1
ATOM 2939 C CA . ALA A 1 411 ? 5.987 -9.130 -21.634 1.00 98.12 411 ALA A CA 1
ATOM 2940 C C . ALA A 1 411 ? 5.064 -9.766 -20.592 1.00 98.12 411 ALA A C 1
ATOM 2942 O O . ALA A 1 411 ? 4.725 -10.943 -20.698 1.00 98.12 411 ALA A O 1
ATOM 2943 N N . TRP A 1 412 ? 4.666 -9.001 -19.577 1.00 96.31 412 TRP A N 1
ATOM 2944 C CA . TRP A 1 412 ? 3.788 -9.492 -18.511 1.00 96.31 412 TRP A CA 1
ATOM 2945 C C . TRP A 1 412 ? 2.863 -8.393 -17.990 1.00 96.31 412 TRP A C 1
ATOM 2947 O O . TRP A 1 412 ? 3.265 -7.244 -17.787 1.00 96.31 412 TRP A O 1
ATOM 2957 N N . SER A 1 413 ? 1.607 -8.768 -17.770 1.00 97.69 413 SER A N 1
ATOM 2958 C CA . SER A 1 413 ? 0.618 -7.936 -17.099 1.00 97.69 413 SER A CA 1
ATOM 2959 C C . SER A 1 413 ? 0.091 -8.674 -15.881 1.00 97.69 413 SER A C 1
ATOM 2961 O O . SER A 1 413 ? -0.390 -9.801 -15.998 1.00 97.69 413 SER A O 1
ATOM 2963 N N . LEU A 1 414 ? 0.195 -8.042 -14.718 1.00 96.25 414 LEU A N 1
ATOM 2964 C CA . LEU A 1 414 ? -0.136 -8.639 -13.435 1.00 96.25 414 LEU A CA 1
ATOM 2965 C C . LEU A 1 414 ? -1.120 -7.741 -12.683 1.00 96.25 414 LEU A C 1
ATOM 2967 O O . LEU A 1 414 ? -0.859 -6.557 -12.462 1.00 96.25 414 LEU A O 1
ATOM 2971 N N . GLY A 1 415 ? -2.257 -8.303 -12.285 1.00 95.12 415 GLY A N 1
ATOM 2972 C CA . GLY A 1 415 ? -3.110 -7.679 -11.279 1.00 95.12 415 GLY A CA 1
ATOM 2973 C C . GLY A 1 415 ? -2.561 -7.923 -9.878 1.00 95.12 415 GLY A C 1
ATOM 2974 O O . GLY A 1 415 ? -1.776 -8.840 -9.655 1.00 95.12 415 GLY A O 1
ATOM 2975 N N . GLY A 1 416 ? -2.947 -7.078 -8.934 1.00 92.75 416 GLY A N 1
ATOM 2976 C CA . GLY A 1 416 ? -2.534 -7.215 -7.549 1.00 92.75 416 GLY A CA 1
ATOM 2977 C C . GLY A 1 416 ? -3.364 -8.230 -6.773 1.00 92.75 416 GLY A C 1
ATOM 2978 O O . GLY A 1 416 ? -4.514 -8.521 -7.111 1.00 92.75 416 GLY A O 1
ATOM 2979 N N . ASP A 1 417 ? -2.782 -8.720 -5.684 1.00 92.69 417 ASP A N 1
ATOM 2980 C CA . ASP A 1 417 ? -3.461 -9.600 -4.737 1.00 92.69 417 ASP A CA 1
ATOM 2981 C C . ASP A 1 417 ? -4.578 -8.866 -3.980 1.00 92.69 417 ASP A C 1
ATOM 2983 O O . ASP A 1 417 ? -4.543 -7.649 -3.793 1.00 92.69 417 ASP A O 1
ATOM 2987 N N . GLY A 1 418 ? -5.566 -9.607 -3.487 1.00 92.12 418 GLY A N 1
ATOM 2988 C CA . GLY A 1 418 ? -6.515 -9.066 -2.518 1.00 92.12 418 GLY A CA 1
ATOM 2989 C C . GLY A 1 418 ? -5.854 -8.799 -1.164 1.00 92.12 418 GLY A C 1
ATOM 2990 O O . GLY A 1 418 ? -4.894 -9.470 -0.779 1.00 92.12 418 GLY A O 1
ATOM 2991 N N . GLY A 1 419 ? -6.378 -7.826 -0.425 1.00 90.75 419 GLY A N 1
ATOM 2992 C CA . GLY A 1 419 ? -6.054 -7.635 0.985 1.00 90.75 419 GLY A CA 1
ATOM 2993 C C . GLY A 1 419 ? -6.634 -8.756 1.843 1.00 90.75 419 GLY A C 1
ATOM 2994 O O . GLY A 1 419 ? -7.655 -9.357 1.498 1.00 90.75 419 GLY A O 1
ATOM 2995 N N . GLN A 1 420 ? -6.007 -9.035 2.979 1.00 91.56 420 GLN A N 1
ATOM 2996 C CA . GLN A 1 420 ? -6.558 -9.954 3.970 1.00 91.56 420 GLN A CA 1
ATOM 2997 C C . GLN A 1 420 ? -7.851 -9.388 4.551 1.00 91.56 420 GLN A C 1
ATOM 2999 O O . GLN A 1 420 ? -8.033 -8.175 4.627 1.00 91.56 420 GLN A O 1
ATOM 3004 N N . GLY A 1 421 ? -8.777 -10.264 4.924 1.00 90.31 421 GLY A N 1
ATOM 3005 C CA . GLY A 1 421 ? -9.972 -9.856 5.657 1.00 90.31 421 GLY A CA 1
ATOM 3006 C C . GLY A 1 421 ? -9.640 -9.630 7.122 1.00 90.31 421 GLY A C 1
ATOM 3007 O O . GLY A 1 421 ? -8.673 -10.198 7.619 1.00 90.31 421 GLY A O 1
ATOM 3008 N N . GLY A 1 422 ? -10.450 -8.831 7.813 1.00 88.25 422 GLY A N 1
ATOM 3009 C CA . GLY A 1 422 ? -10.293 -8.684 9.253 1.00 88.25 422 GLY A CA 1
ATOM 3010 C C . GLY A 1 422 ? -10.767 -9.923 10.017 1.00 88.25 422 GLY A C 1
ATOM 3011 O O . GLY A 1 422 ? -11.841 -10.483 9.732 1.00 88.25 422 GLY A O 1
ATOM 3012 N N . ASP A 1 423 ? -10.007 -10.292 11.040 1.00 86.62 423 ASP A N 1
ATOM 3013 C CA . ASP A 1 423 ? -10.294 -11.406 11.933 1.00 86.62 423 ASP A CA 1
ATOM 3014 C C . ASP A 1 423 ? -11.580 -11.191 12.740 1.00 86.62 423 ASP A C 1
ATOM 3016 O O . ASP A 1 423 ? -12.108 -10.083 12.879 1.00 86.62 423 ASP A O 1
ATOM 3020 N N . SER A 1 424 ? -12.136 -12.291 13.249 1.00 84.25 424 SER A N 1
ATOM 3021 C CA . SER A 1 424 ? -13.311 -12.258 14.119 1.00 84.25 424 SER A CA 1
ATOM 3022 C C . SER A 1 424 ? -12.966 -11.689 15.493 1.00 84.25 424 SER A C 1
ATOM 3024 O O . SER A 1 424 ? -11.895 -11.939 16.037 1.00 84.25 424 SER A O 1
ATOM 3026 N N . GLY A 1 425 ? -13.931 -11.004 16.090 1.00 73.69 425 GLY A N 1
ATOM 3027 C CA . GLY A 1 425 ? -13.863 -10.486 17.450 1.00 73.69 425 GLY A CA 1
ATOM 3028 C C . GLY A 1 425 ? -14.723 -11.336 18.375 1.00 73.69 425 GLY A C 1
ATOM 3029 O O . GLY A 1 425 ? -15.319 -12.322 17.950 1.00 73.69 425 GLY A O 1
ATOM 3030 N N . TYR A 1 426 ? -14.846 -10.915 19.635 1.00 68.75 426 TYR A N 1
ATOM 3031 C CA . TYR A 1 426 ? -15.551 -11.657 20.689 1.00 68.75 426 TYR A CA 1
ATOM 3032 C C . TYR A 1 426 ? -16.904 -12.254 20.244 1.00 68.75 426 TYR A C 1
ATOM 3034 O O . TYR A 1 426 ? -17.199 -13.413 20.521 1.00 68.75 426 TYR A O 1
ATOM 3042 N N . THR A 1 427 ? -17.712 -11.485 19.518 1.00 67.31 427 THR A N 1
ATOM 3043 C CA . THR A 1 427 ? -19.064 -11.875 19.072 1.00 67.31 427 THR A CA 1
ATOM 3044 C C . THR A 1 427 ? -19.329 -11.563 17.605 1.00 67.31 427 THR A C 1
ATOM 3046 O O . THR A 1 427 ? -20.461 -11.691 17.138 1.00 67.31 427 THR A O 1
ATOM 3049 N N . ARG A 1 428 ? -18.309 -11.123 16.864 1.00 75.94 428 ARG A N 1
ATOM 3050 C CA . ARG A 1 428 ? -18.448 -10.679 15.475 1.00 75.94 428 ARG A CA 1
ATOM 3051 C C . ARG A 1 428 ? -17.633 -11.572 14.561 1.00 75.94 428 ARG A C 1
ATOM 3053 O O . ARG A 1 428 ? -16.457 -11.812 14.814 1.00 75.94 428 ARG A O 1
ATOM 3060 N N . ASN A 1 429 ? -18.274 -12.038 13.495 1.00 81.06 429 ASN A N 1
ATOM 3061 C CA . ASN A 1 429 ? -17.648 -12.903 12.502 1.00 81.06 429 ASN A CA 1
ATOM 3062 C C . ASN A 1 429 ? -16.522 -12.170 11.770 1.00 81.06 429 ASN A C 1
ATOM 3064 O O . ASN A 1 429 ? -16.603 -10.955 11.574 1.00 81.06 429 ASN A O 1
ATOM 3068 N N . SER A 1 430 ? -15.527 -12.933 11.322 1.00 87.50 430 SER A N 1
ATOM 3069 C CA . SER A 1 430 ? -14.515 -12.455 10.387 1.00 87.50 430 SER A CA 1
ATOM 3070 C C . SER A 1 430 ? -15.158 -12.053 9.056 1.00 87.50 430 SER A C 1
ATOM 3072 O O . SER A 1 430 ? -16.281 -12.459 8.719 1.00 87.50 430 SER A O 1
ATOM 3074 N N . LYS A 1 431 ? -14.445 -11.237 8.284 1.00 89.69 431 LYS A N 1
ATOM 3075 C CA . LYS A 1 431 ? -14.808 -10.928 6.902 1.00 89.69 431 LYS A CA 1
ATOM 3076 C C . LYS A 1 431 ? -13.815 -11.576 5.961 1.00 89.69 431 LYS A C 1
ATOM 3078 O O . LYS A 1 431 ? -12.681 -11.861 6.324 1.00 89.69 431 LYS A O 1
ATOM 3083 N N . ALA A 1 432 ? -14.275 -11.826 4.741 1.00 93.19 432 ALA A N 1
ATOM 3084 C CA . ALA A 1 432 ? -13.419 -12.351 3.695 1.00 93.19 432 ALA A CA 1
ATOM 3085 C C . ALA A 1 432 ? -12.290 -11.363 3.362 1.00 93.19 432 ALA A C 1
ATOM 3087 O O . ALA A 1 432 ? -12.412 -10.152 3.575 1.00 93.19 432 ALA A O 1
ATOM 3088 N N . GLY A 1 433 ? -11.215 -11.888 2.781 1.00 93.50 433 GLY A N 1
ATOM 3089 C CA . GLY A 1 433 ? -10.270 -11.058 2.048 1.00 93.50 433 GLY A CA 1
ATOM 3090 C C . GLY A 1 433 ? -10.915 -10.378 0.842 1.00 93.50 433 GLY A C 1
ATOM 3091 O O . GLY A 1 433 ? -12.042 -10.689 0.431 1.00 93.50 433 GLY A O 1
ATOM 3092 N N . GLY A 1 434 ? -10.179 -9.429 0.282 1.00 92.75 434 GLY A N 1
ATOM 3093 C CA . GLY A 1 434 ? -10.482 -8.867 -1.021 1.00 92.75 434 GLY A CA 1
ATOM 3094 C C . GLY A 1 434 ? -10.206 -9.879 -2.126 1.00 92.75 434 GLY A C 1
ATOM 3095 O O . GLY A 1 434 ? -9.420 -10.815 -1.965 1.00 92.75 434 GLY A O 1
ATOM 3096 N N . ALA A 1 435 ? -10.844 -9.688 -3.275 1.00 94.75 435 ALA A N 1
ATOM 3097 C CA . ALA A 1 435 ? -10.496 -10.446 -4.466 1.00 94.75 435 ALA A CA 1
ATOM 3098 C C . ALA A 1 435 ? -9.150 -9.957 -5.024 1.00 94.75 435 ALA A C 1
ATOM 3100 O O . ALA A 1 435 ? -8.868 -8.757 -5.020 1.00 94.75 435 ALA A O 1
ATOM 3101 N N . GLY A 1 436 ? -8.338 -10.875 -5.549 1.00 93.75 436 GLY A N 1
ATOM 3102 C CA . GLY A 1 436 ? -7.250 -10.498 -6.450 1.00 93.75 436 GLY A CA 1
ATOM 3103 C C . GLY A 1 436 ? -7.802 -9.909 -7.749 1.00 93.75 436 GLY A C 1
ATOM 3104 O O . GLY A 1 436 ? -8.938 -10.192 -8.140 1.00 93.75 436 GLY A O 1
ATOM 3105 N N . ALA A 1 437 ? -7.001 -9.093 -8.423 1.00 95.12 437 ALA A N 1
ATOM 3106 C CA . ALA A 1 437 ? -7.347 -8.532 -9.721 1.00 95.12 437 ALA A CA 1
ATOM 3107 C C . ALA A 1 437 ? -6.652 -9.267 -10.869 1.00 95.12 437 ALA A C 1
ATOM 3109 O O . ALA A 1 437 ? -5.590 -9.865 -10.711 1.00 95.12 437 ALA A O 1
ATOM 3110 N N . GLY A 1 438 ? -7.255 -9.192 -12.056 1.00 95.94 438 GLY A N 1
ATOM 3111 C CA . GLY A 1 438 ? -6.653 -9.705 -13.282 1.00 95.94 438 GLY A CA 1
ATOM 3112 C C . GLY A 1 438 ? -5.546 -8.797 -13.823 1.00 95.94 438 GLY A C 1
ATOM 3113 O O . GLY A 1 438 ? -5.543 -7.580 -13.607 1.00 95.94 438 GLY A O 1
ATOM 3114 N N . GLY A 1 439 ? -4.620 -9.401 -14.567 1.00 95.31 439 GLY A N 1
ATOM 3115 C CA . GLY A 1 439 ? -3.793 -8.674 -15.527 1.00 95.31 439 GLY A CA 1
ATOM 3116 C C . GLY A 1 439 ? -4.608 -8.249 -16.754 1.00 95.31 439 GLY A C 1
ATOM 3117 O O . GLY A 1 439 ? -5.719 -8.729 -16.983 1.00 95.31 439 GLY A O 1
ATOM 3118 N N . GLY A 1 440 ? -4.043 -7.345 -17.546 1.00 96.12 440 GLY A N 1
ATOM 3119 C CA . GLY A 1 440 ? -4.539 -7.001 -18.875 1.00 96.12 440 GLY A CA 1
ATOM 3120 C C . GLY A 1 440 ? -4.045 -7.970 -19.951 1.00 96.12 440 GLY A C 1
ATOM 3121 O O . GLY A 1 440 ? -3.231 -8.859 -19.695 1.00 96.12 440 GLY A O 1
ATOM 3122 N N . ASN A 1 441 ? -4.512 -7.771 -21.185 1.00 97.81 441 ASN A N 1
ATOM 3123 C CA . ASN A 1 441 ? -4.056 -8.566 -22.325 1.00 97.81 441 ASN A CA 1
ATOM 3124 C C . ASN A 1 441 ? -2.554 -8.368 -22.557 1.00 97.81 441 ASN A C 1
ATOM 3126 O O . ASN A 1 441 ? -2.047 -7.251 -22.449 1.00 97.81 441 ASN A O 1
ATOM 3130 N N . VAL A 1 442 ? -1.862 -9.441 -22.931 1.00 98.44 442 VAL A N 1
ATOM 3131 C CA . VAL A 1 442 ? -0.470 -9.389 -23.386 1.00 98.44 442 VAL A CA 1
ATOM 3132 C C . VAL A 1 442 ? -0.444 -9.755 -24.864 1.00 98.44 442 VAL A C 1
ATOM 3134 O O . VAL A 1 442 ? -0.872 -10.843 -25.241 1.00 98.44 442 VAL A O 1
ATOM 3137 N N . ILE A 1 443 ? 0.026 -8.831 -25.695 1.00 98.19 443 ILE A N 1
ATOM 3138 C CA . ILE A 1 443 ? 0.130 -8.982 -27.146 1.00 98.19 443 ILE A CA 1
ATOM 3139 C C . ILE A 1 443 ? 1.605 -8.838 -27.501 1.00 98.19 443 ILE A C 1
ATOM 3141 O O . ILE A 1 443 ? 2.192 -7.781 -27.285 1.00 98.19 443 ILE A O 1
ATOM 3145 N N . VAL A 1 444 ? 2.206 -9.903 -28.021 1.00 97.69 444 VAL A N 1
ATOM 3146 C CA . VAL A 1 444 ? 3.571 -9.878 -28.553 1.00 97.69 444 VAL A CA 1
ATOM 3147 C C . VAL A 1 444 ? 3.490 -10.236 -30.030 1.00 97.69 444 VAL A C 1
ATOM 3149 O O . VAL A 1 444 ? 2.970 -11.297 -30.370 1.00 97.69 444 VAL A O 1
ATOM 3152 N N . GLY A 1 445 ? 3.960 -9.337 -30.888 1.00 95.88 445 GLY A N 1
ATOM 3153 C CA . GLY A 1 445 ? 3.953 -9.482 -32.340 1.00 95.88 445 GLY A CA 1
ATOM 3154 C C . GLY A 1 445 ? 5.185 -8.852 -32.989 1.00 95.88 445 GLY A C 1
ATOM 3155 O O . GLY A 1 445 ? 6.134 -8.469 -32.301 1.00 95.88 445 GLY A O 1
ATOM 3156 N N . GLY A 1 446 ? 5.138 -8.743 -34.315 1.00 93.88 446 GLY A N 1
ATOM 3157 C CA . GLY A 1 446 ? 6.222 -8.241 -35.160 1.00 93.88 446 GLY A CA 1
ATOM 3158 C C . GLY A 1 446 ? 7.021 -9.348 -35.854 1.00 93.88 446 GLY A C 1
ATOM 3159 O O . GLY A 1 446 ? 6.808 -10.537 -35.599 1.00 93.88 446 GLY A O 1
ATOM 3160 N N . ASP A 1 447 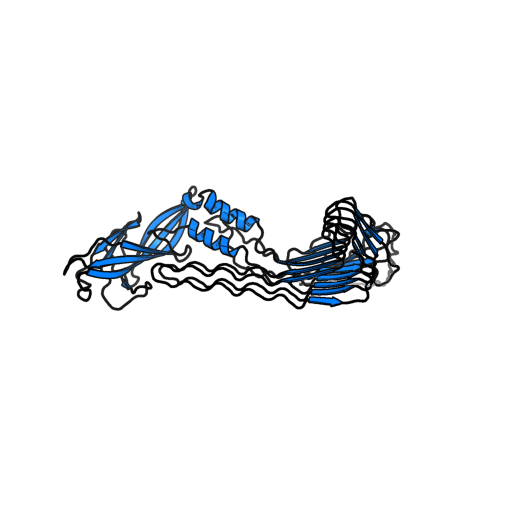? 7.924 -8.935 -36.741 1.00 95.69 447 ASP A N 1
ATOM 3161 C CA . ASP A 1 447 ? 8.687 -9.803 -37.652 1.00 95.69 447 ASP A CA 1
ATOM 3162 C C . ASP A 1 447 ? 10.168 -9.997 -37.237 1.00 95.69 447 ASP A C 1
ATOM 3164 O O . ASP A 1 447 ? 11.019 -10.393 -38.042 1.00 95.69 447 ASP A O 1
ATOM 3168 N N . ALA A 1 448 ? 10.503 -9.731 -35.970 1.00 93.88 448 ALA A N 1
ATOM 3169 C CA . ALA A 1 448 ? 11.866 -9.821 -35.447 1.00 93.88 448 ALA A CA 1
ATOM 3170 C C . ALA A 1 448 ? 12.513 -11.207 -35.608 1.00 93.88 448 ALA A C 1
ATOM 3172 O O . ALA A 1 448 ? 11.947 -12.246 -35.262 1.00 93.88 448 ALA A O 1
ATOM 3173 N N . THR A 1 449 ? 13.797 -11.214 -35.979 1.00 96.19 449 THR A N 1
ATOM 3174 C CA . THR A 1 449 ? 14.670 -12.383 -35.776 1.00 96.19 449 THR A CA 1
ATOM 3175 C C . THR A 1 449 ? 15.233 -12.361 -34.357 1.00 96.19 449 THR A C 1
ATOM 3177 O O . THR A 1 449 ? 15.927 -11.410 -33.988 1.00 96.19 449 THR A O 1
ATOM 3180 N N . ILE A 1 450 ? 14.970 -13.411 -33.572 1.00 97.19 450 ILE A N 1
ATOM 3181 C CA . ILE A 1 450 ? 15.403 -13.519 -32.172 1.00 97.19 450 ILE A CA 1
ATOM 3182 C C . ILE A 1 450 ? 16.444 -14.637 -32.002 1.00 97.19 450 ILE A C 1
ATOM 3184 O O . ILE A 1 450 ? 16.172 -15.792 -32.323 1.00 97.19 450 ILE A O 1
ATOM 3188 N N . THR A 1 451 ? 17.602 -14.299 -31.426 1.00 97.19 451 THR A N 1
ATOM 3189 C CA . THR A 1 451 ? 18.679 -15.241 -31.064 1.00 97.19 451 THR A CA 1
ATOM 3190 C C . THR A 1 451 ? 19.021 -15.083 -29.582 1.00 97.19 451 THR A C 1
ATOM 3192 O O . THR A 1 451 ? 19.468 -14.008 -29.191 1.00 97.19 451 THR A O 1
ATOM 3195 N N . THR A 1 452 ? 18.837 -16.115 -28.753 1.00 92.38 452 THR A N 1
ATOM 3196 C CA . THR A 1 452 ? 19.032 -16.036 -27.286 1.00 92.38 452 THR A CA 1
ATOM 3197 C C . THR A 1 452 ? 20.150 -16.906 -26.753 1.00 92.38 452 THR A C 1
ATOM 3199 O O . THR A 1 452 ? 20.269 -18.040 -27.272 1.00 92.38 452 THR A O 1
#

pLDDT: mean 86.58, std 18.22, range [24.89, 98.81]

Foldseek 3Di:
DDDDDDDDDDDDDDDDDDDDDDDDDDDWDFDDDDDPDDLPQGETEDEECRLQQAADDDPLSHQEYHYEHYDAEREHDALAESYADEHAAAAHHEYAYHPPHDAHEYEYHYANHEPEHTYFEFEDDFAAADPALRATFDDDFARWGYEYEYHAAHAYEYYYAQYAHYETETEYQFYDVVRLVRLVCCQVVVVVVQKDKWWDWWAAPVRHTDDAQDWHFWFWADQLRHGDDWGQFTKHAHGNGDIFTDNPPTDLVADQQGKTKIKIKTKMWIAGPPPGDIDIWIKMWIWMWGRHDNRDIDTTDTQWMQTPQQGIDSGSDGDNSLSSVLSSLQRQRHHFWEEYEYEYSYEFEYEHASHEHYEYEWEWTEFGAWAAQHSNRATAAWGEWHETYEYEYAHAEEFEYDDHPYYHYDHDFATYAWHQWHCYGPRHHIHHTHHTYYGYHYHYYYDYHYHD

Sequence (452 aa):
MKSRFYPVSKRLKKQIITERRPIWIGASVICFSMVQGQLMAQTQTFTGNDAATGVNNLPSSILTVRVYDVLGEVLPASGSSGIHLRNNQAGNVRVETAQQGAAFNIRTSGNNAKGILAMSIGTPTAPGSDPFLGIPIPTSQNVAGGVVTVENSANITTSGNDSQGIIAQSSTSGFPPQVAQQLNEFVTQGRAANFTFAVQGVANKDASAGTLGTAVTASRVDQFGEAVTGGGGKVTLNANGTYAFDANSEFADVAVGGFVNVRVNYTVRTTKTPGGTFQDNTAFLVLRIQKTGETTFGMPTLVGSNFSQFGSSTTVFPNLNAYVSGLLATTASGGAGNSVTVNNDGNIRTTGVDSHGILATSQGSRGGDGSDATLTSSSTQGGNGSTGGTVTVNADGSISTTRDRTAGVVAWSLGGDGGQGGDSGYTRNSKAGGAGAGGGNVIVGGDATITT